Protein 3ROB (pdb70)

Solvent-accessible surface area: 25885 Å² total

Organism: Planctopirus limnophila (strain ATCC 43296 / DSM 3776 / IFAM 1008 / Mu 290) (NCBI:txid521674)

Radius of gyration: 26.45 Å; Cα contacts (8 Å, |Δi|>4): 1061; chains: 4; bounding box: 78×60×53 Å

Structure (mmCIF, N/CA/C/O backbone):
data_3ROB
#
_entry.id   3ROB
#
_cell.length_a   68.098
_cell.length_b   68.098
_cell.length_c   124.520
_cell.angle_alpha   90.00
_cell.angle_beta   90.00
_cell.angle_gamma   120.00
#
_symmetry.space_group_name_H-M   'P 31'
#
loop_
_entity.id
_entity.type
_entity.pdbx_description
1 polymer 'uncharacterized conserved protein'
2 non-polymer GLYCEROL
3 water water
#
loop_
_atom_site.group_PDB
_atom_site.id
_atom_site.type_symbol
_atom_site.label_atom_id
_atom_site.label_alt_id
_atom_site.label_comp_id
_atom_site.label_asym_id
_atom_site.label_entity_id
_atom_site.label_seq_id
_atom_site.pdbx_PDB_ins_code
_atom_site.Cartn_x
_atom_site.Cartn_y
_atom_site.Cartn_z
_atom_site.occupancy
_atom_site.B_iso_or_equiv
_atom_site.auth_seq_id
_atom_site.auth_comp_id
_atom_site.auth_asym_id
_atom_site.auth_atom_id
_atom_site.pdbx_PDB_model_num
ATOM 1 N N . GLY A 1 9 ? 19.660 36.633 24.284 1.00 60.68 6 GLY A N 1
ATOM 2 C CA . GLY A 1 9 ? 19.928 37.366 25.508 1.00 53.21 6 GLY A CA 1
ATOM 3 C C . GLY A 1 9 ? 19.844 38.868 25.317 1.00 45.48 6 GLY A C 1
ATOM 4 O O . GLY A 1 9 ? 19.141 39.556 26.052 1.00 29.46 6 GLY A O 1
ATOM 5 N N . ALA A 1 10 ? 20.557 39.380 24.319 1.00 46.74 7 ALA A N 1
ATOM 6 C CA . ALA A 1 10 ? 20.597 40.816 24.063 1.00 45.03 7 ALA A CA 1
ATOM 7 C C . ALA A 1 10 ? 19.199 41.431 23.951 1.00 38.98 7 ALA A C 1
ATOM 8 O O . ALA A 1 10 ? 18.958 42.540 24.446 1.00 19.71 7 ALA A O 1
ATOM 10 N N . GLY A 1 11 ? 18.289 40.705 23.298 1.00 37.78 8 GLY A N 1
ATOM 11 C CA . GLY A 1 11 ? 16.924 41.163 23.085 1.00 31.21 8 GLY A CA 1
ATOM 12 C C . GLY A 1 11 ? 16.145 41.278 24.380 1.00 21.46 8 GLY A C 1
ATOM 13 O O . GLY A 1 11 ? 15.575 42.335 24.676 1.00 18.99 8 GLY A O 1
ATOM 14 N N . ARG A 1 12 ? 16.132 40.195 25.153 1.00 19.17 9 ARG A N 1
ATOM 15 C CA . ARG A 1 12 ? 15.534 40.208 26.480 1.00 20.97 9 ARG A CA 1
ATOM 16 C C . ARG A 1 12 ? 16.111 41.344 27.322 1.00 17.52 9 ARG A C 1
ATOM 17 O O . ARG A 1 12 ? 15.369 42.087 27.960 1.00 15.35 9 ARG A O 1
ATOM 25 N N . HIS A 1 13 ? 17.433 41.489 27.329 1.00 17.35 10 HIS A N 1
ATOM 26 C CA . HIS A 1 13 ? 18.046 42.500 28.191 1.00 14.39 10 HIS A CA 1
ATOM 27 C C . HIS A 1 13 ? 17.602 43.912 27.817 1.00 13.01 10 HIS A C 1
ATOM 28 O O . HIS A 1 13 ? 17.350 44.756 28.696 1.00 11.80 10 HIS A O 1
ATOM 35 N N . ALA A 1 14 ? 17.538 44.172 26.514 1.00 14.91 11 ALA A N 1
ATOM 36 C CA . ALA A 1 14 ? 17.125 45.484 26.021 1.00 12.34 11 ALA A CA 1
ATOM 37 C C . ALA A 1 14 ? 15.673 45.766 26.370 1.00 15.83 11 ALA A C 1
ATOM 38 O O . ALA A 1 14 ? 15.306 46.887 26.746 1.00 12.98 11 ALA A O 1
ATOM 40 N N . ASP A 1 15 ? 14.834 44.747 26.247 1.00 13.21 12 ASP A N 1
ATOM 41 C CA . ASP A 1 15 ? 13.429 44.917 26.608 1.00 12.28 12 ASP A CA 1
ATOM 42 C C . ASP A 1 15 ? 13.290 45.185 28.105 1.00 11.11 12 ASP A C 1
ATOM 43 O O . ASP A 1 15 ? 12.512 46.054 28.520 1.00 9.76 12 ASP A O 1
ATOM 48 N N . GLU A 1 16 ? 14.053 44.462 28.924 1.00 10.96 13 GLU A N 1
ATOM 49 C CA . GLU A 1 16 ? 13.988 44.666 30.367 1.00 11.63 13 GLU A CA 1
ATOM 50 C C . GLU A 1 16 ? 14.399 46.100 30.693 1.00 8.70 13 GLU A C 1
ATOM 51 O O . GLU A 1 16 ? 13.780 46.781 31.529 1.00 9.17 13 GLU A O 1
ATOM 57 N N . LEU A 1 17 ? 15.451 46.557 30.025 1.00 9.41 14 LEU A N 1
ATOM 58 C CA . LEU A 1 17 ? 15.919 47.917 30.237 1.00 9.58 14 LEU A CA 1
ATOM 59 C C . LEU A 1 17 ? 14.826 48.934 29.891 1.00 8.93 14 LEU A C 1
ATOM 60 O O . LEU A 1 17 ? 14.583 49.888 30.638 1.00 8.57 14 LEU A O 1
ATOM 65 N N . ALA A 1 18 ? 14.156 48.724 28.757 1.00 9.19 15 ALA A N 1
ATOM 66 C CA . ALA A 1 18 ? 13.094 49.646 28.335 1.00 7.70 15 ALA A CA 1
ATOM 67 C C . ALA A 1 18 ? 11.915 49.651 29.297 1.00 7.63 15 ALA A C 1
ATOM 68 O O . ALA A 1 18 ? 11.359 50.701 29.600 1.00 8.97 15 ALA A O 1
ATOM 70 N N . ILE A 1 19 ? 11.541 48.483 29.794 1.00 8.33 16 ILE A N 1
ATOM 71 C CA . ILE A 1 19 ? 10.428 48.408 30.742 1.00 10.90 16 ILE A CA 1
ATOM 72 C C . ILE A 1 19 ? 10.778 49.095 32.071 1.00 8.48 16 ILE A C 1
ATOM 73 O O . ILE A 1 19 ? 9.980 49.847 32.637 1.00 8.39 16 ILE A O 1
ATOM 78 N N . ARG A 1 20 ? 11.993 48.861 32.559 1.00 7.74 17 ARG A N 1
ATOM 79 C CA . ARG A 1 20 ? 12.431 49.525 33.784 1.00 8.55 17 ARG A CA 1
ATOM 80 C C . ARG A 1 20 ? 12.471 51.037 33.590 1.00 7.19 17 ARG A C 1
ATOM 81 O O . ARG A 1 20 ? 12.191 51.809 34.518 1.00 8.78 17 ARG A O 1
ATOM 89 N N . THR A 1 21 ? 12.810 51.454 32.374 1.00 7.27 18 THR A N 1
ATOM 90 C CA . THR A 1 21 ? 12.795 52.873 32.037 1.00 9.36 18 THR A CA 1
ATOM 91 C C . THR A 1 21 ? 11.387 53.442 32.195 1.00 8.38 18 THR A C 1
ATOM 92 O O . THR A 1 21 ? 11.215 54.507 32.807 1.00 9.19 18 THR A O 1
ATOM 96 N N . VAL A 1 22 ? 10.380 52.729 31.677 1.00 7.91 19 VAL A N 1
ATOM 97 C CA . VAL A 1 22 ? 9.002 53.158 31.871 1.00 8.20 19 VAL A CA 1
ATOM 98 C C . VAL A 1 22 ? 8.687 53.262 33.360 1.00 8.91 19 VAL A C 1
ATOM 99 O O . VAL A 1 22 ? 8.104 54.252 33.809 1.00 9.25 19 VAL A O 1
ATOM 103 N N . GLN A 1 23 ? 9.069 52.252 34.132 1.00 8.29 20 GLN A N 1
ATOM 104 C CA . GLN A 1 23 ? 8.730 52.246 35.555 1.00 8.83 20 GLN A CA 1
ATOM 105 C C . GLN A 1 23 ? 9.351 53.427 36.300 1.00 9.34 20 GLN A C 1
ATOM 106 O O . GLN A 1 23 ? 8.689 54.083 37.094 1.00 8.72 20 GLN A O 1
ATOM 112 N N . TYR A 1 24 ? 10.619 53.708 36.023 1.00 8.65 21 TYR A N 1
ATOM 113 C CA . TYR A 1 24 ? 11.288 54.846 36.636 1.00 8.88 21 TYR A CA 1
ATOM 114 C C . TYR A 1 24 ? 10.668 56.176 36.188 1.00 9.20 21 TYR A C 1
ATOM 115 O O . TYR A 1 24 ? 10.468 57.083 37.008 1.00 9.43 21 TYR A O 1
ATOM 124 N N . ARG A 1 25 ? 10.371 56.318 34.902 1.00 9.75 22 ARG A N 1
ATOM 125 C CA . ARG A 1 25 ? 9.740 57.555 34.435 1.00 8.72 22 ARG A CA 1
ATOM 126 C C . ARG A 1 25 ? 8.375 57.768 35.082 1.00 9.60 22 ARG A C 1
ATOM 127 O O . ARG A 1 25 ? 7.994 58.899 35.395 1.00 10.72 22 ARG A O 1
ATOM 135 N N . TRP A 1 26 ? 7.650 56.675 35.295 1.00 9.59 23 TRP A N 1
ATOM 136 C CA . TRP A 1 26 ? 6.340 56.747 35.930 1.00 9.66 23 TRP A CA 1
ATOM 137 C C . TRP A 1 26 ? 6.477 57.278 37.350 1.00 10.92 23 TRP A C 1
ATOM 138 O O . TRP A 1 26 ? 5.732 58.175 37.774 1.00 10.89 23 TRP A O 1
ATOM 149 N N . LEU A 1 27 ? 7.437 56.728 38.087 1.00 9.69 24 LEU A N 1
ATOM 150 C CA . LEU A 1 27 ? 7.683 57.177 39.451 1.00 11.16 24 LEU A CA 1
ATOM 151 C C . LEU A 1 27 ? 8.043 58.660 39.506 1.00 11.89 24 LEU A C 1
ATOM 152 O O . LEU A 1 27 ? 7.521 59.404 40.351 1.00 13.04 24 LEU A O 1
ATOM 157 N N . GLU A 1 28 ? 8.938 59.100 38.625 1.00 10.35 25 GLU A N 1
ATOM 158 C CA . GLU A 1 28 ? 9.336 60.506 38.603 1.00 11.90 25 GLU A CA 1
ATOM 159 C C . GLU A 1 28 ? 8.186 61.447 38.254 1.00 14.46 25 GLU A C 1
ATOM 160 O O . GLU A 1 28 ? 8.083 62.550 38.808 1.00 14.98 25 GLU A O 1
ATOM 166 N N . ALA A 1 29 ? 7.323 61.009 37.341 1.00 13.07 26 ALA A N 1
ATOM 167 C CA . ALA A 1 29 ? 6.190 61.817 36.900 1.00 12.04 26 ALA A CA 1
ATOM 168 C C . ALA A 1 29 ? 5.035 61.772 37.888 1.00 13.68 26 ALA A C 1
ATOM 169 O O . ALA A 1 29 ? 4.012 62.437 37.671 1.00 16.11 26 ALA A O 1
ATOM 171 N N . THR A 1 30 ? 5.197 60.994 38.961 1.00 11.96 27 THR A N 1
ATOM 172 C CA . THR A 1 30 ? 4.278 61.020 40.098 1.00 14.22 27 THR A CA 1
ATOM 173 C C . THR A 1 30 ? 4.834 61.877 41.247 1.00 18.05 27 THR A C 1
ATOM 174 O O . THR A 1 30 ? 4.098 62.666 41.858 1.00 20.42 27 THR A O 1
ATOM 178 N N . ARG A 1 31 ? 6.120 61.724 41.552 1.00 16.45 28 ARG A N 1
ATOM 179 C CA . ARG A 1 31 ? 6.755 62.562 42.574 1.00 18.36 28 ARG A CA 1
ATOM 180 C C . ARG A 1 31 ? 6.678 64.029 42.198 1.00 17.74 28 ARG A C 1
ATOM 181 O O . ARG A 1 31 ? 6.425 64.890 43.043 1.00 20.09 28 ARG A O 1
ATOM 189 N N . LYS A 1 32 ? 6.962 64.319 40.937 1.00 19.22 29 LYS A N 1
ATOM 190 C CA . LYS A 1 32 ? 6.791 65.654 40.395 1.00 16.84 29 LYS A CA 1
ATOM 191 C C . LYS A 1 32 ? 5.795 65.519 39.249 1.00 17.52 29 LYS A C 1
ATOM 192 O O . LYS A 1 32 ? 6.146 65.098 38.140 1.00 18.56 29 LYS A O 1
ATOM 198 N N . PHE A 1 33 ? 4.538 65.835 39.526 1.00 18.94 30 PHE A N 1
ATOM 199 C CA . PHE A 1 33 ? 3.473 65.453 38.617 1.00 17.07 30 PHE A CA 1
ATOM 200 C C . PHE A 1 33 ? 3.679 66.002 37.214 1.00 19.01 30 PHE A C 1
ATOM 201 O O . PHE A 1 33 ? 3.908 67.205 37.025 1.00 21.11 30 PHE A O 1
ATOM 209 N N . ASP A 1 34 ? 3.595 65.108 36.233 1.00 18.81 31 ASP A N 1
ATOM 210 C CA . ASP A 1 34 ? 3.721 65.480 34.831 1.00 17.52 31 ASP A CA 1
ATOM 211 C C . ASP A 1 34 ? 2.708 64.675 34.030 1.00 18.11 31 ASP A C 1
ATOM 212 O O . ASP A 1 34 ? 2.947 63.506 33.681 1.00 17.00 31 ASP A O 1
ATOM 217 N N A ARG A 1 35 ? 1.562 65.295 33.754 0.55 19.19 32 ARG A N 1
ATOM 218 N N B ARG A 1 35 ? 1.574 65.302 33.736 0.45 19.14 32 ARG A N 1
ATOM 219 C CA A ARG A 1 35 ? 0.480 64.636 33.033 0.55 16.81 32 ARG A CA 1
ATOM 220 C CA B ARG A 1 35 ? 0.485 64.629 33.046 0.45 17.17 32 ARG A CA 1
ATOM 221 C C A ARG A 1 35 ? 0.919 64.130 31.664 0.55 17.29 32 ARG A C 1
ATOM 222 C C B ARG A 1 35 ? 0.888 64.144 31.654 0.45 17.52 32 ARG A C 1
ATOM 223 O O A ARG A 1 35 ? 0.613 62.996 31.286 0.55 17.66 32 ARG A O 1
ATOM 224 O O B ARG A 1 35 ? 0.530 63.033 31.252 0.45 17.78 32 ARG A O 1
ATOM 239 N N . GLN A 1 36 ? 1.628 64.972 30.924 1.00 20.41 33 GLN A N 1
ATOM 240 C CA . GLN A 1 36 ? 2.042 64.626 29.565 1.00 21.19 33 GLN A CA 1
ATOM 241 C C . GLN A 1 36 ? 2.934 63.389 29.557 1.00 18.77 33 GLN A C 1
ATOM 242 O O . GLN A 1 36 ? 2.762 62.479 28.734 1.00 19.42 33 GLN A O 1
ATOM 248 N N . VAL A 1 37 ? 3.883 63.337 30.487 1.00 16.48 34 VAL A N 1
ATOM 249 C CA . VAL A 1 37 ? 4.753 62.177 30.553 1.00 15.40 34 VAL A CA 1
ATOM 250 C C . VAL A 1 37 ? 3.956 60.932 30.937 1.00 15.38 34 VAL A C 1
ATOM 251 O O . VAL A 1 37 ? 4.047 59.911 30.252 1.00 12.96 34 VAL A O 1
ATOM 255 N N . LEU A 1 38 ? 3.160 61.007 32.007 1.00 14.91 35 LEU A N 1
ATOM 256 C CA . LEU A 1 38 ? 2.378 59.834 32.417 1.00 16.29 35 LEU A CA 1
ATOM 257 C C . LEU A 1 38 ? 1.522 59.314 31.283 1.00 12.34 35 LEU A C 1
ATOM 258 O O . LEU A 1 38 ? 1.484 58.108 31.024 1.00 13.97 35 LEU A O 1
ATOM 263 N N . SER A 1 39 ? 0.827 60.218 30.598 1.00 13.83 36 SER A N 1
ATOM 264 C CA . SER A 1 39 ? -0.075 59.821 29.531 1.00 12.54 36 SER A CA 1
ATOM 265 C C . SER A 1 39 ? 0.668 59.003 28.473 1.00 14.54 36 SER A C 1
ATOM 266 O O . SER A 1 39 ? 0.151 58.001 27.982 1.00 15.79 36 SER A O 1
ATOM 269 N N . SER A 1 40 ? 1.883 59.426 28.135 1.00 13.36 37 SER A N 1
ATOM 270 C CA . SER A 1 40 ? 2.685 58.748 27.122 1.00 13.02 37 SER A CA 1
ATOM 271 C C . SER A 1 40 ? 3.160 57.353 27.534 1.00 14.09 37 SER A C 1
ATOM 272 O O . SER A 1 40 ? 3.560 56.560 26.676 1.00 13.23 37 SER A O 1
ATOM 275 N N . LEU A 1 41 ? 3.117 57.046 28.835 1.00 10.61 38 LEU A N 1
ATOM 276 C CA . LEU A 1 41 ? 3.657 55.787 29.330 1.00 12.04 38 LEU A CA 1
ATOM 277 C C . LEU A 1 41 ? 2.624 54.669 29.363 1.00 11.74 38 LEU A C 1
ATOM 278 O O . LEU A 1 41 ? 2.979 53.520 29.640 1.00 11.80 38 LEU A O 1
ATOM 291 N N . THR A 1 43 ? -0.931 52.693 27.549 1.00 10.46 40 THR A N 1
ATOM 292 C CA . THR A 1 43 ? -1.732 52.488 26.349 1.00 12.09 40 THR A CA 1
ATOM 293 C C . THR A 1 43 ? -3.079 53.211 26.447 1.00 12.48 40 THR A C 1
ATOM 294 O O . THR A 1 43 ? -3.576 53.492 27.532 1.00 11.82 40 THR A O 1
ATOM 298 N N . ASP A 1 44 ? -3.693 53.495 25.305 1.00 14.42 41 ASP A N 1
ATOM 299 C CA . ASP A 1 44 ? -4.994 54.157 25.347 1.00 14.44 41 ASP A CA 1
ATOM 300 C C . ASP A 1 44 ? -6.037 53.280 26.032 1.00 13.86 41 ASP A C 1
ATOM 301 O O . ASP A 1 44 ? -6.965 53.791 26.673 1.00 15.65 41 ASP A O 1
ATOM 306 N N . ASP A 1 45 ? -5.890 51.962 25.900 1.00 12.14 42 ASP A N 1
ATOM 307 C CA . ASP A 1 45 ? -6.851 51.034 26.494 1.00 13.07 42 ASP A CA 1
ATOM 308 C C . ASP A 1 45 ? -6.473 50.571 27.904 1.00 11.02 42 ASP A C 1
ATOM 309 O O . ASP A 1 45 ? -7.021 49.583 28.394 1.00 12.52 42 ASP A O 1
ATOM 314 N N . VAL A 1 46 ? -5.560 51.289 28.550 1.00 10.67 43 VAL A N 1
ATOM 315 C CA . VAL A 1 46 ? -5.056 50.858 29.857 1.00 9.62 43 VAL A CA 1
ATOM 316 C C . VAL A 1 46 ? -6.195 50.621 30.857 1.00 9.57 43 VAL A C 1
ATOM 317 O O . VAL A 1 46 ? -7.201 51.338 30.860 1.00 11.45 43 VAL A O 1
ATOM 321 N N . VAL A 1 47 ? -6.033 49.611 31.709 1.00 8.92 44 VAL A N 1
ATOM 322 C CA . VAL A 1 47 ? -6.986 49.357 32.782 1.00 9.04 44 VAL A CA 1
ATOM 323 C C . VAL A 1 47 ? -6.229 49.244 34.088 1.00 8.68 44 VAL A C 1
ATOM 324 O O . VAL A 1 47 ? -5.249 48.493 34.170 1.00 9.92 44 VAL A O 1
ATOM 328 N N . PHE A 1 48 ? -6.687 49.991 35.086 1.00 8.30 45 PHE A N 1
ATOM 329 C CA . PHE A 1 48 ? -6.138 49.966 36.435 1.00 8.00 45 PHE A CA 1
ATOM 330 C C . PHE A 1 48 ? -7.108 49.283 37.371 1.00 9.47 45 PHE A C 1
ATOM 331 O O . PHE A 1 48 ? -8.325 49.521 37.308 1.00 10.23 45 PHE A O 1
ATOM 339 N N . LEU A 1 49 ? -6.564 48.451 38.257 1.00 9.63 46 LEU A N 1
ATOM 340 C CA . LEU A 1 49 ? -7.326 47.835 39.335 1.00 8.82 46 LEU A CA 1
ATOM 341 C C . LEU A 1 49 ? -6.685 48.183 40.666 1.00 7.57 46 LEU A C 1
ATOM 342 O O . LEU A 1 49 ? -5.461 48.139 40.804 1.00 9.74 46 LEU A O 1
ATOM 347 N N . THR A 1 50 ? -7.527 48.525 41.636 1.00 11.18 47 THR A N 1
ATOM 348 C CA . THR A 1 50 ? -7.136 48.714 43.032 1.00 11.18 47 THR A CA 1
ATOM 349 C C . THR A 1 50 ? -8.225 48.067 43.902 1.00 11.58 47 THR A C 1
ATOM 350 O O . THR A 1 50 ? -9.355 47.854 43.453 1.00 11.65 47 THR A O 1
ATOM 354 N N . PRO A 1 51 ? -7.894 47.731 45.157 1.00 10.83 48 PRO A N 1
ATOM 355 C CA . PRO A 1 51 ? -8.878 47.001 45.955 1.00 12.51 48 PRO A CA 1
ATOM 356 C C . PRO A 1 51 ? -10.075 47.862 46.329 1.00 10.47 48 PRO A C 1
ATOM 357 O O . PRO A 1 51 ? -9.901 49.032 46.685 1.00 13.49 48 PRO A O 1
ATOM 361 N N . GLY A 1 52 ? -11.275 47.290 46.271 1.00 11.22 49 GLY A N 1
ATOM 362 C CA . GLY A 1 52 ? -12.464 48.001 46.682 1.00 11.36 49 GLY A CA 1
ATOM 363 C C . GLY A 1 52 ? -12.968 49.019 45.672 1.00 11.54 49 GLY A C 1
ATOM 364 O O . GLY A 1 52 ? -13.739 49.905 46.041 1.00 15.26 49 GLY A O 1
ATOM 365 N N . ARG A 1 53 ? -12.547 48.895 44.416 1.00 12.80 50 ARG A N 1
ATOM 366 C CA . ARG A 1 53 ? -12.923 49.865 43.396 1.00 13.16 50 ARG A CA 1
ATOM 367 C C . ARG A 1 53 ? -13.119 49.170 42.061 1.00 11.65 50 ARG A C 1
ATOM 368 O O . ARG A 1 53 ? -12.473 48.160 41.797 1.00 12.46 50 ARG A O 1
ATOM 376 N N . LEU A 1 54 ? -14.007 49.713 41.227 1.00 12.14 51 LEU A N 1
ATOM 377 C CA . LEU A 1 54 ? -14.149 49.205 39.864 1.00 12.19 51 LEU A CA 1
ATOM 378 C C . LEU A 1 54 ? -12.947 49.558 39.007 1.00 12.70 51 LEU A C 1
ATOM 379 O O . LEU A 1 54 ? -12.244 50.524 39.285 1.00 12.22 51 LEU A O 1
ATOM 384 N N . PRO A 1 55 ? -12.693 48.762 37.961 1.00 12.28 52 PRO A N 1
ATOM 385 C CA . PRO A 1 55 ? -11.595 49.061 37.036 1.00 12.57 52 PRO A CA 1
ATOM 386 C C . PRO A 1 55 ? -11.774 50.464 36.479 1.00 11.32 52 PRO A C 1
ATOM 387 O O . PRO A 1 55 ? -12.912 50.915 36.242 1.00 13.58 52 PRO A O 1
ATOM 391 N N . PHE A 1 56 ? -10.657 51.143 36.242 1.00 11.25 53 PHE A N 1
ATOM 392 C CA . PHE A 1 56 ? -10.709 52.471 35.626 1.00 12.77 53 PHE A CA 1
ATOM 393 C C . PHE A 1 56 ? -9.642 52.651 34.562 1.00 11.62 53 PHE A C 1
ATOM 394 O O . PHE A 1 56 ? -8.668 51.897 34.524 1.00 10.74 53 PHE A O 1
ATOM 402 N N . GLY A 1 57 ? -9.837 53.637 33.687 1.00 12.18 54 GLY A N 1
ATOM 403 C CA . GLY A 1 57 ? -8.969 53.819 32.538 1.00 12.35 54 GLY A CA 1
ATOM 404 C C . GLY A 1 57 ? -8.104 55.066 32.556 1.00 13.45 54 GLY A C 1
ATOM 405 O O . GLY A 1 57 ? -7.928 55.705 33.591 1.00 14.13 54 GLY A O 1
ATOM 406 N N . LYS A 1 58 ? -7.565 55.397 31.385 1.00 13.07 55 LYS A N 1
ATOM 407 C CA . LYS A 1 58 ? -6.523 56.409 31.233 1.00 15.77 55 LYS A CA 1
ATOM 408 C C . LYS A 1 58 ? -6.957 57.789 31.731 1.00 17.13 55 LYS A C 1
ATOM 409 O O . LYS A 1 58 ? -6.281 58.385 32.566 1.00 17.16 55 LYS A O 1
ATOM 415 N N . GLU A 1 59 ? -8.075 58.295 31.224 1.00 17.48 56 GLU A N 1
ATOM 416 C CA . GLU A 1 59 ? -8.522 59.625 31.616 1.00 20.57 56 GLU A CA 1
ATOM 417 C C . GLU A 1 59 ? -8.900 59.713 33.096 1.00 17.75 56 GLU A C 1
ATOM 418 O O . GLU A 1 59 ? -8.571 60.701 33.751 1.00 20.94 56 GLU A O 1
ATOM 424 N N . GLU A 1 60 ? -9.543 58.673 33.632 1.00 16.12 57 GLU A N 1
ATOM 425 C CA . GLU A 1 60 ? -9.843 58.631 35.064 1.00 17.33 57 GLU A CA 1
ATOM 426 C C . GLU A 1 60 ? -8.565 58.675 35.903 1.00 18.97 57 GLU A C 1
ATOM 427 O O . GLU A 1 60 ? -8.468 59.436 36.866 1.00 21.51 57 GLU A O 1
ATOM 433 N N . PHE A 1 61 ? -7.592 57.845 35.549 1.00 15.66 58 PHE A N 1
ATOM 434 C CA . PHE A 1 61 ? -6.331 57.821 36.271 1.00 14.01 58 PHE A CA 1
ATOM 435 C C . PHE A 1 61 ? -5.659 59.197 36.253 1.00 16.31 58 PHE A C 1
ATOM 436 O O . PHE A 1 61 ? -5.261 59.708 37.297 1.00 17.83 58 PHE A O 1
ATOM 444 N N . LEU A 1 62 ? -5.536 59.803 35.075 1.00 16.11 59 LEU A N 1
ATOM 445 C CA . LEU A 1 62 ? -4.837 61.077 34.954 1.00 17.65 59 LEU A CA 1
ATOM 446 C C . LEU A 1 62 ? -5.547 62.202 35.690 1.00 20.50 59 LEU A C 1
ATOM 447 O O . LEU A 1 62 ? -4.903 63.040 36.323 1.00 20.51 59 LEU A O 1
ATOM 452 N N . ALA A 1 63 ? -6.870 62.232 35.587 1.00 18.15 60 ALA A N 1
ATOM 453 C CA . ALA A 1 63 ? -7.667 63.227 36.306 1.00 19.82 60 ALA A CA 1
ATOM 454 C C . ALA A 1 63 ? -7.445 63.128 37.808 1.00 23.29 60 ALA A C 1
ATOM 455 O O . ALA A 1 63 ? -7.268 64.145 38.484 1.00 26.38 60 ALA A O 1
ATOM 457 N N . ALA A 1 64 ? -7.452 61.907 38.331 1.00 22.83 61 ALA A N 1
ATOM 458 C CA . ALA A 1 64 ? -7.246 61.696 39.761 1.00 23.73 61 ALA A CA 1
ATOM 459 C C . ALA A 1 64 ? -5.849 62.135 40.187 1.00 25.12 61 ALA A C 1
ATOM 460 O O . ALA A 1 64 ? -5.684 62.816 41.198 1.00 27.17 61 ALA A O 1
ATOM 462 N N . CYS A 1 65 ? -4.840 61.742 39.418 1.00 21.89 62 CYS A N 1
ATOM 463 C CA . CYS A 1 65 ? -3.465 62.140 39.716 1.00 23.18 62 CYS A CA 1
ATOM 464 C C . CYS A 1 65 ? -3.332 63.651 39.785 1.00 21.52 62 CYS A C 1
ATOM 465 O O . CYS A 1 65 ? -2.671 64.194 40.671 1.00 23.47 62 CYS A O 1
ATOM 468 N N . GLU A 1 66 ? -3.945 64.323 38.820 1.00 19.44 63 GLU A N 1
ATOM 469 C CA . GLU A 1 66 ? -3.879 65.768 38.720 1.00 25.26 63 GLU A CA 1
ATOM 470 C C . GLU A 1 66 ? -4.518 66.415 39.945 1.00 25.45 63 GLU A C 1
ATOM 471 O O . GLU A 1 66 ? -3.945 67.323 40.554 1.00 27.80 63 GLU A O 1
ATOM 477 N N . GLN A 1 67 ? -5.709 65.946 40.302 1.00 24.56 64 GLN A N 1
ATOM 478 C CA . GLN A 1 67 ? -6.417 66.488 41.456 1.00 27.23 64 GLN A CA 1
ATOM 479 C C . GLN A 1 67 ? -5.636 66.215 42.734 1.00 28.35 64 GLN A C 1
ATOM 480 O O . GLN A 1 67 ? -5.478 67.106 43.579 1.00 29.11 64 GLN A O 1
ATOM 486 N N . ASN A 1 68 ? -5.145 64.985 42.864 1.00 26.11 65 ASN A N 1
ATOM 487 C CA . ASN A 1 68 ? -4.341 64.591 44.013 1.00 25.73 65 ASN A CA 1
ATOM 488 C C . ASN A 1 68 ? -3.120 65.492 44.186 1.00 25.69 65 ASN A C 1
ATOM 489 O O . ASN A 1 68 ? -2.794 65.918 45.296 1.00 26.76 65 ASN A O 1
ATOM 494 N N . ASP A 1 69 ? -2.436 65.777 43.084 1.00 22.11 66 ASP A N 1
ATOM 495 C CA . ASP A 1 69 ? -1.250 66.618 43.129 1.00 20.54 66 ASP A CA 1
ATOM 496 C C . ASP A 1 69 ? -1.570 68.032 43.622 1.00 26.40 66 ASP A C 1
ATOM 497 O O . ASP A 1 69 ? -0.724 68.701 44.220 1.00 24.53 66 ASP A O 1
ATOM 502 N N . GLN A 1 70 ? -2.789 68.492 43.365 1.00 26.04 67 GLN A N 1
ATOM 503 C CA . GLN A 1 70 ? -3.199 69.804 43.851 1.00 28.65 67 GLN A CA 1
ATOM 504 C C . GLN A 1 70 ? -3.227 69.825 45.376 1.00 29.61 67 GLN A C 1
ATOM 505 O O . GLN A 1 70 ? -3.048 70.879 45.996 1.00 34.33 67 GLN A O 1
ATOM 511 N N . ARG A 1 71 ? -3.435 68.655 45.971 1.00 29.56 68 ARG A N 1
ATOM 512 C CA . ARG A 1 71 ? -3.706 68.556 47.402 1.00 30.27 68 ARG A CA 1
ATOM 513 C C . ARG A 1 71 ? -2.544 68.021 48.237 1.00 26.39 68 ARG A C 1
ATOM 514 O O . ARG A 1 71 ? -2.411 68.369 49.419 1.00 27.38 68 ARG A O 1
ATOM 522 N N . VAL A 1 72 ? -1.715 67.167 47.639 1.00 23.68 69 VAL A N 1
ATOM 523 C CA . VAL A 1 72 ? -0.686 66.466 48.402 1.00 21.42 69 VAL A CA 1
ATOM 524 C C . VAL A 1 72 ? 0.646 66.360 47.680 1.00 22.32 69 VAL A C 1
ATOM 525 O O . VAL A 1 72 ? 0.715 66.464 46.453 1.00 24.10 69 VAL A O 1
ATOM 529 N N . ILE A 1 73 ? 1.693 66.150 48.474 1.00 20.86 70 ILE A N 1
ATOM 530 C CA . ILE A 1 73 ? 3.026 65.836 47.987 1.00 19.35 70 ILE A CA 1
ATOM 531 C C . ILE A 1 73 ? 3.243 64.336 48.130 1.00 21.55 70 ILE A C 1
ATOM 532 O O . ILE A 1 73 ? 2.950 63.753 49.176 1.00 24.64 70 ILE A O 1
ATOM 537 N N . ILE A 1 74 ? 3.749 63.715 47.071 1.00 19.66 71 ILE A N 1
ATOM 538 C CA . ILE A 1 74 ? 3.943 62.276 47.052 1.00 21.10 71 ILE A CA 1
ATOM 539 C C . ILE A 1 74 ? 5.420 61.914 47.014 1.00 23.02 71 ILE A C 1
ATOM 540 O O . ILE A 1 74 ? 6.182 62.441 46.199 1.00 21.40 71 ILE A O 1
ATOM 545 N N . GLU A 1 75 ? 5.814 61.031 47.923 1.00 20.09 72 GLU A N 1
ATOM 546 C CA . GLU A 1 75 ? 7.098 60.363 47.843 1.00 19.10 72 GLU A CA 1
ATOM 547 C C . GLU A 1 75 ? 6.815 58.891 47.617 1.00 19.39 72 GLU A C 1
ATOM 548 O O . GLU A 1 75 ? 5.874 58.335 48.177 1.00 19.54 72 GLU A O 1
ATOM 554 N N . ALA A 1 76 ? 7.618 58.265 46.769 1.00 20.63 73 ALA A N 1
ATOM 555 C CA . ALA A 1 76 ? 7.419 56.863 46.438 1.00 22.48 73 ALA A CA 1
ATOM 556 C C . ALA A 1 76 ? 8.755 56.152 46.282 1.00 20.23 73 ALA A C 1
ATOM 557 O O . ALA A 1 76 ? 9.687 56.675 45.651 1.00 20.94 73 ALA A O 1
ATOM 559 N N . SER A 1 77 ? 8.846 54.971 46.878 1.00 20.32 74 SER A N 1
ATOM 560 C CA . SER A 1 77 ? 10.038 54.150 46.777 1.00 21.44 74 SER A CA 1
ATOM 561 C C . SER A 1 77 ? 9.640 52.762 46.308 1.00 18.61 74 SER A C 1
ATOM 562 O O . SER A 1 77 ? 8.734 52.131 46.869 1.00 20.94 74 SER A O 1
ATOM 565 N N . ALA A 1 78 ? 10.328 52.294 45.277 1.00 16.84 75 ALA A N 1
ATOM 566 C CA . ALA A 1 78 ? 10.005 51.022 44.658 1.00 13.80 75 ALA A CA 1
ATOM 567 C C . ALA A 1 78 ? 11.115 50.021 44.873 1.00 15.67 75 ALA A C 1
ATOM 568 O O . ALA A 1 78 ? 12.301 50.362 44.813 1.00 16.89 75 ALA A O 1
ATOM 570 N N . THR A 1 79 ? 10.722 48.773 45.087 1.00 13.62 76 THR A N 1
ATOM 571 C CA . THR A 1 79 ? 11.644 47.647 45.094 1.00 12.52 76 THR A CA 1
ATOM 572 C C . THR A 1 79 ? 11.156 46.690 44.018 1.00 13.94 76 THR A C 1
ATOM 573 O O . THR A 1 79 ? 10.078 46.100 44.138 1.00 14.70 76 THR A O 1
ATOM 577 N N . PHE A 1 80 ? 11.935 46.554 42.949 1.00 11.72 77 PHE A N 1
ATOM 578 C CA . PHE A 1 80 ? 11.534 45.756 41.801 1.00 12.26 77 PHE A CA 1
ATOM 579 C C . PHE A 1 80 ? 11.837 44.295 42.061 1.00 13.75 77 PHE A C 1
ATOM 580 O O . PHE A 1 80 ? 12.928 43.946 42.513 1.00 16.81 77 PHE A O 1
ATOM 588 N N . GLU A 1 81 ? 10.856 43.442 41.790 1.00 11.54 78 GLU A N 1
ATOM 589 C CA . GLU A 1 81 ? 10.989 42.026 42.093 1.00 11.49 78 GLU A CA 1
ATOM 590 C C . GLU A 1 81 ? 11.112 41.163 40.859 1.00 12.04 78 GLU A C 1
ATOM 591 O O . GLU A 1 81 ? 11.863 40.183 40.873 1.00 16.02 78 GLU A O 1
ATOM 597 N N . GLU A 1 82 ? 10.416 41.510 39.778 1.00 10.17 79 GLU A N 1
ATOM 598 C CA . GLU A 1 82 ? 10.598 40.762 38.557 1.00 11.01 79 GLU A CA 1
ATOM 599 C C . GLU A 1 82 ? 10.121 41.499 37.313 1.00 11.26 79 GLU A C 1
ATOM 600 O O . GLU A 1 82 ? 9.233 42.368 37.386 1.00 11.42 79 GLU A O 1
ATOM 606 N N . ILE A 1 83 ? 10.752 41.166 36.187 1.00 13.47 80 ILE A N 1
ATOM 607 C CA . ILE A 1 83 ? 10.244 41.464 34.863 1.00 12.27 80 ILE A CA 1
ATOM 608 C C . ILE A 1 83 ? 10.363 40.177 34.059 1.00 12.59 80 ILE A C 1
ATOM 609 O O . ILE A 1 83 ? 11.439 39.559 34.033 1.00 16.24 80 ILE A O 1
ATOM 614 N N . VAL A 1 84 ? 9.284 39.779 33.392 1.00 11.84 81 VAL A N 1
ATOM 615 C CA . VAL A 1 84 ? 9.304 38.620 32.510 1.00 12.79 81 VAL A CA 1
ATOM 616 C C . VAL A 1 84 ? 8.801 39.070 31.153 1.00 14.53 81 VAL A C 1
ATOM 617 O O . VAL A 1 84 ? 7.696 39.609 31.050 1.00 13.77 81 VAL A O 1
ATOM 621 N N . ILE A 1 85 ? 9.603 38.846 30.116 1.00 15.81 82 ILE A N 1
ATOM 622 C CA . ILE A 1 85 ? 9.216 39.235 28.765 1.00 13.93 82 ILE A CA 1
ATOM 623 C C . ILE A 1 85 ? 8.677 38.039 27.973 1.00 15.40 82 ILE A C 1
ATOM 624 O O . ILE A 1 85 ? 9.316 36.981 27.920 1.00 18.72 82 ILE A O 1
ATOM 629 N N . VAL A 1 86 ? 7.507 38.198 27.364 1.00 15.51 83 VAL A N 1
ATOM 630 C CA . VAL A 1 86 ? 7.006 37.235 26.391 1.00 17.27 83 VAL A CA 1
ATOM 631 C C . VAL A 1 86 ? 6.525 38.083 25.236 1.00 14.85 83 VAL A C 1
ATOM 632 O O . VAL A 1 86 ? 5.344 38.413 25.123 1.00 15.30 83 VAL A O 1
ATOM 636 N N . GLU A 1 87 ? 7.474 38.472 24.391 1.00 19.87 84 GLU A N 1
ATOM 637 C CA . GLU A 1 87 ? 7.214 39.548 23.447 1.00 17.76 84 GLU A CA 1
ATOM 638 C C . GLU A 1 87 ? 6.021 39.204 22.571 1.00 16.78 84 GLU A C 1
ATOM 639 O O . GLU A 1 87 ? 5.858 38.049 22.149 1.00 22.91 84 GLU A O 1
ATOM 645 N N . PRO A 1 88 ? 5.183 40.200 22.270 1.00 15.97 85 PRO A N 1
ATOM 646 C CA . PRO A 1 88 ? 5.365 41.617 22.586 1.00 13.35 85 PRO A CA 1
ATOM 647 C C . PRO A 1 88 ? 4.733 42.057 23.903 1.00 14.98 85 PRO A C 1
ATOM 648 O O . PRO A 1 88 ? 4.363 43.220 24.027 1.00 13.40 85 PRO A O 1
ATOM 660 N N . ALA A 1 90 ? 4.901 41.804 28.430 1.00 9.45 87 ALA A N 1
ATOM 661 C CA . ALA A 1 90 ? 5.759 41.535 29.568 1.00 9.14 87 ALA A CA 1
ATOM 662 C C . ALA A 1 90 ? 4.935 41.681 30.829 1.00 9.96 87 ALA A C 1
ATOM 663 O O . ALA A 1 90 ? 3.940 42.405 30.848 1.00 10.11 87 ALA A O 1
ATOM 665 N N . TYR A 1 91 ? 5.350 41.008 31.895 1.00 10.72 88 TYR A N 1
ATOM 666 C CA . TYR A 1 91 ? 4.693 41.189 33.180 1.00 9.38 88 TYR A CA 1
ATOM 667 C C . TYR A 1 91 ? 5.711 41.429 34.278 1.00 11.09 88 TYR A C 1
ATOM 668 O O . TYR A 1 91 ? 6.827 40.900 34.228 1.00 13.22 88 TYR A O 1
ATOM 677 N N . THR A 1 92 ? 5.324 42.239 35.263 1.00 8.43 89 THR A N 1
ATOM 678 C CA . THR A 1 92 ? 6.243 42.703 36.286 1.00 9.36 89 THR A CA 1
ATOM 679 C C . THR A 1 92 ? 5.629 42.621 37.668 1.00 8.26 89 THR A C 1
ATOM 680 O O . THR A 1 92 ? 4.398 42.562 37.815 1.00 10.02 89 THR A O 1
ATOM 684 N N . ARG A 1 93 ? 6.492 42.596 38.686 1.00 8.47 90 ARG A N 1
ATOM 685 C CA . ARG A 1 93 ? 6.074 42.716 40.074 1.00 9.20 90 ARG A CA 1
ATOM 686 C C . ARG A 1 93 ? 6.999 43.704 40.780 1.00 9.81 90 ARG A C 1
ATOM 687 O O . ARG A 1 93 ? 8.229 43.656 40.611 1.00 10.00 90 ARG A O 1
ATOM 695 N N . THR A 1 94 ? 6.403 44.577 41.584 1.00 9.13 91 THR A N 1
ATOM 696 C CA . THR A 1 94 ? 7.120 45.628 42.273 1.00 9.98 91 THR A CA 1
ATOM 697 C C . THR A 1 94 ? 6.505 45.820 43.649 1.00 10.20 91 THR A C 1
ATOM 698 O O . THR A 1 94 ? 5.286 45.728 43.798 1.00 12.70 91 THR A O 1
ATOM 702 N N . HIS A 1 95 ? 7.336 46.068 44.658 1.00 10.79 92 HIS A N 1
ATOM 703 C CA . HIS A 1 95 ? 6.808 46.526 45.937 1.00 11.85 92 HIS A CA 1
ATOM 704 C C . HIS A 1 95 ? 6.913 48.042 46.016 1.00 11.54 92 HIS A C 1
ATOM 705 O O . HIS A 1 95 ? 7.920 48.620 45.619 1.00 12.76 92 HIS A O 1
ATOM 712 N N . LEU A 1 96 ? 5.872 48.688 46.523 1.00 11.63 93 LEU A N 1
ATOM 713 C CA . LEU A 1 96 ? 5.836 50.149 46.614 1.00 12.48 93 LEU A CA 1
ATOM 714 C C . LEU A 1 96 ? 5.614 50.603 48.051 1.00 15.72 93 LEU A C 1
ATOM 715 O O . LEU A 1 96 ? 4.812 50.028 48.772 1.00 14.63 93 LEU A O 1
ATOM 720 N N . HIS A 1 97 ? 6.337 51.642 48.455 1.00 16.30 94 HIS A N 1
ATOM 721 C CA . HIS A 1 97 ? 6.050 52.358 49.688 1.00 16.03 94 HIS A CA 1
ATOM 722 C C . HIS A 1 97 ? 5.774 53.811 49.321 1.00 18.31 94 HIS A C 1
ATOM 723 O O . HIS A 1 97 ? 6.575 54.454 48.642 1.00 19.60 94 HIS A O 1
ATOM 730 N N . ILE A 1 98 ? 4.633 54.323 49.764 1.00 20.25 95 ILE A N 1
ATOM 731 C CA . ILE A 1 98 ? 4.195 55.657 49.393 1.00 17.81 95 ILE A CA 1
ATOM 732 C C . ILE A 1 98 ? 3.991 56.491 50.651 1.00 18.47 95 ILE A C 1
ATOM 733 O O . ILE A 1 98 ? 3.400 56.023 51.621 1.00 19.95 95 ILE A O 1
ATOM 738 N N . LYS A 1 99 ? 4.500 57.720 50.632 1.00 17.69 96 LYS A N 1
ATOM 739 C CA . LYS A 1 99 ? 4.225 58.684 51.701 1.00 18.54 96 LYS A CA 1
ATOM 740 C C . LYS A 1 99 ? 3.502 59.896 51.121 1.00 22.57 96 LYS A C 1
ATOM 741 O O . LYS A 1 99 ? 3.955 60.504 50.145 1.00 20.53 96 LYS A O 1
ATOM 747 N N . VAL A 1 100 ? 2.371 60.235 51.730 1.00 21.51 97 VAL A N 1
ATOM 748 C CA . VAL A 1 100 ? 1.510 61.304 51.238 1.00 22.38 97 VAL A CA 1
ATOM 749 C C . VAL A 1 100 ? 1.473 62.442 52.246 1.00 24.62 97 VAL A C 1
ATOM 750 O O . VAL A 1 100 ? 1.051 62.249 53.382 1.00 26.38 97 VAL A O 1
ATOM 754 N N . THR A 1 101 ? 1.917 63.625 51.831 1.00 21.27 98 THR A N 1
ATOM 755 C CA . THR A 1 101 ? 1.978 64.776 52.723 1.00 24.24 98 THR A CA 1
ATOM 756 C C . THR A 1 101 ? 1.043 65.867 52.225 1.00 24.96 98 THR A C 1
ATOM 757 O O . THR A 1 101 ? 1.284 66.465 51.175 1.00 24.04 98 THR A O 1
ATOM 761 N N . PRO A 1 102 ? -0.039 66.126 52.972 1.00 24.59 99 PRO A N 1
ATOM 762 C CA . PRO A 1 102 ? -0.980 67.195 52.624 1.00 24.76 99 PRO A CA 1
ATOM 763 C C . PRO A 1 102 ? -0.282 68.536 52.522 1.00 25.00 99 PRO A C 1
ATOM 764 O O . PRO A 1 102 ? 0.491 68.915 53.408 1.00 27.47 99 PRO A O 1
ATOM 768 N N . ARG A 1 103 ? -0.539 69.253 51.435 1.00 24.27 100 ARG A N 1
ATOM 769 C CA . ARG A 1 103 ? 0.027 70.588 51.283 1.00 25.40 100 ARG A CA 1
ATOM 770 C C . ARG A 1 103 ? -0.515 71.556 52.339 1.00 28.18 100 ARG A C 1
ATOM 771 O O . ARG A 1 103 ? 0.128 72.552 52.671 1.00 31.44 100 ARG A O 1
ATOM 779 N N . SER A 1 104 ? -1.698 71.248 52.864 1.00 27.49 101 SER A N 1
ATOM 780 C CA . SER A 1 104 ? -2.384 72.102 53.825 1.00 31.40 101 SER A CA 1
ATOM 781 C C . SER A 1 104 ? -1.695 72.116 55.182 1.00 30.45 101 SER A C 1
ATOM 782 O O . SER A 1 104 ? -1.901 73.030 55.975 1.00 34.16 101 SER A O 1
ATOM 785 N N . GLY A 1 105 ? -0.910 71.079 55.458 1.00 34.70 102 GLY A N 1
ATOM 786 C CA . GLY A 1 105 ? -0.298 70.917 56.763 1.00 35.16 102 GLY A CA 1
ATOM 787 C C . GLY A 1 105 ? -0.939 69.796 57.567 1.00 31.46 102 GLY A C 1
ATOM 788 O O . GLY A 1 105 ? -0.552 69.537 58.710 1.00 34.78 102 GLY A O 1
ATOM 789 N N . GLY A 1 106 ? -1.925 69.130 56.973 1.00 32.67 103 GLY A N 1
ATOM 790 C CA . GLY A 1 106 ? -2.574 67.999 57.616 1.00 36.15 103 GLY A CA 1
ATOM 791 C C . GLY A 1 106 ? -1.687 66.773 57.782 1.00 38.29 103 GLY A C 1
ATOM 792 O O . GLY A 1 106 ? -0.550 66.741 57.308 1.00 33.79 103 GLY A O 1
ATOM 793 N N . ALA A 1 107 ? -2.223 65.754 58.447 1.00 32.36 104 ALA A N 1
ATOM 794 C CA . ALA A 1 107 ? -1.454 64.568 58.823 1.00 37.54 104 ALA A CA 1
ATOM 795 C C . ALA A 1 107 ? -0.870 63.787 57.645 1.00 34.37 104 ALA A C 1
ATOM 796 O O . ALA A 1 107 ? -1.530 63.583 56.630 1.00 30.25 104 ALA A O 1
ATOM 798 N N . VAL A 1 108 ? 0.364 63.328 57.813 1.00 27.31 105 VAL A N 1
ATOM 799 C CA . VAL A 1 108 ? 1.024 62.491 56.818 1.00 29.68 105 VAL A CA 1
ATOM 800 C C . VAL A 1 108 ? 0.431 61.081 56.831 1.00 30.31 105 VAL A C 1
ATOM 801 O O . VAL A 1 108 ? 0.129 60.530 57.894 1.00 31.72 105 VAL A O 1
ATOM 805 N N . ARG A 1 109 ? 0.262 60.506 55.642 1.00 27.58 106 ARG A N 1
ATOM 806 C CA . ARG A 1 109 ? -0.268 59.156 55.504 1.00 28.91 106 ARG A CA 1
ATOM 807 C C . ARG A 1 109 ? 0.732 58.297 54.756 1.00 24.04 106 ARG A C 1
ATOM 808 O O . ARG A 1 109 ? 1.456 58.793 53.895 1.00 25.50 106 ARG A O 1
ATOM 816 N N . GLU A 1 110 ? 0.768 57.008 55.074 1.00 23.68 107 GLU A N 1
ATOM 817 C CA . GLU A 1 110 ? 1.633 56.078 54.356 1.00 20.16 107 GLU A CA 1
ATOM 818 C C . GLU A 1 110 ? 0.863 54.874 53.843 1.00 19.86 107 GLU A C 1
ATOM 819 O O . GLU A 1 110 ? -0.111 54.435 54.460 1.00 22.24 107 GLU A O 1
ATOM 825 N N . LEU A 1 111 ? 1.295 54.360 52.693 1.00 17.76 108 LEU A N 1
ATOM 826 C CA . LEU A 1 111 ? 0.694 53.169 52.106 1.00 16.96 108 LEU A CA 1
ATOM 827 C C . LEU A 1 111 ? 1.803 52.274 51.591 1.00 16.09 108 LEU A C 1
ATOM 828 O O . LEU A 1 111 ? 2.893 52.751 51.259 1.00 17.32 108 LEU A O 1
ATOM 833 N N . ALA A 1 112 ? 1.531 50.981 51.495 1.00 15.24 109 ALA A N 1
ATOM 834 C CA . ALA A 1 112 ? 2.515 50.054 50.943 1.00 17.12 109 ALA A CA 1
ATOM 835 C C . ALA A 1 112 ? 1.862 48.788 50.424 1.00 15.48 109 ALA A C 1
ATOM 836 O O . ALA A 1 112 ? 0.759 48.434 50.825 1.00 16.03 109 ALA A O 1
ATOM 838 N N . GLY A 1 113 ? 2.554 48.123 49.506 1.00 14.04 110 GLY A N 1
ATOM 839 C CA . GLY A 1 113 ? 2.083 46.858 48.986 1.00 15.00 110 GLY A CA 1
ATOM 840 C C . GLY A 1 113 ? 2.632 46.605 47.606 1.00 13.21 110 GLY A C 1
ATOM 841 O O . GLY A 1 113 ? 3.412 47.390 47.077 1.00 15.45 110 GLY A O 1
ATOM 842 N N . HIS A 1 114 ? 2.214 45.499 47.008 1.00 12.85 111 HIS A N 1
ATOM 843 C CA . HIS A 1 114 ? 2.740 45.104 45.717 1.00 11.80 111 HIS A CA 1
ATOM 844 C C . HIS A 1 114 ? 1.863 45.572 44.570 1.00 13.41 111 HIS A C 1
ATOM 845 O O . HIS A 1 114 ? 0.659 45.814 44.741 1.00 14.82 111 HIS A O 1
ATOM 852 N N . ALA A 1 115 ? 2.486 45.715 43.406 1.00 13.37 112 ALA A N 1
ATOM 853 C CA . ALA A 1 115 ? 1.767 46.008 42.177 1.00 12.26 112 ALA A CA 1
ATOM 854 C C . ALA A 1 115 ? 2.250 45.056 41.094 1.00 11.94 112 ALA A C 1
ATOM 855 O O . ALA A 1 115 ? 3.460 44.810 40.951 1.00 14.39 112 ALA A O 1
ATOM 865 N N . SER A 1 117 ? 2.044 44.437 36.948 1.00 8.97 114 SER A N 1
ATOM 866 C CA . SER A 1 117 ? 1.711 45.158 35.718 1.00 8.41 114 SER A CA 1
ATOM 867 C C . SER A 1 117 ? 1.94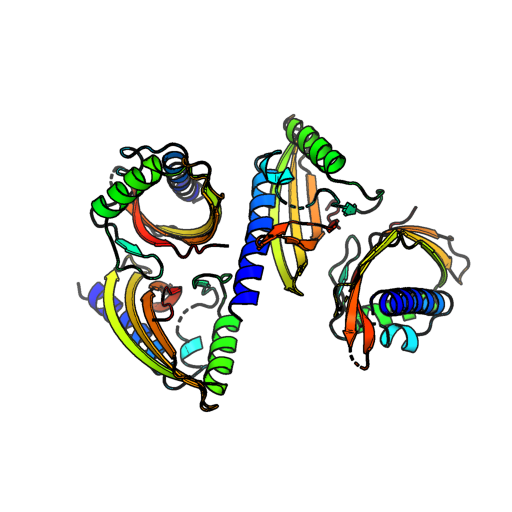2 44.310 34.491 1.00 10.03 114 SER A C 1
ATOM 868 O O . SER A 1 117 ? 2.800 43.414 34.485 1.00 9.70 114 SER A O 1
ATOM 871 N N . ILE A 1 118 ? 1.207 44.631 33.431 1.00 8.74 115 ILE A N 1
ATOM 872 C CA . ILE A 1 118 ? 1.415 44.030 32.117 1.00 8.71 115 ILE A CA 1
ATOM 873 C C . ILE A 1 118 ? 1.725 45.149 31.153 1.00 8.26 115 ILE A C 1
ATOM 874 O O . ILE A 1 118 ? 0.998 46.144 31.124 1.00 9.43 115 ILE A O 1
ATOM 879 N N . PHE A 1 119 ? 2.818 44.993 30.402 1.00 7.88 116 PHE A N 1
ATOM 880 C CA . PHE A 1 119 ? 3.267 45.976 29.422 1.00 7.82 116 PHE A CA 1
ATOM 881 C C . PHE A 1 119 ? 3.125 45.404 28.029 1.00 9.46 116 PHE A C 1
ATOM 882 O O . PHE A 1 119 ? 3.199 44.185 27.832 1.00 9.69 116 PHE A O 1
ATOM 890 N N . ARG A 1 120 ? 2.943 46.302 27.066 1.00 9.14 117 ARG A N 1
ATOM 891 C CA . ARG A 1 120 ? 2.787 45.944 25.668 1.00 9.99 117 ARG A CA 1
ATOM 892 C C . ARG A 1 120 ? 3.822 46.705 24.848 1.00 10.23 117 ARG A C 1
ATOM 893 O O . ARG A 1 120 ? 4.038 47.911 25.064 1.00 10.58 117 ARG A O 1
ATOM 901 N N . ARG A 1 121 ? 4.456 46.008 23.910 1.00 9.11 118 ARG A N 1
ATOM 902 C CA . ARG A 1 121 ? 5.424 46.636 23.013 1.00 10.08 118 ARG A CA 1
ATOM 903 C C . ARG A 1 121 ? 4.797 46.904 21.651 1.00 10.42 118 ARG A C 1
ATOM 904 O O . ARG A 1 121 ? 4.246 45.998 21.014 1.00 13.04 118 ARG A O 1
ATOM 912 N N . SER A 1 122 ? 4.896 48.145 21.187 1.00 10.75 119 SER A N 1
ATOM 913 C CA . SER A 1 122 ? 4.337 48.500 19.888 1.00 11.66 119 SER A CA 1
ATOM 914 C C . SER A 1 122 ? 5.215 48.006 18.745 1.00 13.57 119 SER A C 1
ATOM 915 O O . SER A 1 122 ? 6.367 47.592 18.956 1.00 12.90 119 SER A O 1
ATOM 926 N N . PHE A 1 124 ? 6.810 49.709 16.845 1.00 12.91 121 PHE A N 1
ATOM 927 C CA . PHE A 1 124 ? 7.987 50.570 16.791 1.00 13.45 121 PHE A CA 1
ATOM 928 C C . PHE A 1 124 ? 8.946 50.343 17.945 1.00 13.42 121 PHE A C 1
ATOM 929 O O . PHE A 1 124 ? 9.941 51.060 18.078 1.00 17.77 121 PHE A O 1
ATOM 937 N N . GLY A 1 125 ? 8.636 49.353 18.781 1.00 12.03 122 GLY A N 1
ATOM 938 C CA . GLY A 1 125 ? 9.501 48.996 19.890 1.00 14.58 122 GLY A CA 1
ATOM 939 C C . GLY A 1 125 ? 9.191 49.718 21.189 1.00 14.75 122 GLY A C 1
ATOM 940 O O . GLY A 1 125 ? 9.937 49.587 22.160 1.00 17.18 122 GLY A O 1
ATOM 941 N N . GLU A 1 126 ? 8.094 50.479 21.217 1.00 11.14 123 GLU A N 1
ATOM 942 C CA . GLU A 1 126 ? 7.742 51.314 22.369 1.00 9.92 123 GLU A CA 1
ATOM 943 C C . GLU A 1 126 ? 6.987 50.499 23.401 1.00 11.41 123 GLU A C 1
ATOM 944 O O . GLU A 1 126 ? 5.897 49.989 23.130 1.00 11.49 123 GLU A O 1
ATOM 950 N N . TRP A 1 127 ? 7.561 50.399 24.596 1.00 10.04 124 TRP A N 1
ATOM 951 C CA . TRP A 1 127 ? 6.901 49.704 25.689 1.00 8.85 124 TRP A CA 1
ATOM 952 C C . TRP A 1 127 ? 6.024 50.655 26.468 1.00 9.66 124 TRP A C 1
ATOM 953 O O . TRP A 1 127 ? 6.436 51.771 26.833 1.00 12.08 124 TRP A O 1
ATOM 964 N N . GLN A 1 128 ? 4.809 50.213 26.767 1.00 8.67 125 GLN A N 1
ATOM 965 C CA . GLN A 1 128 ? 3.902 51.012 27.582 1.00 8.85 125 GLN A CA 1
ATOM 966 C C . GLN A 1 128 ? 3.136 50.121 28.538 1.00 8.90 125 GLN A C 1
ATOM 967 O O . GLN A 1 128 ? 2.921 48.928 28.275 1.00 9.70 125 GLN A O 1
ATOM 973 N N A LEU A 1 129 ? 2.706 50.688 29.655 0.47 10.00 126 LEU A N 1
ATOM 974 N N B LEU A 1 129 ? 2.722 50.706 29.654 0.53 9.81 126 LEU A N 1
ATOM 975 C CA A LEU A 1 129 ? 1.902 49.930 30.605 0.47 8.46 126 LEU A CA 1
ATOM 976 C CA B LEU A 1 129 ? 1.833 50.027 30.586 0.53 8.81 126 LEU A CA 1
ATOM 977 C C A LEU A 1 129 ? 0.461 49.785 30.107 0.47 8.32 126 LEU A C 1
ATOM 978 C C B LEU A 1 129 ? 0.494 49.772 29.916 0.53 9.88 126 LEU A C 1
ATOM 979 O O A LEU A 1 129 ? -0.212 50.781 29.811 0.47 11.16 126 LEU A O 1
ATOM 980 O O B LEU A 1 129 ? -0.087 50.688 29.319 0.53 10.49 126 LEU A O 1
ATOM 989 N N . ALA A 1 130 ? 0.008 48.531 30.013 1.00 8.09 127 ALA A N 1
ATOM 990 C CA . ALA A 1 130 ? -1.311 48.177 29.470 1.00 7.83 127 ALA A CA 1
ATOM 991 C C . ALA A 1 130 ? -2.323 47.805 30.555 1.00 8.87 127 ALA A C 1
ATOM 992 O O . ALA A 1 130 ? -3.498 48.139 30.439 1.00 10.18 127 ALA A O 1
ATOM 994 N N . ARG A 1 131 ? -1.885 47.079 31.577 1.00 8.98 128 ARG A N 1
ATOM 995 C CA . ARG A 1 131 ? -2.803 46.667 32.634 1.00 8.03 128 ARG A CA 1
ATOM 996 C C . ARG A 1 131 ? -2.053 46.731 33.941 1.00 10.37 128 ARG A C 1
ATOM 997 O O . ARG A 1 131 ? -0.876 46.402 34.000 1.00 10.94 128 ARG A O 1
ATOM 1005 N N . ASP A 1 132 ? -2.737 47.138 34.997 1.00 8.66 129 ASP A N 1
ATOM 1006 C CA . ASP A 1 132 ? -2.097 47.260 36.287 1.00 8.64 129 ASP A CA 1
ATOM 1007 C C . ASP A 1 132 ? -3.024 46.789 37.396 1.00 8.59 129 ASP A C 1
ATOM 1008 O O . ASP A 1 132 ? -4.216 47.092 37.384 1.00 10.34 129 ASP A O 1
ATOM 1013 N N . ALA A 1 133 ? -2.463 46.061 38.350 1.00 8.41 130 ALA A N 1
ATOM 1014 C CA . ALA A 1 133 ? -3.173 45.699 39.573 1.00 7.70 130 ALA A CA 1
ATOM 1015 C C . ALA A 1 133 ? -2.319 46.198 40.721 1.00 9.43 130 ALA A C 1
ATOM 1016 O O . ALA A 1 133 ? -1.211 45.683 40.940 1.00 10.65 130 ALA A O 1
ATOM 1018 N N . ASN A 1 134 ? -2.813 47.204 41.432 1.00 9.88 131 ASN A N 1
ATOM 1019 C CA . ASN A 1 134 ? -2.043 47.857 42.475 1.00 11.13 131 ASN A CA 1
ATOM 1020 C C . ASN A 1 134 ? -2.663 47.563 43.814 1.00 11.54 131 ASN A C 1
ATOM 1021 O O . ASN A 1 134 ? -3.777 48.018 44.096 1.00 14.17 131 ASN A O 1
ATOM 1026 N N . LEU A 1 135 ? -1.942 46.800 44.636 1.00 9.94 132 LEU A N 1
ATOM 1027 C CA . LEU A 1 135 ? -2.471 46.351 45.909 1.00 11.63 132 LEU A CA 1
ATOM 1028 C C . LEU A 1 135 ? -1.957 47.159 47.092 1.00 15.30 132 LEU A C 1
ATOM 1029 O O . LEU A 1 135 ? -2.065 46.714 48.237 1.00 17.68 132 LEU A O 1
ATOM 1034 N N A VAL A 1 136 ? -1.428 48.349 46.828 0.53 12.80 133 VAL A N 1
ATOM 1035 N N B VAL A 1 136 ? -1.404 48.340 46.840 0.47 13.08 133 VAL A N 1
ATOM 1036 C CA A VAL A 1 136 ? -1.016 49.252 47.898 0.53 14.67 133 VAL A CA 1
ATOM 1037 C CA B VAL A 1 136 ? -0.994 49.168 47.964 0.47 14.81 133 VAL A CA 1
ATOM 1038 C C A VAL A 1 136 ? -2.207 49.583 48.816 0.53 17.25 133 VAL A C 1
ATOM 1039 C C B VAL A 1 136 ? -2.222 49.469 48.821 0.47 17.44 133 VAL A C 1
ATOM 1040 O O A VAL A 1 136 ? -3.285 49.939 48.340 0.53 18.79 133 VAL A O 1
ATOM 1041 O O B VAL A 1 136 ? -3.325 49.689 48.319 0.47 15.73 133 VAL A O 1
ATOM 1048 N N . VAL A 1 137 ? -2.014 49.427 50.124 1.00 16.66 134 VAL A N 1
ATOM 1049 C CA . VAL A 1 137 ? -3.060 49.717 51.098 1.00 18.37 134 VAL A CA 1
ATOM 1050 C C . VAL A 1 137 ? -2.451 50.576 52.195 1.00 18.87 134 VAL A C 1
ATOM 1051 O O . VAL A 1 137 ? -1.223 50.628 52.340 1.00 19.07 134 VAL A O 1
ATOM 1055 N N . PRO A 1 138 ? -3.302 51.268 52.958 1.00 20.06 135 PRO A N 1
ATOM 1056 C CA . PRO A 1 138 ? -2.807 52.073 54.071 1.00 21.67 135 PRO A CA 1
ATOM 1057 C C . PRO A 1 138 ? -2.039 51.217 55.067 1.00 24.12 135 PRO A C 1
ATOM 1058 O O . PRO A 1 138 ? -2.413 50.072 55.334 1.00 24.56 135 PRO A O 1
ATOM 1062 N N . ILE A 1 139 ? -0.952 51.767 55.589 1.00 25.70 136 ILE A N 1
ATOM 1063 C CA . ILE A 1 139 ? -0.218 51.126 56.668 1.00 27.49 136 ILE A CA 1
ATOM 1064 C C . ILE A 1 139 ? -0.156 52.067 57.867 1.00 41.63 136 ILE A C 1
ATOM 1065 O O . ILE A 1 139 ? 0.484 51.764 58.876 1.00 47.53 136 ILE A O 1
ATOM 1071 N N . GLY B 1 11 ? -4.630 27.572 17.799 1.00 55.01 8 GLY B N 1
ATOM 1072 C CA . GLY B 1 11 ? -5.254 28.809 17.365 1.00 55.09 8 GLY B CA 1
ATOM 1073 C C . GLY B 1 11 ? -5.783 29.637 18.521 1.00 55.28 8 GLY B C 1
ATOM 1074 O O . GLY B 1 11 ? -5.898 29.147 19.646 1.00 49.52 8 GLY B O 1
ATOM 1075 N N . ARG B 1 12 ? -6.108 30.897 18.244 1.00 58.44 9 ARG B N 1
ATOM 1076 C CA . ARG B 1 12 ? -6.585 31.810 19.279 1.00 56.05 9 ARG B CA 1
ATOM 1077 C C . ARG B 1 12 ? -7.871 31.320 19.929 1.00 51.76 9 ARG B C 1
ATOM 1078 O O . ARG B 1 12 ? -8.016 31.367 21.153 1.00 42.66 9 ARG B O 1
ATOM 1086 N N . HIS B 1 13 ? -8.804 30.855 19.105 1.00 48.79 10 HIS B N 1
ATOM 1087 C CA . HIS B 1 13 ? -10.110 30.448 19.601 1.00 44.79 10 HIS B CA 1
ATOM 1088 C C . HIS B 1 13 ? -10.008 29.242 20.532 1.00 37.92 10 HIS B C 1
ATOM 1089 O O . HIS B 1 13 ? -10.601 29.231 21.610 1.00 36.57 10 HIS B O 1
ATOM 1096 N N . ALA B 1 14 ? -9.252 28.232 20.114 1.00 34.00 11 ALA B N 1
ATOM 1097 C CA . ALA B 1 14 ? -9.032 27.062 20.950 1.00 32.44 11 ALA B CA 1
ATOM 1098 C C . ALA B 1 14 ? -8.419 27.469 22.286 1.00 31.58 11 ALA B C 1
ATOM 1099 O O . ALA B 1 14 ? -8.811 26.958 23.339 1.00 31.51 11 ALA B O 1
ATOM 1101 N N . ASP B 1 15 ? -7.456 28.388 22.239 1.00 31.63 12 ASP B N 1
ATOM 1102 C CA . ASP B 1 15 ? -6.777 28.832 23.455 1.00 29.90 12 ASP B CA 1
ATOM 1103 C C . ASP B 1 15 ? -7.711 29.549 24.425 1.00 30.29 12 ASP B C 1
ATOM 1104 O O . ASP B 1 15 ? -7.630 29.342 25.633 1.00 25.94 12 ASP B O 1
ATOM 1109 N N . GLU B 1 16 ? -8.605 30.383 23.901 1.00 27.54 13 GLU B N 1
ATOM 1110 C CA . GLU B 1 16 ? -9.554 31.095 24.752 1.00 22.45 13 GLU B CA 1
ATOM 1111 C C . GLU B 1 16 ? -10.520 30.128 25.439 1.00 22.72 13 GLU B C 1
ATOM 1112 O O . GLU B 1 16 ? -10.850 30.281 26.626 1.00 22.43 13 GLU B O 1
ATOM 1118 N N . LEU B 1 17 ? -10.970 29.135 24.677 1.00 24.60 14 LEU B N 1
ATOM 1119 C CA . LEU B 1 17 ? -11.826 28.094 25.218 1.00 23.94 14 LEU B CA 1
ATOM 1120 C C . LEU B 1 17 ? -11.108 27.336 26.337 1.00 19.16 14 LEU B C 1
ATOM 1121 O O . LEU B 1 17 ? -11.684 27.090 27.402 1.00 21.38 14 LEU B O 1
ATOM 1126 N N . ALA B 1 18 ? -9.851 26.980 26.085 1.00 23.02 15 ALA B N 1
ATOM 1127 C CA . ALA B 1 18 ? -9.058 26.255 27.079 1.00 21.48 15 ALA B CA 1
ATOM 1128 C C . ALA B 1 18 ? -8.950 27.065 28.368 1.00 22.32 15 ALA B C 1
ATOM 1129 O O . ALA B 1 18 ? -9.081 26.518 2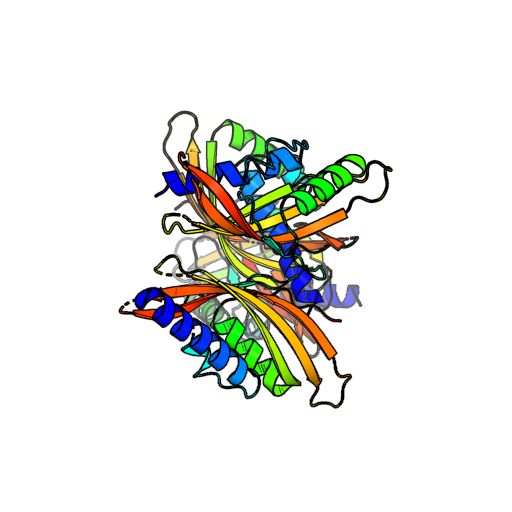9.457 1.00 21.18 15 ALA B O 1
ATOM 1131 N N . ILE B 1 19 ? -8.733 28.371 28.242 1.00 21.60 16 ILE B N 1
ATOM 1132 C CA . ILE B 1 19 ? -8.641 29.243 29.415 1.00 19.73 16 ILE B CA 1
ATOM 1133 C C . ILE B 1 19 ? -9.952 29.342 30.204 1.00 18.64 16 ILE B C 1
ATOM 1134 O O . ILE B 1 19 ? -9.947 29.286 31.442 1.00 17.64 16 ILE B O 1
ATOM 1139 N N . ARG B 1 20 ? -11.074 29.514 29.507 1.00 18.76 17 ARG B N 1
ATOM 1140 C CA . ARG B 1 20 ? -12.372 29.556 30.176 1.00 17.69 17 ARG B CA 1
ATOM 1141 C C . ARG B 1 20 ? -12.589 28.234 30.912 1.00 15.06 17 ARG B C 1
ATOM 1142 O O . ARG B 1 20 ? -13.108 28.212 32.016 1.00 17.82 17 ARG B O 1
ATOM 1150 N N . THR B 1 21 ? -12.171 27.143 30.286 1.00 19.60 18 THR B N 1
ATOM 1151 C CA . THR B 1 21 ? -12.301 25.833 30.921 1.00 19.79 18 THR B CA 1
ATOM 1152 C C . THR B 1 21 ? -11.485 25.734 32.217 1.00 15.41 18 THR B C 1
ATOM 1153 O O . THR B 1 21 ? -11.987 25.268 33.247 1.00 15.51 18 THR B O 1
ATOM 1157 N N . VAL B 1 22 ? -10.239 26.198 32.180 1.00 16.09 19 VAL B N 1
ATOM 1158 C CA . VAL B 1 22 ? -9.426 26.240 33.387 1.00 15.12 19 VAL B CA 1
ATOM 1159 C C . VAL B 1 22 ? -10.118 27.071 34.471 1.00 15.26 19 VAL B C 1
ATOM 1160 O O . VAL B 1 22 ? -10.212 26.665 35.632 1.00 15.06 19 VAL B O 1
ATOM 1164 N N . GLN B 1 23 ? -10.628 28.243 34.097 1.00 15.55 20 GLN B N 1
ATOM 1165 C CA . GLN B 1 23 ? -11.349 29.076 35.046 1.00 17.80 20 GLN B CA 1
ATOM 1166 C C . GLN B 1 23 ? -12.572 28.372 35.659 1.00 14.49 20 GLN B C 1
ATOM 1167 O O . GLN B 1 23 ? -12.778 28.411 36.874 1.00 18.65 20 GLN B O 1
ATOM 1173 N N . TYR B 1 24 ? -13.354 27.680 34.824 1.00 15.65 21 TYR B N 1
ATOM 1174 C CA . TYR B 1 24 ? -14.516 26.936 35.310 1.00 15.70 21 TYR B CA 1
ATOM 1175 C C . TYR B 1 24 ? -14.105 25.815 36.268 1.00 15.98 21 TYR B C 1
ATOM 1176 O O . TYR B 1 24 ? -14.725 25.602 37.307 1.00 16.24 21 TYR B O 1
ATOM 1185 N N . ARG B 1 25 ? -13.049 25.101 35.903 1.00 14.57 22 ARG B N 1
ATOM 1186 C CA . ARG B 1 25 ? -12.573 23.990 36.723 1.00 15.14 22 ARG B CA 1
ATOM 1187 C C . ARG B 1 25 ? -12.024 24.499 38.047 1.00 12.42 22 ARG B C 1
ATOM 1188 O O . ARG B 1 25 ? -12.217 23.874 39.088 1.00 14.84 22 ARG B O 1
ATOM 1196 N N . TRP B 1 26 ? -11.329 25.631 38.010 1.00 12.89 23 TRP B N 1
ATOM 1197 C CA . TRP B 1 26 ? -10.828 26.239 39.228 1.00 12.98 23 TRP B CA 1
ATOM 1198 C C . TRP B 1 26 ? -11.992 26.577 40.169 1.00 14.73 23 TRP B C 1
ATOM 1199 O O . TRP B 1 26 ? -11.956 26.282 41.368 1.00 13.93 23 TRP B O 1
ATOM 1210 N N . LEU B 1 27 ? -13.028 27.215 39.625 1.00 14.17 24 LEU B N 1
ATOM 1211 C CA . LEU B 1 27 ? -14.187 27.560 40.441 1.00 16.25 24 LEU B CA 1
ATOM 1212 C C . LEU B 1 27 ? -14.856 26.329 41.040 1.00 15.56 24 LEU B C 1
ATOM 1213 O O . LEU B 1 27 ? -15.210 26.308 42.225 1.00 17.45 24 LEU B O 1
ATOM 1218 N N . GLU B 1 28 ? -15.029 25.292 40.222 1.00 15.73 25 GLU B N 1
ATOM 1219 C CA . GLU B 1 28 ? -15.664 24.069 40.693 1.00 16.47 25 GLU B CA 1
ATOM 1220 C C . GLU B 1 28 ? -14.855 23.414 41.810 1.00 14.61 25 GLU B C 1
ATOM 1221 O O . GLU B 1 28 ? -15.420 22.877 42.763 1.00 18.90 25 GLU B O 1
ATOM 1227 N N . ALA B 1 29 ? -13.529 23.490 41.695 1.00 13.57 26 ALA B N 1
ATOM 1228 C CA . ALA B 1 29 ? -12.616 22.904 42.679 1.00 15.62 26 ALA B CA 1
ATOM 1229 C C . ALA B 1 29 ? -12.448 23.775 43.925 1.00 16.60 26 ALA B C 1
ATOM 1230 O O . ALA B 1 29 ? -11.709 23.424 44.855 1.00 17.19 26 ALA B O 1
ATOM 1232 N N . THR B 1 30 ? -13.126 24.921 43.929 1.00 16.12 27 THR B N 1
ATOM 1233 C CA . THR B 1 30 ? -13.228 25.757 45.119 1.00 16.89 27 THR B CA 1
ATOM 1234 C C . THR B 1 30 ? -14.582 25.564 45.812 1.00 17.41 27 THR B C 1
ATOM 1235 O O . THR B 1 30 ? -14.656 25.458 47.035 1.00 20.71 27 THR B O 1
ATOM 1239 N N . ARG B 1 31 ? -15.654 25.515 45.027 1.00 15.55 28 ARG B N 1
ATOM 1240 C CA . ARG B 1 31 ? -16.992 25.274 45.564 1.00 16.99 28 ARG B CA 1
ATOM 1241 C C . ARG B 1 31 ? -17.059 23.928 46.261 1.00 18.06 28 ARG B C 1
ATOM 1242 O O . ARG B 1 31 ? -17.680 23.775 47.312 1.00 17.80 28 ARG B O 1
ATOM 1250 N N . LYS B 1 32 ? -16.460 22.930 45.622 1.00 18.52 29 LYS B N 1
ATOM 1251 C CA . LYS B 1 32 ? -16.262 21.636 46.250 1.00 20.80 29 LYS B CA 1
ATOM 1252 C C . LYS B 1 32 ? -14.759 21.400 46.209 1.00 19.08 29 LYS B C 1
ATOM 1253 O O . LYS B 1 32 ? -14.196 21.103 45.153 1.00 19.67 29 LYS B O 1
ATOM 1259 N N . PHE B 1 33 ? -14.107 21.570 47.352 1.00 18.14 30 PHE B N 1
ATOM 1260 C CA . PHE B 1 33 ? -12.655 21.644 47.381 1.00 18.01 30 PHE B CA 1
ATOM 1261 C C . PHE B 1 33 ? -11.985 20.396 46.800 1.00 17.05 30 PHE B C 1
ATOM 1262 O O . PHE B 1 33 ? -12.283 19.268 47.202 1.00 20.10 30 PHE B O 1
ATOM 1270 N N . ASP B 1 34 ? -11.091 20.620 45.845 1.00 13.18 31 ASP B N 1
ATOM 1271 C CA . ASP B 1 34 ? -10.294 19.539 45.276 1.00 14.80 31 ASP B CA 1
ATOM 1272 C C . ASP B 1 34 ? -8.849 19.990 45.120 1.00 13.13 31 ASP B C 1
ATOM 1273 O O . ASP B 1 34 ? -8.494 20.702 44.160 1.00 14.79 31 ASP B O 1
ATOM 1278 N N . ARG B 1 35 ? -8.016 19.591 46.080 1.00 13.42 32 ARG B N 1
ATOM 1279 C CA . ARG B 1 35 ? -6.608 19.957 46.077 1.00 13.25 32 ARG B CA 1
ATOM 1280 C C . ARG B 1 35 ? -5.909 19.574 44.778 1.00 14.27 32 ARG B C 1
ATOM 1281 O O . ARG B 1 35 ? -5.140 20.355 44.220 1.00 14.92 32 ARG B O 1
ATOM 1289 N N . GLN B 1 36 ? -6.157 18.364 44.301 1.00 14.18 33 GLN B N 1
ATOM 1290 C CA . GLN B 1 36 ? -5.453 17.885 43.127 1.00 12.29 33 GLN B CA 1
ATOM 1291 C C . GLN B 1 36 ? -5.806 18.689 41.873 1.00 13.84 33 GLN B C 1
ATOM 1292 O O . GLN B 1 36 ? -4.928 19.015 41.080 1.00 13.78 33 GLN B O 1
ATOM 1298 N N . VAL B 1 37 ? -7.084 18.988 41.686 1.00 12.75 34 VAL B N 1
ATOM 1299 C CA . VAL B 1 37 ? -7.472 19.838 40.558 1.00 13.74 34 VAL B CA 1
ATOM 1300 C C . VAL B 1 37 ? -6.762 21.186 40.628 1.00 13.86 34 VAL B C 1
ATOM 1301 O O . VAL B 1 37 ? -6.135 21.603 39.654 1.00 13.72 34 VAL B O 1
ATOM 1305 N N . LEU B 1 38 ? -6.832 21.864 41.774 1.00 12.01 35 LEU B N 1
ATOM 1306 C CA . LEU B 1 38 ? -6.182 23.173 41.893 1.00 11.44 35 LEU B CA 1
ATOM 1307 C C . LEU B 1 38 ? -4.678 23.083 41.632 1.00 15.03 35 LEU B C 1
ATOM 1308 O O . LEU B 1 38 ? -4.130 23.881 40.870 1.00 15.57 35 LEU B O 1
ATOM 1313 N N . SER B 1 39 ? -4.009 22.108 42.248 1.00 13.06 36 SER B N 1
ATOM 1314 C CA . SER B 1 39 ? -2.567 21.943 42.073 1.00 12.77 36 SER B CA 1
ATOM 1315 C C . SER B 1 39 ? -2.215 21.827 40.587 1.00 14.84 36 SER B C 1
ATOM 1316 O O . SER B 1 39 ? -1.269 22.448 40.103 1.00 14.87 36 SER B O 1
ATOM 1319 N N . SER B 1 40 ? -3.005 21.052 39.851 1.00 14.15 37 SER B N 1
ATOM 1320 C CA . SER B 1 40 ? -2.710 20.790 38.448 1.00 15.48 37 SER B CA 1
ATOM 1321 C C . SER B 1 40 ? -2.911 22.019 37.570 1.00 15.48 37 SER B C 1
ATOM 1322 O O . SER B 1 40 ? -2.444 22.052 36.429 1.00 16.40 37 SER B O 1
ATOM 1325 N N . LEU B 1 41 ? -3.601 23.020 38.107 1.00 12.59 38 LEU B N 1
ATOM 1326 C CA . LEU B 1 41 ? -3.907 24.231 37.338 1.00 13.92 38 LEU B CA 1
ATOM 1327 C C . LEU B 1 41 ? -2.948 25.385 37.628 1.00 16.13 38 LEU B C 1
ATOM 1328 O O . LEU B 1 41 ? -3.167 26.493 37.136 1.00 19.13 38 LEU B O 1
ATOM 1341 N N . THR B 1 43 ? 1.272 26.666 37.810 1.00 15.22 40 THR B N 1
ATOM 1342 C CA . THR B 1 43 ? 2.698 26.412 37.627 1.00 16.01 40 THR B CA 1
ATOM 1343 C C . THR B 1 43 ? 3.375 26.246 38.996 1.00 15.19 40 THR B C 1
ATOM 1344 O O . THR B 1 43 ? 2.897 26.767 40.013 1.00 15.70 40 THR B O 1
ATOM 1348 N N . ASP B 1 44 ? 4.494 25.523 39.017 1.00 18.42 41 ASP B N 1
ATOM 1349 C CA . ASP B 1 44 ? 5.205 25.313 40.271 1.00 20.46 41 ASP B CA 1
ATOM 1350 C C . ASP B 1 44 ? 5.731 26.630 40.831 1.00 19.86 41 ASP B C 1
ATOM 1351 O O . ASP B 1 44 ? 5.839 26.797 42.044 1.00 18.08 41 ASP B O 1
ATOM 1356 N N . ASP B 1 45 ? 6.045 27.571 39.944 1.00 18.43 42 ASP B N 1
ATOM 1357 C CA . ASP B 1 45 ? 6.556 28.868 40.378 1.00 17.86 42 ASP B CA 1
ATOM 1358 C C . ASP B 1 45 ? 5.487 29.963 40.495 1.00 16.30 42 ASP B C 1
ATOM 1359 O O . ASP B 1 45 ? 5.808 31.159 40.515 1.00 17.28 42 ASP B O 1
ATOM 1364 N N . VAL B 1 46 ? 4.222 29.565 40.597 1.00 14.41 43 VAL B N 1
ATOM 1365 C CA . VAL B 1 46 ? 3.129 30.532 40.698 1.00 14.58 43 VAL B CA 1
ATOM 1366 C C . VAL B 1 46 ? 3.349 31.495 41.863 1.00 15.37 43 VAL B C 1
ATOM 1367 O O . VAL B 1 46 ? 3.856 31.107 42.918 1.00 15.27 43 VAL B O 1
ATOM 1371 N N . VAL B 1 47 ? 2.980 32.755 41.659 1.00 10.61 44 VAL B N 1
ATOM 1372 C CA . VAL B 1 47 ? 2.995 33.758 42.710 1.00 11.25 44 VAL B CA 1
ATOM 1373 C C . VAL B 1 47 ? 1.607 34.387 42.824 1.00 10.80 44 VAL B C 1
ATOM 1374 O O . VAL B 1 47 ? 1.040 34.865 41.826 1.00 11.45 44 VAL B O 1
ATOM 1378 N N . PHE B 1 48 ? 1.063 34.376 44.039 1.00 10.37 45 PHE B N 1
ATOM 1379 C CA . PHE B 1 48 ? -0.223 35.005 44.355 1.00 10.35 45 PHE B CA 1
ATOM 1380 C C . PHE B 1 48 ? -0.022 36.284 45.157 1.00 10.60 45 PHE B C 1
ATOM 1381 O O . PHE B 1 48 ? 0.731 36.315 46.149 1.00 15.04 45 PHE B O 1
ATOM 1389 N N . LEU B 1 49 ? -0.717 37.333 44.733 1.00 9.41 46 LEU B N 1
ATOM 1390 C CA . LEU B 1 49 ? -0.795 38.597 45.459 1.00 9.33 46 LEU B CA 1
ATOM 1391 C C . LEU B 1 49 ? -2.229 38.849 45.916 1.00 9.10 46 LEU B C 1
ATOM 1392 O O . LEU B 1 49 ? -3.172 38.720 45.132 1.00 10.63 46 LEU B O 1
ATOM 1397 N N . THR B 1 50 ? -2.381 39.187 47.196 1.00 12.41 47 THR B N 1
ATOM 1398 C CA . THR B 1 50 ? -3.659 39.624 47.761 1.00 11.61 47 THR B CA 1
ATOM 1399 C C . THR B 1 50 ? -3.419 40.831 48.657 1.00 13.36 47 THR B C 1
ATOM 1400 O O . THR B 1 50 ? -2.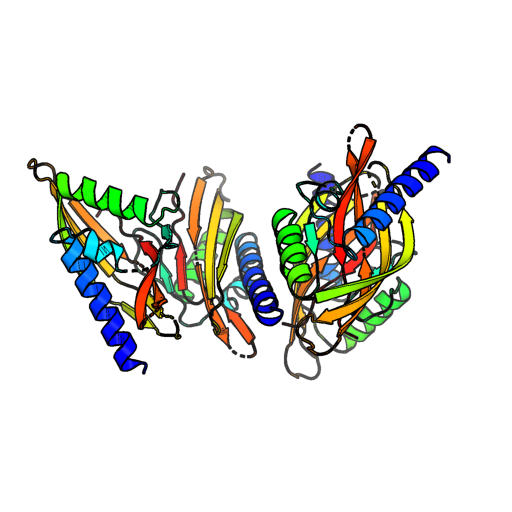303 41.028 49.127 1.00 14.88 47 THR B O 1
ATOM 1404 N N . PRO B 1 51 ? -4.465 41.634 48.911 1.00 14.49 48 PRO B N 1
ATOM 1405 C CA . PRO B 1 51 ? -4.212 42.871 49.667 1.00 16.32 48 PRO B CA 1
ATOM 1406 C C . PRO B 1 51 ? -3.770 42.619 51.101 1.00 19.27 48 PRO B C 1
ATOM 1407 O O . PRO B 1 51 ? -4.367 41.812 51.816 1.00 22.52 48 PRO B O 1
ATOM 1411 N N . GLY B 1 52 ? -2.708 43.307 51.486 1.00 19.43 49 GLY B N 1
ATOM 1412 C CA . GLY B 1 52 ? -2.234 43.296 52.859 1.00 19.03 49 GLY B CA 1
ATOM 1413 C C . GLY B 1 52 ? -1.386 42.089 53.198 1.00 22.70 49 GLY B C 1
ATOM 1414 O O . GLY B 1 52 ? -1.045 41.887 54.362 1.00 27.10 49 GLY B O 1
ATOM 1415 N N . ARG B 1 53 ? -1.019 41.296 52.195 1.00 21.04 50 ARG B N 1
ATOM 1416 C CA . ARG B 1 53 ? -0.257 40.070 52.442 1.00 19.97 50 ARG B CA 1
ATOM 1417 C C . ARG B 1 53 ? 0.992 39.971 51.562 1.00 21.45 50 ARG B C 1
ATOM 1418 O O . ARG B 1 53 ? 1.014 40.487 50.450 1.00 21.02 50 ARG B O 1
ATOM 1426 N N . LEU B 1 54 ? 2.040 39.317 52.067 1.00 20.06 51 LEU B N 1
ATOM 1427 C CA . LEU B 1 54 ? 3.239 39.070 51.272 1.00 20.39 51 LEU B CA 1
ATOM 1428 C C . LEU B 1 54 ? 2.925 38.104 50.135 1.00 16.04 51 LEU B C 1
ATOM 1429 O O . LEU B 1 54 ? 2.024 37.282 50.261 1.00 18.91 51 LEU B O 1
ATOM 1434 N N . PRO B 1 55 ? 3.649 38.216 49.017 1.00 19.73 52 PRO B N 1
ATOM 1435 C CA . PRO B 1 55 ? 3.431 37.241 47.939 1.00 16.77 52 PRO B CA 1
ATOM 1436 C C . PRO B 1 55 ? 3.598 35.813 48.467 1.00 16.89 52 PRO B C 1
ATOM 1437 O O . PRO B 1 55 ? 4.472 35.552 49.310 1.00 19.82 52 PRO B O 1
ATOM 1441 N N . PHE B 1 56 ? 2.765 34.897 47.992 1.00 14.98 53 PHE B N 1
ATOM 1442 C CA . PHE B 1 56 ? 2.899 33.492 48.375 1.00 14.75 53 PHE B CA 1
ATOM 1443 C C . PHE B 1 56 ? 2.788 32.547 47.179 1.00 14.13 53 PHE B C 1
ATOM 1444 O O . PHE B 1 56 ? 2.352 32.947 46.093 1.00 14.48 53 PHE B O 1
ATOM 1452 N N . GLY B 1 57 ? 3.198 31.297 47.380 1.00 15.37 54 GLY B N 1
ATOM 1453 C CA . GLY B 1 57 ? 3.326 30.352 46.284 1.00 15.55 54 GLY B CA 1
ATOM 1454 C C . GLY B 1 57 ? 2.390 29.160 46.367 1.00 15.05 54 GLY B C 1
ATOM 1455 O O . GLY B 1 57 ? 1.406 29.167 47.106 1.00 16.03 54 GLY B O 1
ATOM 1456 N N . LYS B 1 58 ? 2.713 28.137 45.582 1.00 15.15 55 LYS B N 1
ATOM 1457 C CA . LYS B 1 58 ? 1.824 27.004 45.342 1.00 15.84 55 LYS B CA 1
ATOM 1458 C C . LYS B 1 58 ? 1.429 26.220 46.599 1.00 18.35 55 LYS B C 1
ATOM 1459 O O . LYS B 1 58 ? 0.233 26.056 46.880 1.00 16.51 55 LYS B O 1
ATOM 1465 N N . GLU B 1 59 ? 2.406 25.719 47.350 1.00 19.36 56 GLU B N 1
ATOM 1466 C CA . GLU B 1 59 ? 2.053 24.932 48.526 1.00 22.71 56 GLU B CA 1
ATOM 1467 C C . GLU B 1 59 ? 1.324 25.775 49.562 1.00 21.54 56 GLU B C 1
ATOM 1468 O O . GLU B 1 59 ? 0.385 25.297 50.205 1.00 20.02 56 GLU B O 1
ATOM 1474 N N . GLU B 1 60 ? 1.743 27.031 49.713 1.00 17.58 57 GLU B N 1
ATOM 1475 C CA . GLU B 1 60 ? 1.090 27.931 50.655 1.00 18.12 57 GLU B CA 1
ATOM 1476 C C . GLU B 1 60 ? -0.372 28.125 50.281 1.00 17.02 57 GLU B C 1
ATOM 1477 O O . GLU B 1 60 ? -1.252 28.091 51.140 1.00 19.07 57 GLU B O 1
ATOM 1483 N N . PHE B 1 61 ? -0.634 28.340 48.996 1.00 14.37 58 PHE B N 1
ATOM 1484 C CA . PHE B 1 61 ? -2.004 28.510 48.527 1.00 16.76 58 PHE B CA 1
ATOM 1485 C C . PHE B 1 61 ? -2.835 27.253 48.795 1.00 17.92 58 PHE B C 1
ATOM 1486 O O . PHE B 1 61 ? -3.935 27.332 49.328 1.00 17.84 58 PHE B O 1
ATOM 1494 N N . LEU B 1 62 ? -2.297 26.093 48.438 1.00 16.95 59 LEU B N 1
ATOM 1495 C CA . LEU B 1 62 ? -3.034 24.849 48.617 1.00 16.13 59 LEU B CA 1
ATOM 1496 C C . LEU B 1 62 ? -3.324 24.570 50.090 1.00 18.09 59 LEU B C 1
ATOM 1497 O O . LEU B 1 62 ? -4.434 24.171 50.438 1.00 19.18 59 LEU B O 1
ATOM 1502 N N . ALA B 1 63 ? -2.330 24.768 50.950 1.00 19.69 60 ALA B N 1
ATOM 1503 C CA . ALA B 1 63 ? -2.527 24.550 52.382 1.00 20.95 60 ALA B CA 1
ATOM 1504 C C . ALA B 1 63 ? -3.634 25.446 52.941 1.00 19.55 60 ALA B C 1
ATOM 1505 O O . ALA B 1 63 ? -4.486 24.993 53.713 1.00 22.36 60 ALA B O 1
ATOM 1507 N N . ALA B 1 64 ? -3.631 26.707 52.524 1.00 17.94 61 ALA B N 1
ATOM 1508 C CA . ALA B 1 64 ? -4.613 27.678 52.996 1.00 19.75 61 ALA B CA 1
ATOM 1509 C C . ALA B 1 64 ? -6.013 27.300 52.543 1.00 17.45 61 ALA B C 1
ATOM 1510 O O . ALA B 1 64 ? -6.960 27.380 53.316 1.00 18.92 61 ALA B O 1
ATOM 1512 N N . CYS B 1 65 ? -6.136 26.880 51.289 1.00 16.78 62 CYS B N 1
ATOM 1513 C CA . CYS B 1 65 ? -7.425 26.466 50.753 1.00 17.18 62 CYS B CA 1
ATOM 1514 C C . CYS B 1 65 ? -7.978 25.270 51.506 1.00 17.50 62 CYS B C 1
ATOM 1515 O O . CYS B 1 65 ? -9.172 25.201 51.797 1.00 18.64 62 CYS B O 1
ATOM 1518 N N . GLU B 1 66 ? -7.092 24.328 51.805 1.00 17.39 63 GLU B N 1
ATOM 1519 C CA . GLU B 1 66 ? -7.466 23.105 52.493 1.00 19.70 63 GLU B CA 1
ATOM 1520 C C . GLU B 1 66 ? -7.969 23.427 53.894 1.00 20.62 63 GLU B C 1
ATOM 1521 O O . GLU B 1 66 ? -9.001 22.917 54.324 1.00 22.19 63 GLU B O 1
ATOM 1527 N N . GLN B 1 67 ? -7.233 24.278 54.600 1.00 18.69 64 GLN B N 1
ATOM 1528 C CA . GLN B 1 67 ? -7.624 24.693 55.944 1.00 21.12 64 GLN B CA 1
ATOM 1529 C C . GLN B 1 67 ? -8.934 25.471 55.904 1.00 21.26 64 GLN B C 1
ATOM 1530 O O . GLN B 1 67 ? -9.836 25.228 56.713 1.00 24.71 64 GLN B O 1
ATOM 1536 N N . ASN B 1 68 ? -9.046 26.390 54.948 1.00 20.35 65 ASN B N 1
ATOM 1537 C CA . ASN B 1 68 ? -10.279 27.141 54.752 1.00 20.12 65 ASN B CA 1
ATOM 1538 C C . ASN B 1 68 ? -11.470 26.191 54.570 1.00 19.42 65 ASN B C 1
ATOM 1539 O O . ASN B 1 68 ? -12.532 26.375 55.173 1.00 18.16 65 ASN B O 1
ATOM 1544 N N . ASP B 1 69 ? -11.291 25.165 53.743 1.00 17.79 66 ASP B N 1
ATOM 1545 C CA . ASP B 1 69 ? -12.377 24.247 53.451 1.00 18.07 66 ASP B CA 1
ATOM 1546 C C . ASP B 1 69 ? -12.834 23.462 54.682 1.00 17.49 66 ASP B C 1
ATOM 1547 O O . ASP B 1 69 ? -13.985 23.061 54.772 1.00 19.61 66 ASP B O 1
ATOM 1552 N N . GLN B 1 70 ? -11.946 23.248 55.641 1.00 19.55 67 GLN B N 1
ATOM 1553 C CA . GLN B 1 70 ? -12.359 22.583 56.871 1.00 21.13 67 GLN B CA 1
ATOM 1554 C C . GLN B 1 70 ? -13.324 23.459 57.670 1.00 22.55 67 GLN B C 1
ATOM 1555 O O . GLN B 1 70 ? -14.181 22.955 58.398 1.00 24.91 67 GLN B O 1
ATOM 1561 N N . ARG B 1 71 ? -13.180 24.771 57.508 1.00 20.15 68 ARG B N 1
ATOM 1562 C CA . ARG B 1 71 ? -13.890 25.756 58.322 1.00 20.16 68 ARG B CA 1
ATOM 1563 C C . ARG B 1 71 ? -15.153 26.303 57.659 1.00 19.02 68 ARG B C 1
ATOM 1564 O O . ARG B 1 71 ? -16.126 26.633 58.337 1.00 18.98 68 ARG B O 1
ATOM 1572 N N . VAL B 1 72 ? -15.123 26.446 56.336 1.00 15.48 69 VAL B N 1
ATOM 1573 C CA . VAL B 1 72 ? -16.202 27.145 55.652 1.00 15.97 69 VAL B CA 1
ATOM 1574 C C . VAL B 1 72 ? -16.602 26.488 54.342 1.00 18.99 69 VAL B C 1
ATOM 1575 O O . VAL B 1 72 ? -15.822 25.752 53.715 1.00 18.45 69 VAL B O 1
ATOM 1579 N N . ILE B 1 73 ? -17.836 26.776 53.945 1.00 15.76 70 ILE B N 1
ATOM 1580 C CA . ILE B 1 73 ? -18.353 26.456 52.627 1.00 16.65 70 ILE B CA 1
ATOM 1581 C C . ILE B 1 73 ? -18.201 27.693 51.752 1.00 15.42 70 ILE B C 1
ATOM 1582 O O . ILE B 1 73 ? -18.462 28.819 52.199 1.00 15.16 70 ILE B O 1
ATOM 1587 N N . ILE B 1 74 ? -17.775 27.497 50.506 1.00 14.45 71 ILE B N 1
ATOM 1588 C CA . ILE B 1 74 ? -17.565 28.603 49.588 1.00 13.79 71 ILE B CA 1
ATOM 1589 C C . ILE B 1 74 ? -18.524 28.515 48.418 1.00 13.65 71 ILE B C 1
ATOM 1590 O O . ILE B 1 74 ? -18.633 27.459 47.774 1.00 18.70 71 ILE B O 1
ATOM 1595 N N . GLU B 1 75 ? -19.213 29.619 48.142 1.00 13.38 72 GLU B N 1
ATOM 1596 C CA . GLU B 1 75 ? -19.915 29.795 46.880 1.00 13.31 72 GLU B CA 1
ATOM 1597 C C . GLU B 1 75 ? -19.198 30.893 46.110 1.00 14.94 72 GLU B C 1
ATOM 1598 O O . GLU B 1 75 ? -18.930 31.976 46.622 1.00 16.67 72 GLU B O 1
ATOM 1604 N N . ALA B 1 76 ? -18.853 30.621 44.871 1.00 13.39 73 ALA B N 1
ATOM 1605 C CA . ALA B 1 76 ? -18.103 31.583 44.097 1.00 14.44 73 ALA B CA 1
ATOM 1606 C C . ALA B 1 76 ? -18.731 31.744 42.735 1.00 14.59 73 ALA B C 1
ATOM 1607 O O . ALA B 1 76 ? -19.225 30.783 42.133 1.00 16.96 73 ALA B O 1
ATOM 1609 N N . SER B 1 77 ? -18.698 32.980 42.265 1.00 10.36 74 SER B N 1
ATOM 1610 C CA . SER B 1 77 ? -19.265 33.374 40.993 1.00 13.48 74 SER B CA 1
ATOM 1611 C C . SER B 1 77 ? -18.225 34.259 40.309 1.00 13.97 74 SER B C 1
ATOM 1612 O O . SER B 1 77 ? -17.461 34.973 40.970 1.00 13.78 74 SER B O 1
ATOM 1615 N N . ALA B 1 78 ? -18.171 34.203 38.982 1.00 10.23 75 ALA B N 1
ATOM 1616 C CA . ALA B 1 78 ? -17.179 34.974 38.249 1.00 10.51 75 ALA B CA 1
ATOM 1617 C C . ALA B 1 78 ? -17.740 35.431 36.918 1.00 11.41 75 ALA B C 1
ATOM 1618 O O . ALA B 1 78 ? -18.540 34.732 36.282 1.00 14.99 75 ALA B O 1
ATOM 1620 N N . THR B 1 79 ? -17.290 36.611 36.503 1.00 10.78 76 THR B N 1
ATOM 1621 C CA . THR B 1 79 ? -17.581 37.156 35.194 1.00 10.59 76 THR B CA 1
ATOM 1622 C C . THR B 1 79 ? -16.260 37.513 34.538 1.00 10.57 76 THR B C 1
ATOM 1623 O O . THR B 1 79 ? -15.469 38.282 35.062 1.00 10.94 76 THR B O 1
ATOM 1627 N N . PHE B 1 80 ? -16.013 36.962 33.369 1.00 13.05 77 PHE B N 1
ATOM 1628 C CA . PHE B 1 80 ? -14.780 37.236 32.683 1.00 13.62 77 PHE B CA 1
ATOM 1629 C C . PHE B 1 80 ? -14.922 38.559 31.943 1.00 11.09 77 PHE B C 1
ATOM 1630 O O . PHE B 1 80 ? -15.855 38.752 31.163 1.00 17.11 77 PHE B O 1
ATOM 1638 N N . GLU B 1 81 ? -14.029 39.495 32.234 1.00 10.53 78 GLU B N 1
ATOM 1639 C CA . GLU B 1 81 ? -14.079 40.803 31.583 1.00 10.36 78 GLU B CA 1
ATOM 1640 C C . GLU B 1 81 ? -13.119 40.915 30.403 1.00 14.97 78 GLU B C 1
ATOM 1641 O O . GLU B 1 81 ? -13.350 41.702 29.482 1.00 17.23 78 GLU B O 1
ATOM 1647 N N . GLU B 1 82 ? -12.049 40.122 30.423 1.00 11.73 79 GLU B N 1
ATOM 1648 C CA . GLU B 1 82 ? -11.055 40.174 29.358 1.00 11.54 79 GLU B CA 1
ATOM 1649 C C . GLU B 1 82 ? -10.289 38.871 29.345 1.00 10.37 79 GLU B C 1
ATOM 1650 O O . GLU B 1 82 ? -9.961 38.337 30.402 1.00 11.00 79 GLU B O 1
ATOM 1656 N N . ILE B 1 83 ? -10.008 38.370 28.149 1.00 11.63 80 ILE B N 1
ATOM 1657 C CA . ILE B 1 83 ? -9.073 37.278 27.940 1.00 11.32 80 ILE B CA 1
ATOM 1658 C C . ILE B 1 83 ? -8.221 37.647 26.723 1.00 14.43 80 ILE B C 1
ATOM 1659 O O . ILE B 1 83 ? -8.756 37.909 25.636 1.00 15.34 80 ILE B O 1
ATOM 1664 N N . VAL B 1 84 ? -6.901 37.685 26.889 1.00 13.28 81 VAL B N 1
ATOM 1665 C CA . VAL B 1 84 ? -6.012 38.018 25.774 1.00 13.13 81 VAL B CA 1
ATOM 1666 C C . VAL B 1 84 ? -4.925 36.966 25.692 1.00 14.48 81 VAL B C 1
ATOM 1667 O O . VAL B 1 84 ? -4.238 36.697 26.681 1.00 16.51 81 VAL B O 1
ATOM 1671 N N . ILE B 1 85 ? -4.787 36.348 24.521 1.00 16.54 82 ILE B N 1
ATOM 1672 C CA . ILE B 1 85 ? -3.753 35.341 24.318 1.00 16.51 82 ILE B CA 1
ATOM 1673 C C . ILE B 1 85 ? -2.563 35.918 23.568 1.00 19.17 82 ILE B C 1
ATOM 1674 O O . ILE B 1 85 ? -2.729 36.508 22.499 1.00 22.81 82 ILE B O 1
ATOM 1679 N N . VAL B 1 86 ? -1.373 35.742 24.135 1.00 20.04 83 VAL B N 1
ATOM 1680 C CA . VAL B 1 86 ? -0.114 36.024 23.446 1.00 21.11 83 VAL B CA 1
ATOM 1681 C C . VAL B 1 86 ? 0.793 34.824 23.688 1.00 20.70 83 VAL B C 1
ATOM 1682 O O . VAL B 1 86 ? 1.679 34.853 24.535 1.00 22.14 83 VAL B O 1
ATOM 1686 N N . GLU B 1 87 ? 0.547 33.752 22.936 1.00 23.00 84 GLU B N 1
ATOM 1687 C CA . GLU B 1 87 ? 1.157 32.460 23.227 1.00 26.66 84 GLU B CA 1
ATOM 1688 C C . GLU B 1 87 ? 2.669 32.588 23.352 1.00 25.61 84 GLU B C 1
ATOM 1689 O O . GLU B 1 87 ? 3.296 33.293 22.568 1.00 27.18 84 GLU B O 1
ATOM 1695 N N . PRO B 1 88 ? 3.262 31.878 24.322 1.00 24.43 85 PRO B N 1
ATOM 1696 C CA . PRO B 1 88 ? 2.617 30.902 25.204 1.00 22.87 85 PRO B CA 1
ATOM 1697 C C . PRO B 1 88 ? 2.071 31.514 26.491 1.00 22.34 85 PRO B C 1
ATOM 1698 O O . PRO B 1 88 ? 2.013 30.812 27.505 1.00 22.31 85 PRO B O 1
ATOM 1710 N N . ALA B 1 90 ? -1.094 34.086 28.410 1.00 15.95 87 ALA B N 1
ATOM 1711 C CA . ALA B 1 90 ? -2.404 34.715 28.320 1.00 14.25 87 ALA B CA 1
ATOM 1712 C C . ALA B 1 90 ? -2.608 35.564 29.557 1.00 12.94 87 ALA B C 1
ATOM 1713 O O . ALA B 1 90 ? -2.070 35.257 30.624 1.00 15.40 87 ALA B O 1
ATOM 1715 N N . TYR B 1 91 ? -3.384 36.630 29.428 1.00 13.46 88 TYR B N 1
ATOM 1716 C CA . TYR B 1 91 ? -3.789 37.363 30.617 1.00 15.30 88 TYR B CA 1
ATOM 1717 C C . TYR B 1 91 ? -5.281 37.602 30.619 1.00 17.77 88 TYR B C 1
ATOM 1718 O O . TYR B 1 91 ? -5.907 37.788 29.566 1.00 17.08 88 TYR B O 1
ATOM 1727 N N . THR B 1 92 ? -5.842 37.585 31.816 1.00 12.92 89 THR B N 1
ATOM 1728 C CA . THR B 1 92 ? -7.282 37.699 31.993 1.00 12.08 89 THR B CA 1
ATOM 1729 C C . THR B 1 92 ? -7.594 38.709 33.079 1.00 10.31 89 THR B C 1
ATOM 1730 O O . THR B 1 92 ? -6.756 39.012 33.942 1.00 11.68 89 THR B O 1
ATOM 1734 N N . ARG B 1 93 ? -8.818 39.236 33.042 1.00 8.69 90 ARG B N 1
ATOM 1735 C CA . ARG B 1 93 ? -9.382 40.011 34.128 1.00 8.11 90 ARG B CA 1
ATOM 1736 C C . ARG B 1 93 ? -10.761 39.444 34.403 1.00 8.19 90 ARG B C 1
ATOM 1737 O O . ARG B 1 93 ? -11.539 39.177 33.464 1.00 9.16 90 ARG B O 1
ATOM 1745 N N . THR B 1 94 ? -11.052 39.223 35.679 1.00 9.45 91 THR B N 1
ATOM 1746 C CA A THR B 1 94 ? -12.320 38.642 36.084 0.53 9.09 91 THR B CA 1
ATOM 1747 C CA B THR B 1 94 ? -12.341 38.677 36.058 0.47 9.24 91 THR B CA 1
ATOM 1748 C C . THR B 1 94 ? -12.909 39.446 37.235 1.00 8.28 91 THR B C 1
ATOM 1749 O O . THR B 1 94 ? -12.169 39.942 38.087 1.00 11.74 91 THR B O 1
ATOM 1756 N N . HIS B 1 95 ? -14.233 39.558 37.267 1.00 8.73 92 HIS B N 1
ATOM 1757 C CA . HIS B 1 95 ? -14.896 40.082 38.440 1.00 9.82 92 HIS B CA 1
ATOM 1758 C C . HIS B 1 95 ? -15.400 38.892 39.232 1.00 11.06 92 HIS B C 1
ATOM 1759 O O . HIS B 1 95 ? -15.946 37.954 38.657 1.00 14.40 92 HIS B O 1
ATOM 1766 N N . LEU B 1 96 ? -15.194 38.909 40.544 1.00 7.90 93 LEU B N 1
ATOM 1767 C CA . LEU B 1 96 ? -15.582 37.790 41.398 1.00 10.85 93 LEU B CA 1
ATOM 1768 C C . LEU B 1 96 ? -16.533 38.207 42.506 1.00 10.83 93 LEU B C 1
ATOM 1769 O O . LEU B 1 96 ? -16.466 39.334 43.005 1.00 9.70 93 LEU B O 1
ATOM 1774 N N . HIS B 1 97 ? -17.417 37.285 42.871 1.00 9.62 94 HIS B N 1
ATOM 1775 C CA . HIS B 1 97 ? -18.177 37.397 44.106 1.00 8.50 94 HIS B CA 1
ATOM 1776 C C . HIS B 1 97 ? -18.005 36.103 44.868 1.00 9.30 94 HIS B C 1
ATOM 1777 O O . HIS B 1 97 ? -18.079 35.022 44.276 1.00 10.32 94 HIS B O 1
ATOM 1784 N N . ILE B 1 98 ? -17.777 36.196 46.178 1.00 9.35 95 ILE B N 1
ATOM 1785 C CA . ILE B 1 98 ? -17.613 35.010 47.001 1.00 9.72 95 ILE B CA 1
ATOM 1786 C C . ILE B 1 98 ? -18.542 35.118 48.195 1.00 9.77 95 ILE B C 1
ATOM 1787 O O . ILE B 1 98 ? -18.606 36.181 48.820 1.00 11.21 95 ILE B O 1
ATOM 1792 N N . LYS B 1 99 ? -19.264 34.043 48.493 1.00 10.44 96 LYS B N 1
ATOM 1793 C CA . LYS B 1 99 ? -20.025 33.968 49.724 1.00 8.65 96 LYS B CA 1
ATOM 1794 C C . LYS B 1 99 ? -19.400 32.870 50.578 1.00 11.20 96 LYS B C 1
ATOM 1795 O O . LYS B 1 99 ? -19.218 31.731 50.126 1.00 12.47 96 LYS B O 1
ATOM 1801 N N . VAL B 1 100 ? -19.080 33.217 51.824 1.00 10.47 97 VAL B N 1
ATOM 1802 C CA . VAL B 1 100 ? -18.416 32.325 52.759 1.00 12.09 97 VAL B CA 1
ATOM 1803 C C . VAL B 1 100 ? -19.398 31.985 53.866 1.00 11.77 97 VAL B C 1
ATOM 1804 O O . VAL B 1 100 ? -19.933 32.882 54.525 1.00 13.31 97 VAL B O 1
ATOM 1808 N N . THR B 1 101 ? -19.652 30.696 54.057 1.00 12.42 98 THR B N 1
ATOM 1809 C CA . THR B 1 101 ? -20.566 30.241 55.091 1.00 12.54 98 THR B CA 1
ATOM 1810 C C . THR B 1 101 ? -19.814 29.346 56.064 1.00 15.77 98 THR B C 1
ATOM 1811 O O . THR B 1 101 ? -19.493 28.198 55.741 1.00 17.00 98 THR B O 1
ATOM 1815 N N . PRO B 1 102 ? -19.503 29.869 57.263 1.00 12.66 99 PRO B N 1
ATOM 1816 C CA . PRO B 1 102 ? -18.848 29.025 58.270 1.00 14.62 99 PRO B CA 1
ATOM 1817 C C . PRO B 1 102 ? -19.677 27.795 58.596 1.00 18.22 99 PRO B C 1
ATOM 1818 O O . PRO B 1 102 ? -20.899 27.895 58.773 1.00 19.97 99 PRO B O 1
ATOM 1822 N N . ARG B 1 103 ? -19.009 26.648 58.680 1.00 18.77 100 ARG B N 1
ATOM 1823 C CA . ARG B 1 103 ? -19.670 25.384 58.972 1.00 18.89 100 ARG B CA 1
ATOM 1824 C C . ARG B 1 103 ? -20.248 25.385 60.387 1.00 24.28 100 ARG B C 1
ATOM 1825 O O . ARG B 1 103 ? -21.182 24.649 60.683 1.00 30.55 100 ARG B O 1
ATOM 1833 N N . SER B 1 104 ? -19.694 26.248 61.233 1.00 23.71 101 SER B N 1
ATOM 1834 C CA . SER B 1 104 ? -20.080 26.371 62.639 1.00 33.63 101 SER B CA 1
ATOM 1835 C C . SER B 1 104 ? -21.353 27.188 62.842 1.00 29.65 101 SER B C 1
ATOM 1836 O O . SER B 1 104 ? -21.892 27.237 63.949 1.00 34.12 101 SER B O 1
ATOM 1839 N N . GLY B 1 105 ? -21.820 27.849 61.786 1.00 32.45 102 GLY B N 1
ATOM 1840 C CA . GLY B 1 105 ? -22.977 28.719 61.890 1.00 25.19 102 GLY B CA 1
ATOM 1841 C C . GLY B 1 105 ? -22.599 30.160 62.173 1.00 25.35 102 GLY B C 1
ATOM 1842 O O . GLY B 1 105 ? -23.470 30.996 62.428 1.00 28.87 102 GLY B O 1
ATOM 1843 N N . GLY B 1 106 ? -21.300 30.452 62.130 1.00 22.05 103 GLY B N 1
ATOM 1844 C CA . GLY B 1 106 ? -20.802 31.812 62.279 1.00 26.45 103 GLY B CA 1
ATOM 1845 C C . GLY B 1 106 ? -21.240 32.733 61.150 1.00 23.95 103 GLY B C 1
ATOM 1846 O O . GLY B 1 106 ? -21.904 32.310 60.207 1.00 21.16 103 GLY B O 1
ATOM 1847 N N . ALA B 1 107 ? -20.849 34.000 61.228 1.00 19.82 104 ALA B N 1
ATOM 1848 C CA . ALA B 1 107 ? -21.347 34.983 60.278 1.00 17.89 104 ALA B CA 1
ATOM 1849 C C . ALA B 1 107 ? -21.044 34.625 58.817 1.00 18.27 104 ALA B C 1
ATOM 1850 O O . ALA B 1 107 ? -19.890 34.401 58.436 1.00 15.42 104 ALA B O 1
ATOM 1852 N N . VAL B 1 108 ? -22.090 34.588 57.997 1.00 14.61 105 VAL B N 1
ATOM 1853 C CA . VAL B 1 108 ? -21.919 34.528 56.551 1.00 13.02 105 VAL B CA 1
ATOM 1854 C C . VAL B 1 108 ? -21.217 35.804 56.099 1.00 11.38 105 VAL B C 1
ATOM 1855 O O . VAL B 1 108 ? -21.546 36.900 56.574 1.00 11.94 105 VAL B O 1
ATOM 1859 N N . ARG B 1 109 ? -20.243 35.679 55.198 1.00 10.30 106 ARG B N 1
ATOM 1860 C CA . ARG B 1 109 ? -19.517 36.830 54.671 1.00 10.25 106 ARG B CA 1
ATOM 1861 C C . ARG B 1 109 ? -19.649 36.903 53.167 1.00 10.20 106 ARG B C 1
ATOM 1862 O O . ARG B 1 109 ? -19.842 35.867 52.493 1.00 10.84 106 ARG B O 1
ATOM 1870 N N . GLU B 1 110 ? -19.505 38.110 52.630 1.00 9.12 107 GLU B N 1
ATOM 1871 C CA . GLU B 1 110 ? -19.427 38.295 51.178 1.00 8.95 107 GLU B CA 1
ATOM 1872 C C . GLU B 1 110 ? -18.174 39.074 50.844 1.00 9.87 107 GLU B C 1
ATOM 1873 O O . GLU B 1 110 ? -17.778 39.988 51.595 1.00 11.12 107 GLU B O 1
ATOM 1879 N N . LEU B 1 111 ? -17.553 38.700 49.724 1.00 9.31 108 LEU B N 1
ATOM 1880 C CA . LEU B 1 111 ? -16.398 39.417 49.179 1.00 10.80 108 LEU B CA 1
ATOM 1881 C C . LEU B 1 111 ? -16.624 39.649 47.704 1.00 9.21 108 LEU B C 1
ATOM 1882 O O . LEU B 1 111 ? -17.334 38.883 47.041 1.00 9.98 108 LEU B O 1
ATOM 1887 N N . ALA B 1 112 ? -16.039 40.709 47.173 1.00 8.39 109 ALA B N 1
ATOM 1888 C CA . ALA B 1 112 ? -16.143 40.964 45.744 1.00 8.65 109 ALA B CA 1
ATOM 1889 C C . ALA B 1 112 ? -14.968 41.792 45.284 1.00 10.34 109 ALA B C 1
ATOM 1890 O O . ALA B 1 112 ? -14.274 42.448 46.083 1.00 8.83 109 ALA B O 1
ATOM 1892 N N . GLY B 1 113 ? -14.732 41.760 43.981 1.00 10.16 110 GLY B N 1
ATOM 1893 C CA . GLY B 1 113 ? -13.667 42.549 43.411 1.00 9.31 110 GLY B CA 1
ATOM 1894 C C . GLY B 1 113 ? -13.146 41.871 42.189 1.00 11.49 110 GLY B C 1
ATOM 1895 O O . GLY B 1 113 ? -13.881 41.134 41.539 1.00 13.02 110 GLY B O 1
ATOM 1896 N N . HIS B 1 114 ? -11.891 42.134 41.856 1.00 10.41 111 HIS B N 1
ATOM 1897 C CA . HIS B 1 114 ? -11.343 41.650 40.594 1.00 10.21 111 HIS B CA 1
ATOM 1898 C C . HIS B 1 114 ? -10.084 40.874 40.773 1.00 11.07 111 HIS B C 1
ATOM 1899 O O . HIS B 1 114 ? -9.337 41.093 41.736 1.00 13.19 111 HIS B O 1
ATOM 1906 N N . ALA B 1 115 ? -9.836 39.974 39.832 1.00 11.48 112 ALA B N 1
ATOM 1907 C CA . ALA B 1 115 ? -8.553 39.303 39.756 1.00 10.42 112 ALA B CA 1
ATOM 1908 C C . ALA B 1 115 ? -7.943 39.489 38.374 1.00 12.50 112 ALA B C 1
ATOM 1909 O O . ALA B 1 115 ? -8.637 39.403 37.358 1.00 14.16 112 ALA B O 1
ATOM 1919 N N . SER B 1 117 ? -4.994 37.809 36.080 1.00 10.54 114 SER B N 1
ATOM 1920 C CA . SER B 1 117 ? -4.238 36.563 36.064 1.00 10.79 114 SER B CA 1
ATOM 1921 C C . SER B 1 117 ? -3.387 36.430 34.810 1.00 14.27 114 SER B C 1
ATOM 1922 O O . SER B 1 117 ? -3.765 36.889 33.719 1.00 16.84 114 SER B O 1
ATOM 1925 N N . ILE B 1 118 ? -2.240 35.788 34.971 1.00 10.15 115 ILE B N 1
ATOM 1926 C CA . ILE B 1 118 ? -1.378 35.474 33.846 1.00 10.43 115 ILE B CA 1
ATOM 1927 C C . ILE B 1 118 ? -1.190 33.964 33.813 1.00 9.66 115 ILE B C 1
ATOM 1928 O O . ILE B 1 118 ? -0.864 33.356 34.848 1.00 11.76 115 ILE B O 1
ATOM 1933 N N . PHE B 1 119 ? -1.450 33.386 32.643 1.00 10.60 116 PHE B N 1
ATOM 1934 C CA . PHE B 1 119 ? -1.352 31.944 32.428 1.00 11.96 116 PHE B CA 1
ATOM 1935 C C . PHE B 1 119 ? -0.204 31.645 31.489 1.00 14.45 116 PHE B C 1
ATOM 1936 O O . PHE B 1 119 ? 0.124 32.461 30.615 1.00 15.28 116 PHE B O 1
ATOM 1944 N N . ARG B 1 120 ? 0.389 30.469 31.662 1.00 15.12 117 ARG B N 1
ATOM 1945 C CA . ARG B 1 120 ? 1.478 30.005 30.809 1.00 16.59 117 ARG B CA 1
ATOM 1946 C C . ARG B 1 120 ? 1.099 28.636 30.253 1.00 20.05 117 ARG B C 1
ATOM 1947 O O . ARG B 1 120 ? 0.550 27.788 30.972 1.00 20.28 117 ARG B O 1
ATOM 1955 N N . ARG B 1 121 ? 1.372 28.431 28.973 1.00 23.04 118 ARG B N 1
ATOM 1956 C CA . ARG B 1 121 ? 1.052 27.168 28.323 1.00 29.38 118 ARG B CA 1
ATOM 1957 C C . ARG B 1 121 ? 2.217 26.190 28.457 1.00 34.48 118 ARG B C 1
ATOM 1958 O O . ARG B 1 121 ? 3.322 26.484 28.012 1.00 36.81 118 ARG B O 1
ATOM 1966 N N . SER B 1 122 ? 1.974 25.037 29.079 1.00 32.57 119 SER B N 1
ATOM 1967 C CA . SER B 1 122 ? 3.015 24.020 29.230 1.00 39.20 119 SER B CA 1
ATOM 1968 C C . SER B 1 122 ? 3.223 23.302 27.902 1.00 43.78 119 SER B C 1
ATOM 1969 O O . SER B 1 122 ? 2.430 23.466 26.975 1.00 43.72 119 SER B O 1
ATOM 1980 N N . PHE B 1 124 ? 2.977 20.126 27.156 1.00 55.04 121 PHE B N 1
ATOM 1981 C CA . PHE B 1 124 ? 1.846 19.240 26.905 1.00 46.86 121 PHE B CA 1
ATOM 1982 C C . PHE B 1 124 ? 0.599 20.058 26.577 1.00 38.47 121 PHE B C 1
ATOM 1983 O O . PHE B 1 124 ? -0.465 19.505 26.303 1.00 34.26 121 PHE B O 1
ATOM 1991 N N . GLY B 1 125 ? 0.743 21.382 26.611 1.00 33.74 122 GLY B N 1
ATOM 1992 C CA . GLY B 1 125 ? -0.321 22.280 26.199 1.00 33.66 122 GLY B CA 1
ATOM 1993 C C . GLY B 1 125 ? -1.289 22.646 27.303 1.00 29.27 122 GLY B C 1
ATOM 1994 O O . GLY B 1 125 ? -2.378 23.152 27.028 1.00 34.27 122 GLY B O 1
ATOM 1995 N N . GLU B 1 126 ? -0.906 22.384 28.549 1.00 26.12 123 GLU B N 1
ATOM 1996 C CA . GLU B 1 126 ? -1.767 22.677 29.682 1.00 22.98 123 GLU B CA 1
ATOM 1997 C C . GLU B 1 126 ? -1.641 24.150 30.045 1.00 22.41 123 GLU B C 1
ATOM 1998 O O . GLU B 1 126 ? -0.534 24.649 30.271 1.00 25.26 123 GLU B O 1
ATOM 2004 N N . TRP B 1 127 ? -2.768 24.846 30.071 1.00 19.08 124 TRP B N 1
ATOM 2005 C CA . TRP B 1 127 ? -2.760 26.238 30.496 1.00 17.50 124 TRP B CA 1
ATOM 2006 C C . TRP B 1 127 ? -2.808 26.256 32.005 1.00 19.83 124 TRP B C 1
ATOM 2007 O O . TRP B 1 127 ? -3.726 25.707 32.620 1.00 18.44 124 TRP B O 1
ATOM 2018 N N . GLN B 1 128 ? -1.815 26.894 32.613 1.00 16.11 125 GLN B N 1
ATOM 2019 C CA . GLN B 1 128 ? -1.736 26.939 34.059 1.00 15.08 125 GLN B CA 1
ATOM 2020 C C . GLN B 1 128 ? -1.520 28.360 34.549 1.00 12.87 125 GLN B C 1
ATOM 2021 O O . GLN B 1 128 ? -0.824 29.154 33.900 1.00 14.51 125 GLN B O 1
ATOM 2027 N N . LEU B 1 129 ? -2.099 28.656 35.699 1.00 13.90 126 LEU B N 1
ATOM 2028 C CA . LEU B 1 129 ? -1.918 29.947 36.342 1.00 12.65 126 LEU B CA 1
ATOM 2029 C C . LEU B 1 129 ? -0.473 30.141 36.775 1.00 14.64 126 LEU B C 1
ATOM 2030 O O . LEU B 1 129 ? 0.072 29.326 37.513 1.00 15.31 126 LEU B O 1
ATOM 2035 N N . ALA B 1 130 ? 0.135 31.246 36.348 1.00 12.88 127 ALA B N 1
ATOM 2036 C CA . ALA B 1 130 ? 1.530 31.538 36.683 1.00 13.25 127 ALA B CA 1
ATOM 2037 C C . ALA B 1 130 ? 1.676 32.722 37.640 1.00 11.27 127 ALA B C 1
ATOM 2038 O O . ALA B 1 130 ? 2.549 32.725 38.503 1.00 12.94 127 ALA B O 1
ATOM 2040 N N . ARG B 1 131 ? 0.831 33.730 37.474 1.00 10.16 128 ARG B N 1
ATOM 2041 C CA . ARG B 1 131 ? 0.863 34.908 38.342 1.00 10.41 128 ARG B CA 1
ATOM 2042 C C . ARG B 1 131 ? -0.562 35.403 38.537 1.00 11.17 128 ARG B C 1
ATOM 2043 O O . ARG B 1 131 ? -1.354 35.455 37.593 1.00 13.13 128 ARG B O 1
ATOM 2051 N N . ASP B 1 132 ? -0.908 35.752 39.765 1.00 9.75 129 ASP B N 1
ATOM 2052 C CA . ASP B 1 132 ? -2.261 36.185 40.056 1.00 9.69 129 ASP B CA 1
ATOM 2053 C C . ASP B 1 132 ? -2.250 37.373 40.988 1.00 9.10 129 ASP B C 1
ATOM 2054 O O . ASP B 1 132 ? -1.466 37.397 41.936 1.00 11.37 129 ASP B O 1
ATOM 2059 N N . ALA B 1 133 ? -3.112 38.350 40.719 1.00 8.55 130 ALA B N 1
ATOM 2060 C CA . ALA B 1 133 ? -3.374 39.437 41.638 1.00 8.60 130 ALA B CA 1
ATOM 2061 C C . ALA B 1 133 ? -4.852 39.420 41.910 1.00 9.09 130 ALA B C 1
ATOM 2062 O O . ALA B 1 133 ? -5.649 39.689 41.018 1.00 11.02 130 ALA B O 1
ATOM 2064 N N . ASN B 1 134 ? -5.223 39.090 43.138 1.00 10.55 131 ASN B N 1
ATOM 2065 C CA . ASN B 1 134 ? -6.624 38.971 43.492 1.00 10.09 131 ASN B CA 1
ATOM 2066 C C . ASN B 1 134 ? -6.967 40.066 44.473 1.00 10.59 131 ASN B C 1
ATOM 2067 O O . ASN B 1 134 ? -6.468 40.071 45.604 1.00 12.14 131 ASN B O 1
ATOM 2072 N N . LEU B 1 135 ? -7.771 41.016 44.023 1.00 10.48 132 LEU B N 1
ATOM 2073 C CA . LEU B 1 135 ? -8.034 42.218 44.801 1.00 9.51 132 LEU B CA 1
ATOM 2074 C C . LEU B 1 135 ? -9.380 42.168 45.486 1.00 10.86 132 LEU B C 1
ATOM 2075 O O . LEU B 1 135 ? -9.882 43.187 45.938 1.00 12.87 132 LEU B O 1
ATOM 2080 N N . VAL B 1 136 ? -9.965 40.979 45.581 1.00 9.64 133 VAL B N 1
ATOM 2081 C CA . VAL B 1 136 ? -11.242 40.834 46.272 1.00 11.72 133 VAL B CA 1
ATOM 2082 C C . VAL B 1 136 ? -11.144 41.309 47.728 1.00 11.44 133 VAL B C 1
ATOM 2083 O O . VAL B 1 136 ? -10.139 41.049 48.405 1.00 13.72 133 VAL B O 1
ATOM 2087 N N . VAL B 1 137 ? -12.176 42.018 48.186 1.00 10.10 134 VAL B N 1
ATOM 2088 C CA . VAL B 1 137 ? -12.226 42.540 49.549 1.00 12.20 134 VAL B CA 1
ATOM 2089 C C . VAL B 1 137 ? -13.599 42.232 50.135 1.00 11.72 134 VAL B C 1
ATOM 2090 O O . VAL B 1 137 ? -14.568 42.023 49.387 1.00 10.43 134 VAL B O 1
ATOM 2094 N N . PRO B 1 138 ? -13.703 42.193 51.470 1.00 11.47 135 PRO B N 1
ATOM 2095 C CA . PRO B 1 138 ? -15.036 42.070 52.068 1.00 10.13 135 PRO B CA 1
ATOM 2096 C C . PRO B 1 138 ? -15.970 43.184 51.630 1.00 12.63 135 PRO B C 1
ATOM 2097 O O . PRO B 1 138 ? -15.558 44.342 51.470 1.00 13.64 135 PRO B O 1
ATOM 2101 N N . ILE B 1 139 ? -17.235 42.830 51.433 1.00 14.41 136 ILE B N 1
ATOM 2102 C CA . ILE B 1 139 ? -18.253 43.825 51.155 1.00 15.17 136 ILE B CA 1
ATOM 2103 C C . ILE B 1 139 ? -19.394 43.685 52.160 1.00 19.63 136 ILE B C 1
ATOM 2104 O O . ILE B 1 139 ? -19.259 42.959 53.167 1.00 19.17 136 ILE B O 1
ATOM 2110 N N . GLY C 1 9 ? 54.692 58.809 46.664 1.00 58.32 6 GLY C N 1
ATOM 2111 C CA . GLY C 1 9 ? 54.139 58.425 47.949 1.00 53.79 6 GLY C CA 1
ATOM 2112 C C . GLY C 1 9 ? 54.057 56.919 48.105 1.00 45.49 6 GLY C C 1
ATOM 2113 O O . GLY C 1 9 ? 53.402 56.243 47.313 1.00 30.98 6 GLY C O 1
ATOM 2114 N N . ALA C 1 10 ? 54.721 56.392 49.129 1.00 45.08 7 ALA C N 1
ATOM 2115 C CA . ALA C 1 10 ? 54.738 54.952 49.373 1.00 43.54 7 ALA C CA 1
ATOM 2116 C C . ALA C 1 10 ? 53.327 54.378 49.507 1.00 41.15 7 ALA C C 1
ATOM 2117 O O . ALA C 1 10 ? 53.049 53.270 49.023 1.00 22.89 7 ALA C O 1
ATOM 2119 N N . GLY C 1 11 ? 52.453 55.139 50.168 1.00 42.26 8 GLY C N 1
ATOM 2120 C CA . GLY C 1 11 ? 51.069 54.749 50.394 1.00 29.58 8 GLY C CA 1
ATOM 2121 C C . GLY C 1 11 ? 50.272 54.633 49.110 1.00 21.98 8 GLY C C 1
ATOM 2122 O O . GLY C 1 11 ? 49.613 53.618 48.883 1.00 20.62 8 GLY C O 1
ATOM 2123 N N . ARG C 1 12 ? 50.340 55.664 48.273 1.00 22.06 9 ARG C N 1
ATOM 2124 C CA . ARG C 1 12 ? 49.708 55.634 46.960 1.00 20.20 9 ARG C CA 1
ATOM 2125 C C . ARG C 1 12 ? 50.247 54.497 46.094 1.00 16.57 9 ARG C C 1
ATOM 2126 O O . ARG C 1 12 ? 49.485 53.784 45.434 1.00 13.37 9 ARG C O 1
ATOM 2134 N N . HIS C 1 13 ? 51.564 54.335 46.077 1.00 17.19 10 HIS C N 1
ATOM 2135 C CA . HIS C 1 13 ? 52.137 53.256 45.275 1.00 13.55 10 HIS C CA 1
ATOM 2136 C C . HIS C 1 13 ? 51.635 51.884 45.709 1.00 12.93 10 HIS C C 1
ATOM 2137 O O . HIS C 1 13 ? 51.327 51.031 44.876 1.00 12.84 10 HIS C O 1
ATOM 2144 N N . ALA C 1 14 ? 51.551 51.668 47.019 1.00 13.74 11 ALA C N 1
ATOM 2145 C CA . ALA C 1 14 ? 51.089 50.383 47.532 1.00 13.15 11 ALA C CA 1
ATOM 2146 C C . ALA C 1 14 ? 49.616 50.153 47.190 1.00 13.55 11 ALA C C 1
ATOM 2147 O O . ALA C 1 14 ? 49.218 49.037 46.864 1.00 14.00 11 ALA C O 1
ATOM 2149 N N . ASP C 1 15 ? 48.805 51.205 47.276 1.00 14.56 12 ASP C N 1
ATOM 2150 C CA . ASP C 1 15 ? 47.388 51.114 46.910 1.00 13.35 12 ASP C CA 1
ATOM 2151 C C . ASP C 1 15 ? 47.231 50.790 45.420 1.00 10.91 12 ASP C C 1
ATOM 2152 O O . ASP C 1 15 ? 46.430 49.950 45.038 1.00 11.22 12 ASP C O 1
ATOM 2157 N N . GLU C 1 16 ? 48.019 51.452 44.578 1.00 11.14 13 GLU C N 1
ATOM 2158 C CA . GLU C 1 16 ? 48.013 51.151 43.152 1.00 10.46 13 GLU C CA 1
ATOM 2159 C C . GLU C 1 16 ? 48.403 49.692 42.898 1.00 9.68 13 GLU C C 1
ATOM 2160 O O . GLU C 1 16 ? 47.793 49.025 42.064 1.00 10.03 13 GLU C O 1
ATOM 2166 N N . LEU C 1 17 ? 49.429 49.209 43.609 1.00 10.64 14 LEU C N 1
ATOM 2167 C CA . LEU C 1 17 ? 49.825 47.814 43.469 1.00 10.26 14 LEU C CA 1
ATOM 2168 C C . LEU C 1 17 ? 48.685 46.869 43.846 1.00 10.07 14 LEU C C 1
ATOM 2169 O O . LEU C 1 17 ? 48.417 45.913 43.127 1.00 9.68 14 LEU C O 1
ATOM 2174 N N . ALA C 1 18 ? 48.005 47.165 44.947 1.00 11.29 15 ALA C N 1
ATOM 2175 C CA . ALA C 1 18 ? 46.885 46.338 45.393 1.00 10.55 15 ALA C CA 1
ATOM 2176 C C . ALA C 1 18 ? 45.756 46.309 44.364 1.00 9.89 15 ALA C C 1
ATOM 2177 O O . ALA C 1 18 ? 45.196 45.245 44.067 1.00 10.28 15 ALA C O 1
ATOM 2179 N N . ILE C 1 19 ? 45.429 47.476 43.813 1.00 10.66 16 ILE C N 1
ATOM 2180 C CA . ILE C 1 19 ? 44.332 47.576 42.854 1.00 9.35 16 ILE C CA 1
ATOM 2181 C C . 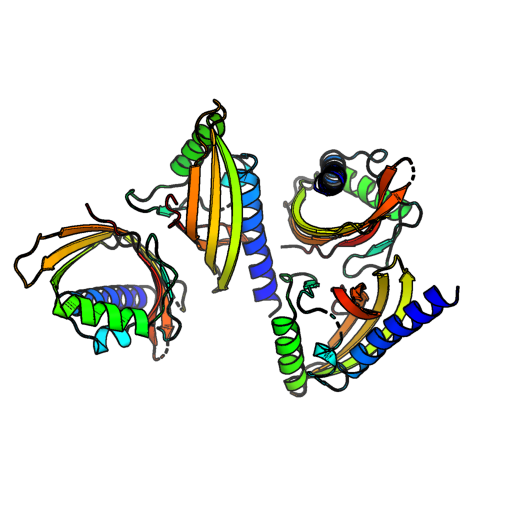ILE C 1 19 ? 44.678 46.855 41.553 1.00 8.17 16 ILE C C 1
ATOM 2182 O O . ILE C 1 19 ? 43.873 46.096 41.007 1.00 9.20 16 ILE C O 1
ATOM 2187 N N . ARG C 1 20 ? 45.894 47.079 41.054 1.00 8.70 17 ARG C N 1
ATOM 2188 C CA . ARG C 1 20 ? 46.298 46.380 39.828 1.00 8.68 17 ARG C CA 1
ATOM 2189 C C . ARG C 1 20 ? 46.317 44.877 40.057 1.00 9.04 17 ARG C C 1
ATOM 2190 O O . ARG C 1 20 ? 46.016 44.100 39.151 1.00 9.15 17 ARG C O 1
ATOM 2198 N N . THR C 1 21 ? 46.693 44.468 41.265 1.00 9.10 18 THR C N 1
ATOM 2199 C CA . THR C 1 21 ? 46.623 43.060 41.628 1.00 8.73 18 THR C CA 1
ATOM 2200 C C . THR C 1 21 ? 45.204 42.501 41.534 1.00 8.82 18 THR C C 1
ATOM 2201 O O . THR C 1 21 ? 44.999 41.410 40.993 1.00 9.38 18 THR C O 1
ATOM 2205 N N . VAL C 1 22 ? 44.217 43.250 42.036 1.00 9.38 19 VAL C N 1
ATOM 2206 C CA . VAL C 1 22 ? 42.831 42.811 41.882 1.00 9.70 19 VAL C CA 1
ATOM 2207 C C . VAL C 1 22 ? 42.502 42.669 40.394 1.00 9.97 19 VAL C C 1
ATOM 2208 O O . VAL C 1 22 ? 41.893 41.667 39.970 1.00 10.02 19 VAL C O 1
ATOM 2212 N N . GLN C 1 23 ? 42.900 43.671 39.601 1.00 9.51 20 GLN C N 1
ATOM 2213 C CA . GLN C 1 23 ? 42.590 43.619 38.167 1.00 8.82 20 GLN C CA 1
ATOM 2214 C C . GLN C 1 23 ? 43.201 42.400 37.472 1.00 9.02 20 GLN C C 1
ATOM 2215 O O . GLN C 1 23 ? 42.534 41.731 36.679 1.00 11.17 20 GLN C O 1
ATOM 2221 N N . TYR C 1 24 ? 44.463 42.106 37.783 1.00 9.32 21 TYR C N 1
ATOM 2222 C CA . TYR C 1 24 ? 45.111 40.952 37.176 1.00 9.48 21 TYR C CA 1
ATOM 2223 C C . TYR C 1 24 ? 44.466 39.643 37.643 1.00 11.48 21 TYR C C 1
ATOM 2224 O O . TYR C 1 24 ? 44.255 38.722 36.845 1.00 11.56 21 TYR C O 1
ATOM 2233 N N . ARG C 1 25 ? 44.164 39.542 38.935 1.00 11.14 22 ARG C N 1
ATOM 2234 C CA . ARG C 1 25 ? 43.515 38.324 39.443 1.00 10.60 22 ARG C CA 1
ATOM 2235 C C . ARG C 1 25 ? 42.151 38.130 38.794 1.00 11.23 22 ARG C C 1
ATOM 2236 O O . ARG C 1 25 ? 41.746 37.006 38.495 1.00 12.73 22 ARG C O 1
ATOM 2244 N N . TRP C 1 26 ? 41.451 39.234 38.575 1.00 11.36 23 TRP C N 1
ATOM 2245 C CA . TRP C 1 26 ? 40.141 39.200 37.942 1.00 11.64 23 TRP C CA 1
ATOM 2246 C C . TRP C 1 26 ? 40.273 38.653 36.523 1.00 13.23 23 TRP C C 1
ATOM 2247 O O . TRP C 1 26 ? 39.523 37.767 36.117 1.00 13.53 23 TRP C O 1
ATOM 2258 N N . LEU C 1 27 ? 41.220 39.191 35.761 1.00 10.74 24 LEU C N 1
ATOM 2259 C CA . LEU C 1 27 ? 41.418 38.727 34.389 1.00 12.93 24 LEU C CA 1
ATOM 2260 C C . LEU C 1 27 ? 41.772 37.242 34.333 1.00 15.10 24 LEU C C 1
ATOM 2261 O O . LEU C 1 27 ? 41.274 36.507 33.475 1.00 16.04 24 LEU C O 1
ATOM 2266 N N . GLU C 1 28 ? 42.640 36.802 35.229 1.00 13.08 25 GLU C N 1
ATOM 2267 C CA . GLU C 1 28 ? 43.034 35.407 35.247 1.00 14.01 25 GLU C CA 1
ATOM 2268 C C . GLU C 1 28 ? 41.864 34.501 35.619 1.00 17.33 25 GLU C C 1
ATOM 2269 O O . GLU C 1 28 ? 41.697 33.432 35.028 1.00 17.10 25 GLU C O 1
ATOM 2275 N N . ALA C 1 29 ? 41.034 34.935 36.570 1.00 14.34 26 ALA C N 1
ATOM 2276 C CA . ALA C 1 29 ? 39.914 34.110 37.016 1.00 16.09 26 ALA C CA 1
ATOM 2277 C C . ALA C 1 29 ? 38.750 34.161 36.036 1.00 18.88 26 ALA C C 1
ATOM 2278 O O . ALA C 1 29 ? 37.705 33.551 36.282 1.00 20.38 26 ALA C O 1
ATOM 2280 N N A THR C 1 30 ? 38.931 34.909 34.945 0.69 17.74 27 THR C N 1
ATOM 2281 N N B THR C 1 30 ? 38.933 34.876 34.929 0.31 19.37 27 THR C N 1
ATOM 2282 C CA A THR C 1 30 ? 37.978 34.959 33.834 0.69 23.35 27 THR C CA 1
ATOM 2283 C CA B THR C 1 30 ? 37.950 34.877 33.851 0.31 22.44 27 THR C CA 1
ATOM 2284 C C A THR C 1 30 ? 38.437 34.054 32.689 0.69 23.29 27 THR C C 1
ATOM 2285 C C B THR C 1 30 ? 38.430 34.053 32.654 0.31 23.49 27 THR C C 1
ATOM 2286 O O A THR C 1 30 ? 37.637 33.317 32.108 0.69 25.81 27 THR C O 1
ATOM 2287 O O B THR C 1 30 ? 37.636 33.363 32.012 0.31 24.96 27 THR C O 1
ATOM 2294 N N . ARG C 1 31 ? 39.725 34.119 32.353 1.00 20.14 28 ARG C N 1
ATOM 2295 C CA . ARG C 1 31 ? 40.297 33.258 31.312 1.00 19.69 28 ARG C CA 1
ATOM 2296 C C . ARG C 1 31 ? 40.168 31.801 31.713 1.00 21.25 28 ARG C C 1
ATOM 2297 O O . ARG C 1 31 ? 39.806 30.942 30.905 1.00 22.79 28 ARG C O 1
ATOM 2305 N N . LYS C 1 32 ? 40.522 31.516 32.958 1.00 22.42 29 LYS C N 1
ATOM 2306 C CA . LYS C 1 32 ? 40.329 30.193 33.522 1.00 21.45 29 LYS C CA 1
ATOM 2307 C C . LYS C 1 32 ? 39.379 30.381 34.689 1.00 20.12 29 LYS C C 1
ATOM 2308 O O . LYS C 1 32 ? 39.773 30.851 35.758 1.00 21.08 29 LYS C O 1
ATOM 2314 N N . PHE C 1 33 ? 38.112 30.052 34.470 1.00 21.53 30 PHE C N 1
ATOM 2315 C CA . PHE C 1 33 ? 37.073 30.448 35.414 1.00 19.26 30 PHE C CA 1
ATOM 2316 C C . PHE C 1 33 ? 37.319 29.943 36.828 1.00 22.03 30 PHE C C 1
ATOM 2317 O O . PHE C 1 33 ? 37.514 28.747 37.052 1.00 23.53 30 PHE C O 1
ATOM 2325 N N . ASP C 1 34 ? 37.308 30.867 37.781 1.00 20.72 31 ASP C N 1
ATOM 2326 C CA . ASP C 1 34 ? 37.483 30.516 39.180 1.00 20.01 31 ASP C CA 1
ATOM 2327 C C . ASP C 1 34 ? 36.513 31.338 40.030 1.00 19.19 31 ASP C C 1
ATOM 2328 O O . ASP C 1 34 ? 36.774 32.504 40.359 1.00 18.39 31 ASP C O 1
ATOM 2333 N N . ARG C 1 35 ? 35.380 30.725 40.367 1.00 19.80 32 ARG C N 1
ATOM 2334 C CA . ARG C 1 35 ? 34.297 31.418 41.055 1.00 18.70 32 ARG C CA 1
ATOM 2335 C C . ARG C 1 35 ? 34.740 31.935 42.424 1.00 19.52 32 ARG C C 1
ATOM 2336 O O . ARG C 1 35 ? 34.450 33.076 42.789 1.00 16.78 32 ARG C O 1
ATOM 2344 N N A GLN C 1 36 ? 35.439 31.106 43.190 0.50 19.57 33 GLN C N 1
ATOM 2345 N N B GLN C 1 36 ? 35.430 31.089 43.180 0.50 19.41 33 GLN C N 1
ATOM 2346 C CA A GLN C 1 36 ? 35.841 31.537 44.525 0.50 19.35 33 GLN C CA 1
ATOM 2347 C CA B GLN C 1 36 ? 35.886 31.477 44.511 0.50 20.17 33 GLN C CA 1
ATOM 2348 C C A GLN C 1 36 ? 36.817 32.716 44.512 0.50 16.55 33 GLN C C 1
ATOM 2349 C C B GLN C 1 36 ? 36.789 32.708 44.482 0.50 16.37 33 GLN C C 1
ATOM 2350 O O A GLN C 1 36 ? 36.728 33.604 45.359 0.50 16.56 33 GLN C O 1
ATOM 2351 O O B GLN C 1 36 ? 36.615 33.627 45.280 0.50 16.53 33 GLN C O 1
ATOM 2362 N N . VAL C 1 37 ? 37.753 32.725 43.567 1.00 16.34 34 VAL C N 1
ATOM 2363 C CA . VAL C 1 37 ? 38.651 33.875 43.449 1.00 15.67 34 VAL C CA 1
ATOM 2364 C C . VAL C 1 37 ? 37.848 35.129 43.098 1.00 12.65 34 VAL C C 1
ATOM 2365 O O . VAL C 1 37 ? 37.971 36.152 43.770 1.00 13.05 34 VAL C O 1
ATOM 2369 N N . LEU C 1 38 ? 37.024 35.057 42.055 1.00 12.63 35 LEU C N 1
ATOM 2370 C CA . LEU C 1 38 ? 36.217 36.214 41.644 1.00 13.47 35 LEU C CA 1
ATOM 2371 C C . LEU C 1 38 ? 35.400 36.754 42.802 1.00 14.18 35 LEU C C 1
ATOM 2372 O O . LEU C 1 38 ? 35.370 37.961 43.037 1.00 12.25 35 LEU C O 1
ATOM 2377 N N . SER C 1 39 ? 34.759 35.854 43.538 1.00 15.00 36 SER C N 1
ATOM 2378 C CA . SER C 1 39 ? 33.891 36.262 44.636 1.00 12.59 36 SER C CA 1
ATOM 2379 C C . SER C 1 39 ? 34.681 37.084 45.664 1.00 11.97 36 SER C C 1
ATOM 2380 O O . SER C 1 39 ? 34.184 38.086 46.200 1.00 14.74 36 SER C O 1
ATOM 2383 N N . SER C 1 40 ? 35.930 36.695 45.904 1.00 11.38 37 SER C N 1
ATOM 2384 C CA . SER C 1 40 ? 36.735 37.370 46.911 1.00 12.30 37 SER C CA 1
ATOM 2385 C C . SER C 1 40 ? 37.185 38.766 46.477 1.00 11.68 37 SER C C 1
ATOM 2386 O O . SER C 1 40 ? 37.606 39.577 47.316 1.00 13.03 37 SER C O 1
ATOM 2389 N N . LEU C 1 41 ? 37.083 39.068 45.183 1.00 10.39 38 LEU C N 1
ATOM 2390 C CA . LEU C 1 41 ? 37.630 40.317 44.646 1.00 12.89 38 LEU C CA 1
ATOM 2391 C C . LEU C 1 41 ? 36.633 41.461 44.593 1.00 9.95 38 LEU C C 1
ATOM 2392 O O . LEU C 1 41 ? 37.015 42.584 44.263 1.00 11.33 38 LEU C O 1
ATOM 2405 N N . THR C 1 43 ? 33.049 43.531 46.212 1.00 11.28 40 THR C N 1
ATOM 2406 C CA . THR C 1 43 ? 32.223 43.801 47.381 1.00 12.17 40 THR C CA 1
ATOM 2407 C C . THR C 1 43 ? 30.870 43.085 47.261 1.00 13.15 40 THR C C 1
ATOM 2408 O O . THR C 1 43 ? 30.388 42.783 46.159 1.00 12.11 40 THR C O 1
ATOM 2412 N N . ASP C 1 44 ? 30.230 42.819 48.393 1.00 13.81 41 ASP C N 1
ATOM 2413 C CA . ASP C 1 44 ? 28.923 42.174 48.335 1.00 13.38 41 ASP C CA 1
ATOM 2414 C C . ASP C 1 44 ? 27.910 43.045 47.583 1.00 11.76 41 ASP C C 1
ATOM 2415 O O . ASP C 1 44 ? 27.006 42.519 46.936 1.00 14.34 41 ASP C O 1
ATOM 2420 N N . ASP C 1 45 ? 28.058 44.368 47.679 1.00 11.72 42 ASP C N 1
ATOM 2421 C CA . ASP C 1 45 ? 27.124 45.311 47.047 1.00 11.59 42 ASP C CA 1
ATOM 2422 C C . ASP C 1 45 ? 27.548 45.730 45.634 1.00 12.06 42 ASP C C 1
ATOM 2423 O O . ASP C 1 45 ? 27.038 46.718 45.087 1.00 13.61 42 ASP C O 1
ATOM 2428 N N . VAL C 1 46 ? 28.486 44.985 45.052 1.00 10.03 43 VAL C N 1
ATOM 2429 C CA . VAL C 1 46 ? 29.002 45.334 43.733 1.00 9.63 43 VAL C CA 1
ATOM 2430 C C . VAL C 1 46 ? 27.873 45.514 42.715 1.00 8.62 43 VAL C C 1
ATOM 2431 O O . VAL C 1 46 ? 26.861 44.806 42.737 1.00 12.05 43 VAL C O 1
ATOM 2435 N N . VAL C 1 47 ? 28.076 46.466 41.809 1.00 9.20 44 VAL C N 1
ATOM 2436 C CA . VAL C 1 47 ? 27.140 46.693 40.716 1.00 8.68 44 VAL C CA 1
ATOM 2437 C C . VAL C 1 47 ? 27.909 46.713 39.410 1.00 9.68 44 VAL C C 1
ATOM 2438 O O . VAL C 1 47 ? 28.900 47.448 39.276 1.00 11.40 44 VAL C O 1
ATOM 2442 N N . PHE C 1 48 ? 27.423 45.938 38.442 1.00 8.78 45 PHE C N 1
ATOM 2443 C CA . PHE C 1 48 ? 27.992 45.893 37.091 1.00 8.85 45 PHE C CA 1
ATOM 2444 C C . PHE C 1 48 ? 27.018 46.534 36.105 1.00 9.68 45 PHE C C 1
ATOM 2445 O O . PHE C 1 48 ? 25.820 46.236 36.119 1.00 10.68 45 PHE C O 1
ATOM 2453 N N . LEU C 1 49 ? 27.546 47.402 35.245 1.00 8.68 46 LEU C N 1
ATOM 2454 C CA . LEU C 1 49 ? 26.785 48.022 34.182 1.00 9.96 46 LEU C CA 1
ATOM 2455 C C . LEU C 1 49 ? 27.396 47.649 32.857 1.00 8.74 46 LEU C C 1
ATOM 2456 O O . LEU C 1 49 ? 28.617 47.683 32.696 1.00 10.64 46 LEU C O 1
ATOM 2461 N N . THR C 1 50 ? 26.530 47.310 31.903 1.00 10.39 47 THR C N 1
ATOM 2462 C CA . THR C 1 50 ? 26.917 47.076 30.512 1.00 10.20 47 THR C CA 1
ATOM 2463 C C . THR C 1 50 ? 25.836 47.671 29.595 1.00 11.83 47 THR C C 1
ATOM 2464 O O . THR C 1 50 ? 24.708 47.884 30.014 1.00 13.00 47 THR C O 1
ATOM 2468 N N . PRO C 1 51 ? 26.179 47.963 28.338 1.00 11.30 48 PRO C N 1
ATOM 2469 C CA . PRO C 1 51 ? 25.212 48.634 27.463 1.00 10.98 48 PRO C CA 1
ATOM 2470 C C . PRO C 1 51 ? 24.005 47.764 27.147 1.00 11.42 48 PRO C C 1
ATOM 2471 O O . PRO C 1 51 ? 24.144 46.577 26.823 1.00 13.61 48 PRO C O 1
ATOM 2475 N N . GLY C 1 52 ? 22.807 48.343 27.225 1.00 11.25 49 GLY C N 1
ATOM 2476 C CA . GLY C 1 52 ? 21.613 47.627 26.846 1.00 12.53 49 GLY C CA 1
ATOM 2477 C C . GLY C 1 52 ? 21.114 46.616 27.859 1.00 12.44 49 GLY C C 1
ATOM 2478 O O . GLY C 1 52 ? 20.333 45.750 27.485 1.00 14.40 49 GLY C O 1
ATOM 2479 N N . ARG C 1 53 ? 21.539 46.735 29.116 1.00 12.59 50 ARG C N 1
ATOM 2480 C CA . ARG C 1 53 ? 21.156 45.771 30.136 1.00 12.06 50 ARG C CA 1
ATOM 2481 C C . ARG C 1 53 ? 20.942 46.473 31.467 1.00 11.45 50 ARG C C 1
ATOM 2482 O O . ARG C 1 53 ? 21.572 47.503 31.740 1.00 14.41 50 ARG C O 1
ATOM 2490 N N . LEU C 1 54 ? 20.054 45.906 32.287 1.00 12.26 51 LEU C N 1
ATOM 2491 C CA . LEU C 1 54 ? 19.895 46.370 33.665 1.00 14.49 51 LEU C CA 1
ATOM 2492 C C . LEU C 1 54 ? 21.142 46.094 34.494 1.00 13.30 51 LEU C C 1
ATOM 2493 O O . LEU C 1 54 ? 21.918 45.183 34.175 1.00 14.08 51 LEU C O 1
ATOM 2498 N N . PRO C 1 55 ? 21.359 46.896 35.546 1.00 12.22 52 PRO C N 1
ATOM 2499 C CA . PRO C 1 55 ? 22.514 46.662 36.412 1.00 13.25 52 PRO C CA 1
ATOM 2500 C C . PRO C 1 55 ? 22.398 45.292 37.035 1.00 14.25 52 PRO C C 1
ATOM 2501 O O . PRO C 1 55 ? 21.288 44.820 37.325 1.00 15.67 52 PRO C O 1
ATOM 2505 N N . PHE C 1 56 ? 23.531 44.638 37.241 1.00 12.37 53 PHE C N 1
ATOM 2506 C CA . PHE C 1 56 ? 23.488 43.375 37.948 1.00 13.08 53 PHE C CA 1
ATOM 2507 C C . PHE C 1 56 ? 24.503 43.303 39.080 1.00 11.89 53 PHE C C 1
ATOM 2508 O O . PHE C 1 56 ? 25.492 44.044 39.117 1.00 10.97 53 PHE C O 1
ATOM 2516 N N . GLY C 1 57 ? 24.213 42.438 40.034 1.00 12.74 54 GLY C N 1
ATOM 2517 C CA . GLY C 1 57 ? 25.021 42.332 41.232 1.00 13.55 54 GLY C CA 1
ATOM 2518 C C . GLY C 1 57 ? 25.890 41.092 41.299 1.00 15.09 54 GLY C C 1
ATOM 2519 O O . GLY C 1 57 ? 26.102 40.394 40.314 1.00 13.83 54 GLY C O 1
ATOM 2520 N N . LYS C 1 58 ? 26.383 40.810 42.498 1.00 13.27 55 LYS C N 1
ATOM 2521 C CA . LYS C 1 58 ? 27.391 39.783 42.692 1.00 13.08 55 LYS C CA 1
ATOM 2522 C C . LYS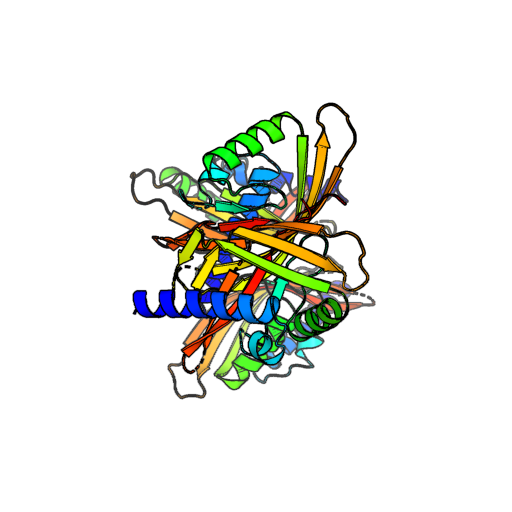 C 1 58 ? 26.936 38.393 42.252 1.00 14.39 55 LYS C C 1
ATOM 2523 O O . LYS C 1 58 ? 27.605 37.751 41.439 1.00 14.99 55 LYS C O 1
ATOM 2529 N N . GLU C 1 59 ? 25.821 37.920 42.794 1.00 15.47 56 GLU C N 1
ATOM 2530 C CA . GLU C 1 59 ? 25.370 36.580 42.459 1.00 18.95 56 GLU C CA 1
ATOM 2531 C C . GLU C 1 59 ? 25.026 36.471 40.983 1.00 17.87 56 GLU C C 1
ATOM 2532 O O . GLU C 1 59 ? 25.350 35.466 40.353 1.00 21.92 56 GLU C O 1
ATOM 2538 N N . GLU C 1 60 ? 24.385 37.496 40.425 1.00 17.39 57 GLU C N 1
ATOM 2539 C CA . GLU C 1 60 ? 24.033 37.451 39.007 1.00 19.52 57 GLU C CA 1
ATOM 2540 C C . GLU C 1 60 ? 25.292 37.404 38.150 1.00 20.47 57 GLU C C 1
ATOM 2541 O O . GLU C 1 60 ? 25.365 36.648 37.182 1.00 21.59 57 GLU C O 1
ATOM 2547 N N . PHE C 1 61 ? 26.287 38.207 38.510 1.00 16.64 58 PHE C N 1
ATOM 2548 C CA . PHE C 1 61 ? 27.536 38.218 37.763 1.00 16.73 58 PHE C CA 1
ATOM 2549 C C . PHE C 1 61 ? 28.206 36.849 37.814 1.00 20.63 58 PHE C C 1
ATOM 2550 O O . PHE C 1 61 ? 28.627 36.327 36.787 1.00 20.00 58 PHE C O 1
ATOM 2558 N N . LEU C 1 62 ? 28.316 36.268 39.008 1.00 16.24 59 LEU C N 1
ATOM 2559 C CA . LEU C 1 62 ? 28.994 34.984 39.146 1.00 19.24 59 LEU C CA 1
ATOM 2560 C C . LEU C 1 62 ? 28.252 33.889 38.399 1.00 19.62 59 LEU C C 1
ATOM 2561 O O . LEU C 1 62 ? 28.874 33.054 37.747 1.00 23.62 59 LEU C O 1
ATOM 2566 N N . ALA C 1 63 ? 26.924 33.894 38.499 1.00 20.20 60 ALA C N 1
ATOM 2567 C CA . ALA C 1 63 ? 26.110 32.896 37.817 1.00 22.00 60 ALA C CA 1
ATOM 2568 C C . ALA C 1 63 ? 26.293 32.996 36.302 1.00 23.58 60 ALA C C 1
ATOM 2569 O O . ALA C 1 63 ? 26.407 31.975 35.608 1.00 28.14 60 ALA C O 1
ATOM 2571 N N . ALA C 1 64 ? 26.328 34.224 35.796 1.00 23.90 61 ALA C N 1
ATOM 2572 C CA . ALA C 1 64 ? 26.505 34.453 34.365 1.00 25.84 61 ALA C CA 1
ATOM 2573 C C . ALA C 1 64 ? 27.883 33.989 33.901 1.00 31.30 61 ALA C C 1
ATOM 2574 O O . ALA C 1 64 ? 28.003 33.294 32.893 1.00 31.11 61 ALA C O 1
ATOM 2576 N N . CYS C 1 65 ? 28.919 34.363 34.646 1.00 21.21 62 CYS C N 1
ATOM 2577 C CA . CYS C 1 65 ? 30.284 33.931 34.335 1.00 23.19 62 CYS C CA 1
ATOM 2578 C C . CYS C 1 65 ? 30.393 32.421 34.255 1.00 24.74 62 CYS C C 1
ATOM 2579 O O . CYS C 1 65 ? 31.067 31.880 33.377 1.00 28.39 62 CYS C O 1
ATOM 2582 N N . GLU C 1 66 ? 29.743 31.745 35.194 1.00 24.36 63 GLU C N 1
ATOM 2583 C CA . GLU C 1 66 ? 29.777 30.297 35.266 1.00 27.24 63 GLU C CA 1
ATOM 2584 C C . GLU C 1 66 ? 29.067 29.702 34.060 1.00 27.19 63 GLU C C 1
ATOM 2585 O O . GLU C 1 66 ? 29.578 28.777 33.429 1.00 35.18 63 GLU C O 1
ATOM 2591 N N . GLN C 1 67 ? 27.889 30.235 33.746 1.00 28.61 64 GLN C N 1
ATOM 2592 C CA . GLN C 1 67 ? 27.128 29.779 32.583 1.00 36.79 64 GLN C CA 1
ATOM 2593 C C . GLN C 1 67 ? 27.938 30.022 31.313 1.00 34.77 64 GLN C C 1
ATOM 2594 O O . GLN C 1 67 ? 28.077 29.135 30.465 1.00 37.60 64 GLN C O 1
ATOM 2600 N N . ASN C 1 68 ? 28.480 31.229 31.199 1.00 31.96 65 ASN C N 1
ATOM 2601 C CA . ASN C 1 68 ? 29.297 31.616 30.058 1.00 33.72 65 ASN C CA 1
ATOM 2602 C C . ASN C 1 68 ? 30.494 30.683 29.866 1.00 34.32 65 ASN C C 1
ATOM 2603 O O . ASN C 1 68 ? 30.799 30.277 28.746 1.00 32.56 65 ASN C O 1
ATOM 2608 N N . ASP C 1 69 ? 31.164 30.339 30.962 1.00 27.78 66 ASP C N 1
ATOM 2609 C CA . ASP C 1 69 ? 32.290 29.415 30.917 1.00 27.97 66 ASP C CA 1
ATOM 2610 C C . ASP C 1 69 ? 31.886 28.035 30.397 1.00 32.76 66 ASP C C 1
ATOM 2611 O O . ASP C 1 69 ? 32.683 27.344 29.769 1.00 30.57 66 ASP C O 1
ATOM 2616 N N . GLN C 1 70 ? 30.652 27.626 30.666 1.00 27.15 67 GLN C N 1
ATOM 2617 C CA . GLN C 1 70 ? 30.186 26.327 30.192 1.00 33.61 67 GLN C CA 1
ATOM 2618 C C . GLN C 1 70 ? 30.024 26.334 28.679 1.00 35.99 67 GLN C C 1
ATOM 2619 O O . GLN C 1 70 ? 30.063 25.289 28.043 1.00 37.72 67 GLN C O 1
ATOM 2625 N N . ARG C 1 71 ? 29.849 27.519 28.107 1.00 33.72 68 ARG C N 1
ATOM 2626 C CA . ARG C 1 71 ? 29.505 27.627 26.694 1.00 32.57 68 ARG C CA 1
ATOM 2627 C C . ARG C 1 71 ? 30.654 28.114 25.817 1.00 27.82 68 ARG C C 1
ATOM 2628 O O . ARG C 1 71 ? 30.714 27.771 24.636 1.00 31.04 68 ARG C O 1
ATOM 2636 N N . VAL C 1 72 ? 31.561 28.910 26.382 1.00 29.06 69 VAL C N 1
ATOM 2637 C CA . VAL C 1 72 ? 32.613 29.530 25.581 1.00 28.04 69 VAL C CA 1
ATOM 2638 C C . VAL C 1 72 ? 33.976 29.547 26.268 1.00 29.38 69 VAL C C 1
ATOM 2639 O O . VAL C 1 72 ? 34.075 29.492 27.498 1.00 28.37 69 VAL C O 1
ATOM 2643 N N . ILE C 1 73 ? 35.020 29.628 25.452 1.00 26.23 70 ILE C N 1
ATOM 2644 C CA . ILE C 1 73 ? 36.373 29.901 25.922 1.00 23.77 70 ILE C CA 1
ATOM 2645 C C . ILE C 1 73 ? 36.645 31.396 25.749 1.00 24.60 70 ILE C C 1
ATOM 2646 O O . ILE C 1 73 ? 36.322 31.976 24.706 1.00 26.78 70 ILE C O 1
ATOM 2651 N N . ILE C 1 74 ? 37.230 32.022 26.766 1.00 23.55 71 ILE C N 1
ATOM 2652 C CA . ILE C 1 74 ? 37.480 33.460 26.736 1.00 26.19 71 ILE C CA 1
ATOM 2653 C C . ILE C 1 74 ? 38.968 33.793 26.747 1.00 26.01 71 ILE C C 1
ATOM 2654 O O . ILE C 1 74 ? 39.727 33.268 27.562 1.00 25.28 71 ILE C O 1
ATOM 2659 N N . GLU C 1 75 ? 39.375 34.654 25.819 1.00 23.86 72 GLU C N 1
ATOM 2660 C CA . GLU C 1 75 ? 40.690 35.277 25.853 1.00 23.60 72 GLU C CA 1
ATOM 2661 C C . GLU C 1 75 ? 40.461 36.752 26.129 1.00 21.38 72 GLU C C 1
ATOM 2662 O O . GLU C 1 75 ? 39.552 37.359 25.561 1.00 23.15 72 GLU C O 1
ATOM 2668 N N . ALA C 1 76 ? 41.265 37.327 27.015 1.00 19.78 73 ALA C N 1
ATOM 2669 C CA . ALA C 1 76 ? 41.100 38.729 27.376 1.00 21.27 73 ALA C CA 1
ATOM 2670 C C . ALA C 1 76 ? 42.456 39.403 27.441 1.00 23.62 73 ALA C C 1
ATOM 2671 O O . ALA C 1 76 ? 43.368 38.900 28.092 1.00 26.63 73 ALA C O 1
ATOM 2673 N N . SER C 1 77 ? 42.585 40.531 26.749 1.00 22.05 74 SER C N 1
ATOM 2674 C CA . SER C 1 77 ? 43.791 41.350 26.814 1.00 24.50 74 SER C CA 1
ATOM 2675 C C . SER C 1 77 ? 43.432 42.733 27.339 1.00 25.32 74 SER C C 1
ATOM 2676 O O . SER C 1 77 ? 42.473 43.349 26.872 1.00 24.35 74 SER C O 1
ATOM 2679 N N . ALA C 1 78 ? 44.213 43.224 28.296 1.00 18.53 75 ALA C N 1
ATOM 2680 C CA . ALA C 1 78 ? 43.945 44.512 28.921 1.00 14.44 75 ALA C CA 1
ATOM 2681 C C . ALA C 1 78 ? 45.094 45.465 28.688 1.00 14.74 75 ALA C C 1
ATOM 2682 O O . ALA C 1 78 ? 46.262 45.076 28.739 1.00 18.48 75 ALA C O 1
ATOM 2684 N N . THR C 1 79 ? 44.752 46.713 28.415 1.00 13.23 76 THR C N 1
ATOM 2685 C CA . THR C 1 79 ? 45.699 47.807 28.430 1.00 14.95 76 THR C CA 1
ATOM 2686 C C . THR C 1 79 ? 45.219 48.790 29.494 1.00 15.02 76 THR C C 1
ATOM 2687 O O . THR C 1 79 ? 44.142 49.392 29.369 1.00 14.82 76 THR C O 1
ATOM 2691 N N . PHE C 1 80 ? 46.002 48.950 30.556 1.00 13.77 77 PHE C N 1
ATOM 2692 C CA . PHE C 1 80 ? 45.612 49.813 31.664 1.00 14.06 77 PHE C CA 1
ATOM 2693 C C . PHE C 1 80 ? 45.940 51.266 31.360 1.00 14.68 77 PHE C C 1
ATOM 2694 O O . PHE C 1 80 ? 47.044 51.593 30.916 1.00 18.23 77 PHE C O 1
ATOM 2702 N N . GLU C 1 81 ? 44.973 52.142 31.581 1.00 13.14 78 GLU C N 1
ATOM 2703 C CA . GLU C 1 81 ? 45.151 53.532 31.195 1.00 13.32 78 GLU C CA 1
ATOM 2704 C C . GLU C 1 81 ? 45.287 54.484 32.382 1.00 16.88 78 GLU C C 1
ATOM 2705 O O . GLU C 1 81 ? 46.034 55.456 32.309 1.00 19.87 78 GLU C O 1
ATOM 2711 N N . GLU C 1 82 ? 44.607 54.186 33.487 1.00 12.99 79 GLU C N 1
ATOM 2712 C CA . GLU C 1 82 ? 44.630 55.063 34.636 1.00 12.33 79 GLU C CA 1
ATOM 2713 C C . GLU C 1 82 ? 44.237 54.331 35.916 1.00 14.61 79 GLU C C 1
ATOM 2714 O O . GLU C 1 82 ? 43.376 53.433 35.894 1.00 12.80 79 GLU C O 1
ATOM 2720 N N . ILE C 1 83 ? 44.877 54.711 37.024 1.00 14.20 80 ILE C N 1
ATOM 2721 C CA . ILE C 1 83 ? 44.360 54.474 38.368 1.00 14.68 80 ILE C CA 1
ATOM 2722 C C . ILE C 1 83 ? 44.490 55.780 39.128 1.00 15.80 80 ILE C C 1
ATOM 2723 O O . ILE C 1 83 ? 45.568 56.395 39.136 1.00 18.14 80 ILE C O 1
ATOM 2728 N N . VAL C 1 84 ? 43.409 56.206 39.763 1.00 14.51 81 VAL C N 1
ATOM 2729 C CA . VAL C 1 84 ? 43.424 57.400 40.595 1.00 14.37 81 VAL C CA 1
ATOM 2730 C C . VAL C 1 84 ? 42.915 57.008 41.965 1.00 18.17 81 VAL C C 1
ATOM 2731 O O . VAL C 1 84 ? 41.840 56.428 42.088 1.00 15.10 81 VAL C O 1
ATOM 2735 N N A ILE C 1 85 ? 43.697 57.322 42.996 0.49 17.14 82 ILE C N 1
ATOM 2736 N N B ILE C 1 85 ? 43.674 57.333 43.003 0.51 16.85 82 ILE C N 1
ATOM 2737 C CA A ILE C 1 85 ? 43.322 57.004 44.367 0.49 15.86 82 ILE C CA 1
ATOM 2738 C CA B ILE C 1 85 ? 43.252 56.988 44.350 0.51 16.02 82 ILE C CA 1
ATOM 2739 C C A ILE C 1 85 ? 42.772 58.248 45.066 0.49 18.19 82 ILE C C 1
ATOM 2740 C C B ILE C 1 85 ? 42.798 58.209 45.123 0.51 18.21 82 ILE C C 1
ATOM 2741 O O A ILE C 1 85 ? 43.393 59.314 45.045 0.49 17.74 82 ILE C O 1
ATOM 2742 O O B ILE C 1 85 ? 43.512 59.209 45.217 0.51 21.48 82 ILE C O 1
ATOM 2751 N N . VAL C 1 86 ? 41.594 58.123 45.665 1.00 17.68 83 VAL C N 1
ATOM 2752 C CA . VAL C 1 86 ? 41.092 59.135 46.576 1.00 21.31 83 VAL C CA 1
ATOM 2753 C C . VAL C 1 86 ? 40.609 58.339 47.771 1.00 17.95 83 VAL C C 1
ATOM 2754 O O . VAL C 1 86 ? 39.419 58.058 47.899 1.00 17.08 83 VAL C O 1
ATOM 2758 N N . GLU C 1 87 ? 41.557 57.948 48.624 1.00 21.18 84 GLU C N 1
ATOM 2759 C CA . GLU C 1 87 ? 41.295 56.926 49.635 1.00 21.45 84 GLU C CA 1
ATOM 2760 C C . GLU C 1 87 ? 40.120 57.342 50.492 1.00 18.89 84 GLU C C 1
ATOM 2761 O O . GLU C 1 87 ? 40.012 58.511 50.871 1.00 25.08 84 GLU C O 1
ATOM 2767 N N . PRO C 1 88 ? 39.231 56.388 50.813 1.00 17.72 85 PRO C N 1
ATOM 2768 C CA . PRO C 1 88 ? 39.356 54.947 50.569 1.00 15.70 85 PRO C CA 1
ATOM 2769 C C . PRO C 1 88 ? 38.726 54.451 49.262 1.00 12.98 85 PRO C C 1
ATOM 2770 O O . PRO C 1 88 ? 38.333 53.291 49.196 1.00 15.83 85 PRO C O 1
ATOM 2782 N N . ALA C 1 90 ? 39.026 54.365 44.771 1.00 10.81 87 ALA C N 1
ATOM 2783 C CA . ALA C 1 90 ? 39.882 54.567 43.612 1.00 10.08 87 ALA C CA 1
ATOM 2784 C C . ALA C 1 90 ? 39.048 54.396 42.373 1.00 10.76 87 ALA C C 1
ATOM 2785 O O . ALA C 1 90 ? 38.089 53.635 42.366 1.00 10.99 87 ALA C O 1
ATOM 2787 N N . TYR C 1 91 ? 39.431 55.082 41.308 1.00 10.99 88 TYR C N 1
ATOM 2788 C CA . TYR C 1 91 ? 38.814 54.834 40.020 1.00 11.88 88 TYR C CA 1
ATOM 2789 C C . TYR C 1 91 ? 39.835 54.538 38.923 1.00 11.49 88 TYR C C 1
ATOM 2790 O O . TYR C 1 91 ? 40.962 55.053 38.937 1.00 14.20 88 TYR C O 1
ATOM 2799 N N . THR C 1 92 ? 39.443 53.681 37.984 1.00 10.46 89 THR C N 1
ATOM 2800 C CA . THR C 1 92 ? 40.357 53.163 36.974 1.00 9.95 89 THR C CA 1
ATOM 2801 C C . THR C 1 92 ? 39.754 53.231 35.574 1.00 10.20 89 THR C C 1
ATOM 2802 O O . THR C 1 92 ? 38.529 53.306 35.395 1.00 11.11 89 THR C O 1
ATOM 2806 N N . ARG C 1 93 ? 40.623 53.202 34.573 1.00 9.08 90 ARG C N 1
ATOM 2807 C CA . ARG C 1 93 ? 40.189 53.052 33.193 1.00 10.13 90 ARG C CA 1
ATOM 2808 C C . ARG C 1 93 ? 41.089 52.039 32.512 1.00 11.64 90 ARG C C 1
ATOM 2809 O O . ARG C 1 93 ? 42.317 52.091 32.655 1.00 11.28 90 ARG C O 1
ATOM 2817 N N . THR C 1 94 ? 40.471 51.118 31.784 1.00 11.47 91 THR C N 1
ATOM 2818 C CA . THR C 1 94 ? 41.176 50.031 31.123 1.00 14.01 91 THR C CA 1
ATOM 2819 C C . THR C 1 94 ? 40.574 49.806 29.749 1.00 11.98 91 THR C C 1
ATOM 2820 O O . THR C 1 94 ? 39.353 49.865 29.590 1.00 14.69 91 THR C O 1
ATOM 2824 N N . HIS C 1 95 ? 41.414 49.559 28.746 1.00 10.17 92 HIS C N 1
ATOM 2825 C CA . HIS C 1 95 ? 40.918 49.079 27.472 1.00 12.39 92 HIS C CA 1
ATOM 2826 C C . HIS C 1 95 ? 41.002 47.551 27.445 1.00 12.84 92 HIS C C 1
ATOM 2827 O O . HIS C 1 95 ? 41.978 46.961 27.909 1.00 13.85 92 HIS C O 1
ATOM 2834 N N . LEU C 1 96 ? 39.955 46.928 26.926 1.00 12.55 93 LEU C N 1
ATOM 2835 C CA . LEU C 1 96 ? 39.829 45.479 26.862 1.00 14.45 93 LEU C CA 1
ATOM 2836 C C . LEU C 1 96 ? 39.612 45.003 25.432 1.00 15.65 93 LEU C C 1
ATOM 2837 O O . LEU C 1 96 ? 38.819 45.583 24.686 1.00 15.81 93 LEU C O 1
ATOM 2842 N N . HIS C 1 97 ? 40.326 43.948 25.061 1.00 16.56 94 HIS C N 1
ATOM 2843 C CA . HIS C 1 97 ? 40.009 43.202 23.850 1.00 17.43 94 HIS C CA 1
ATOM 2844 C C . HIS C 1 97 ? 39.677 41.781 24.273 1.00 20.13 94 HIS C C 1
ATOM 2845 O O . HIS C 1 97 ? 40.443 41.148 24.999 1.00 20.55 94 HIS C O 1
ATOM 2852 N N . ILE C 1 98 ? 38.510 41.301 23.849 1.00 19.80 95 ILE C N 1
ATOM 2853 C CA . ILE C 1 98 ? 38.016 40.001 24.261 1.00 20.44 95 ILE C CA 1
ATOM 2854 C C . ILE C 1 98 ? 37.753 39.143 23.034 1.00 23.49 95 ILE C C 1
ATOM 2855 O O . ILE C 1 98 ? 37.113 39.587 22.071 1.00 23.50 95 ILE C O 1
ATOM 2860 N N . LYS C 1 99 ? 38.246 37.913 23.055 1.00 24.23 96 LYS C N 1
ATOM 2861 C CA . LYS C 1 99 ? 37.866 36.967 22.020 1.00 23.67 96 LYS C CA 1
ATOM 2862 C C . LYS C 1 99 ? 37.047 35.851 22.652 1.00 28.04 96 LYS C C 1
ATOM 2863 O O . LYS C 1 99 ? 37.456 35.252 23.650 1.00 26.14 96 LYS C O 1
ATOM 2869 N N . VAL C 1 100 ? 35.876 35.591 22.081 1.00 24.89 97 VAL C N 1
ATOM 2870 C CA . VAL C 1 100 ? 34.996 34.547 22.588 1.00 24.29 97 VAL C CA 1
ATOM 2871 C C . VAL C 1 100 ? 34.867 33.416 21.574 1.00 28.54 97 VAL C C 1
ATOM 2872 O O . VAL C 1 100 ? 34.440 33.625 20.437 1.00 31.02 97 VAL C O 1
ATOM 2876 N N . THR C 1 101 ? 35.240 32.215 21.990 1.00 24.09 98 THR C N 1
ATOM 2877 C CA . THR C 1 101 ? 35.178 31.056 21.111 1.00 25.53 98 THR C CA 1
ATOM 2878 C C . THR C 1 101 ? 34.151 30.062 21.635 1.00 28.06 98 THR C C 1
ATOM 2879 O O . THR C 1 101 ? 34.362 29.438 22.671 1.00 28.48 98 THR C O 1
ATOM 2883 N N . PRO C 1 102 ? 33.019 29.927 20.928 1.00 27.20 99 PRO C N 1
ATOM 2884 C CA . PRO C 1 102 ? 31.991 28.977 21.357 1.00 25.58 99 PRO C CA 1
ATOM 2885 C C . PRO C 1 102 ? 32.525 27.553 21.366 1.00 28.77 99 PRO C C 1
ATOM 2886 O O . PRO C 1 102 ? 33.137 27.110 20.391 1.00 31.28 99 PRO C O 1
ATOM 2890 N N . ARG C 1 103 ? 32.290 26.838 22.460 1.00 28.81 100 ARG C N 1
ATOM 2891 C CA . ARG C 1 103 ? 32.694 25.440 22.543 1.00 31.91 100 ARG C CA 1
ATOM 2892 C C . ARG C 1 103 ? 31.913 24.562 21.560 1.00 37.27 100 ARG C C 1
ATOM 2893 O O . ARG C 1 103 ? 32.324 23.445 21.267 1.00 40.49 100 ARG C O 1
ATOM 2901 N N . SER C 1 104 ? 30.796 25.080 21.050 1.00 31.70 101 SER C N 1
ATOM 2902 C CA . SER C 1 104 ? 29.944 24.343 20.116 1.00 36.03 101 SER C CA 1
ATOM 2903 C C . SER C 1 104 ? 30.547 24.304 18.724 1.00 33.86 101 SER C C 1
ATOM 2904 O O . SER C 1 104 ? 30.139 23.496 17.893 1.00 35.40 101 SER C O 1
ATOM 2907 N N . GLY C 1 105 ? 31.496 25.200 18.466 1.00 36.91 102 GLY C N 1
ATOM 2908 C CA . GLY C 1 105 ? 32.055 25.351 17.134 1.00 39.92 102 GLY C CA 1
ATOM 2909 C C . GLY C 1 105 ? 31.470 26.560 16.423 1.00 35.51 102 GLY C C 1
ATOM 2910 O O . GLY C 1 105 ? 31.868 26.891 15.307 1.00 37.69 102 GLY C O 1
ATOM 2911 N N . GLY C 1 106 ? 30.518 27.219 17.074 1.00 35.86 103 GLY C N 1
ATOM 2912 C CA . GLY C 1 106 ? 29.927 28.432 16.539 1.00 35.02 103 GLY C CA 1
ATOM 2913 C C . GLY C 1 106 ? 30.960 29.508 16.253 1.00 39.78 103 GLY C C 1
ATOM 2914 O O . GLY C 1 106 ? 32.129 29.381 16.626 1.00 37.89 103 GLY C O 1
ATOM 2915 N N . ALA C 1 107 ? 30.523 30.576 15.596 1.00 39.25 104 ALA C N 1
ATOM 2916 C CA . ALA C 1 107 ? 31.424 31.625 15.134 1.00 40.52 104 ALA C CA 1
ATOM 2917 C C . ALA C 1 107 ? 32.152 32.320 16.276 1.00 34.38 104 ALA C C 1
ATOM 2918 O O . ALA C 1 107 ? 31.533 32.770 17.240 1.00 32.32 104 ALA C O 1
ATOM 2920 N N . VAL C 1 108 ? 33.474 32.404 16.153 1.00 31.10 105 VAL C N 1
ATOM 2921 C CA . VAL C 1 108 ? 34.271 33.204 17.068 1.00 29.83 105 VAL C CA 1
ATOM 2922 C C . VAL C 1 108 ? 33.779 34.643 17.045 1.00 33.05 105 VAL C C 1
ATOM 2923 O O . VAL C 1 108 ? 33.472 35.191 15.983 1.00 36.33 105 VAL C O 1
ATOM 2927 N N . ARG C 1 109 ? 33.702 35.248 18.223 1.00 30.80 106 ARG C N 1
ATOM 2928 C CA . ARG C 1 109 ? 33.263 36.623 18.349 1.00 32.08 106 ARG C CA 1
ATOM 2929 C C . ARG C 1 109 ? 34.372 37.437 18.993 1.00 29.33 106 ARG C C 1
ATOM 2930 O O . ARG C 1 109 ? 35.079 36.946 19.869 1.00 31.17 106 ARG C O 1
ATOM 2938 N N . GLU C 1 110 ? 34.535 38.677 18.551 1.00 24.12 107 GLU C N 1
ATOM 2939 C CA . GLU C 1 110 ? 35.463 39.578 19.222 1.00 25.50 107 GLU C CA 1
ATOM 2940 C C . GLU C 1 110 ? 34.760 40.831 19.707 1.00 22.61 10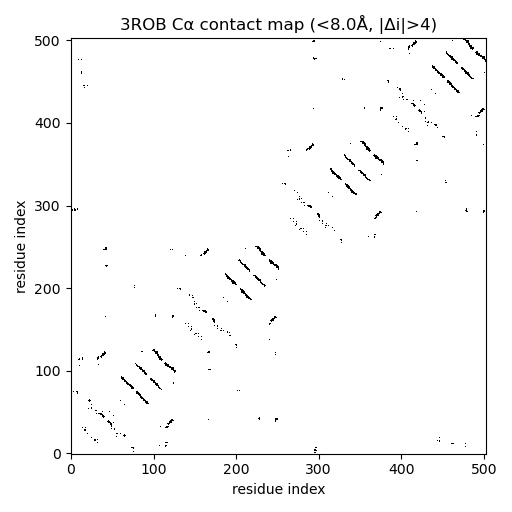7 GLU C C 1
ATOM 2941 O O . GLU C 1 110 ? 33.853 41.344 19.048 1.00 25.27 107 GLU C O 1
ATOM 2947 N N . LEU C 1 111 ? 35.194 41.306 20.873 1.00 20.58 108 LEU C N 1
ATOM 2948 C CA . LEU C 1 111 ? 34.654 42.516 21.480 1.00 17.84 108 LEU C CA 1
ATOM 2949 C C . LEU C 1 111 ? 35.791 43.412 21.954 1.00 19.25 108 LEU C C 1
ATOM 2950 O O . LEU C 1 111 ? 36.873 42.937 22.301 1.00 20.49 108 LEU C O 1
ATOM 2955 N N . ALA C 1 112 ? 35.544 44.713 21.989 1.00 18.28 109 ALA C N 1
ATOM 2956 C CA . ALA C 1 112 ? 36.557 45.615 22.506 1.00 16.95 109 ALA C CA 1
ATOM 2957 C C . ALA C 1 112 ? 35.920 46.894 22.995 1.00 16.56 109 ALA C C 1
ATOM 2958 O O . ALA C 1 112 ? 34.822 47.267 22.575 1.00 18.77 109 ALA C O 1
ATOM 2960 N N . GLY C 1 113 ? 36.624 47.570 23.889 1.00 15.72 110 GLY C N 1
ATOM 2961 C CA . GLY C 1 113 ? 36.127 48.814 24.417 1.00 17.29 110 GLY C CA 1
ATOM 2962 C C . GLY C 1 113 ? 36.737 49.073 25.767 1.00 15.82 110 GLY C C 1
ATOM 2963 O O . GLY C 1 113 ? 37.574 48.316 26.254 1.00 17.09 110 GLY C O 1
ATOM 2964 N N . HIS C 1 114 ? 36.302 50.162 26.373 1.00 13.49 111 HIS C N 1
ATOM 2965 C CA . HIS C 1 114 ? 36.848 50.583 27.647 1.00 12.72 111 HIS C CA 1
ATOM 2966 C C . HIS C 1 114 ? 35.969 50.156 28.808 1.00 14.38 111 HIS C C 1
ATOM 2967 O O . HIS C 1 114 ? 34.758 49.968 28.650 1.00 15.70 111 HIS C O 1
ATOM 2974 N N . ALA C 1 115 ? 36.597 49.980 29.968 1.00 14.80 112 ALA C N 1
ATOM 2975 C CA . ALA C 1 115 ? 35.890 49.738 31.222 1.00 14.56 112 ALA C CA 1
ATOM 2976 C C . ALA C 1 115 ? 36.361 50.746 32.259 1.00 15.04 112 ALA C C 1
ATOM 2977 O O . ALA C 1 115 ? 37.556 51.032 32.358 1.00 14.83 112 ALA C O 1
ATOM 2987 N N . SER C 1 117 ? 36.151 51.440 36.386 1.00 8.63 114 SER C N 1
ATOM 2988 C CA . SER C 1 117 ? 35.820 50.759 37.633 1.00 9.58 114 SER C CA 1
ATOM 2989 C C . SER C 1 117 ? 36.064 51.661 38.822 1.00 9.80 114 SER C C 1
ATOM 2990 O O . SER C 1 117 ? 36.914 52.573 38.789 1.00 11.24 114 SER C O 1
ATOM 2993 N N . ILE C 1 118 ? 35.320 51.393 39.889 1.00 9.57 115 ILE C N 1
ATOM 2994 C CA . ILE C 1 118 ? 35.523 52.050 41.164 1.00 9.12 115 ILE C CA 1
ATOM 2995 C C . ILE C 1 118 ? 35.830 50.951 42.169 1.00 9.48 115 ILE C C 1
ATOM 2996 O O . ILE C 1 118 ? 35.112 49.947 42.244 1.00 8.83 115 ILE C O 1
ATOM 3001 N N . PHE C 1 119 ? 36.926 51.141 42.906 1.00 9.48 116 PHE C N 1
ATOM 3002 C CA . PHE C 1 119 ? 37.367 50.199 43.921 1.00 8.89 116 PHE C CA 1
ATOM 3003 C C . PHE C 1 119 ? 37.180 50.837 45.278 1.00 9.29 116 PHE C C 1
ATOM 3004 O O . PHE C 1 119 ? 37.228 52.053 45.401 1.00 10.30 116 PHE C O 1
ATOM 3012 N N . ARG C 1 120 ? 36.942 50.006 46.286 1.00 9.20 117 ARG C N 1
ATOM 3013 C CA . ARG C 1 120 ? 36.745 50.472 47.648 1.00 10.00 117 ARG C CA 1
ATOM 3014 C C . ARG C 1 120 ? 37.706 49.750 48.568 1.00 10.67 117 ARG C C 1
ATOM 3015 O O . ARG C 1 120 ? 37.877 48.522 48.477 1.00 10.99 117 ARG C O 1
ATOM 3023 N N . ARG C 1 121 ? 38.328 50.503 49.468 1.00 10.87 118 ARG C N 1
ATOM 3024 C CA . ARG C 1 121 ? 39.193 49.912 50.481 1.00 12.05 118 ARG C CA 1
ATOM 3025 C C . ARG C 1 121 ? 38.406 49.816 51.779 1.00 13.15 118 ARG C C 1
ATOM 3026 O O . ARG C 1 121 ? 37.890 50.817 52.269 1.00 16.28 118 ARG C O 1
ATOM 3034 N N . SER C 1 122 ? 38.289 48.614 52.326 1.00 12.90 119 SER C N 1
ATOM 3035 C CA . SER C 1 122 ? 37.559 48.454 53.583 1.00 15.78 119 SER C CA 1
ATOM 3036 C C . SER C 1 122 ? 38.293 49.174 54.721 1.00 15.96 119 SER C C 1
ATOM 3037 O O . SER C 1 122 ? 39.467 49.509 54.596 1.00 16.94 119 SER C O 1
ATOM 3048 N N . PHE C 1 124 ? 39.515 48.071 57.113 1.00 17.77 121 PHE C N 1
ATOM 3049 C CA . PHE C 1 124 ? 40.603 47.216 57.570 1.00 19.86 121 PHE C CA 1
ATOM 3050 C C . PHE C 1 124 ? 41.663 46.930 56.511 1.00 21.16 121 PHE C C 1
ATOM 3051 O O . PHE C 1 124 ? 42.542 46.090 56.723 1.00 29.41 121 PHE C O 1
ATOM 3059 N N . GLY C 1 125 ? 41.585 47.622 55.378 1.00 17.03 122 GLY C N 1
ATOM 3060 C CA . GLY C 1 125 ? 42.682 47.642 54.427 1.00 17.07 122 GLY C CA 1
ATOM 3061 C C . GLY C 1 125 ? 42.532 46.823 53.152 1.00 20.23 122 GLY C C 1
ATOM 3062 O O . GLY C 1 125 ? 43.449 46.791 52.335 1.00 21.51 122 GLY C O 1
ATOM 3063 N N . GLU C 1 126 ? 41.372 46.200 52.964 1.00 16.43 123 GLU C N 1
ATOM 3064 C CA . GLU C 1 126 ? 41.144 45.307 51.834 1.00 13.61 123 GLU C CA 1
ATOM 3065 C C . GLU C 1 126 ? 40.571 46.042 50.621 1.00 12.72 123 GLU C C 1
ATOM 3066 O O . GLU C 1 126 ? 39.475 46.594 50.707 1.00 13.58 123 GLU C O 1
ATOM 3072 N N . TRP C 1 127 ? 41.307 46.041 49.504 1.00 11.10 124 TRP C N 1
ATOM 3073 C CA . TRP C 1 127 ? 40.802 46.638 48.250 1.00 10.37 124 TRP C CA 1
ATOM 3074 C C . TRP C 1 127 ? 39.976 45.628 47.471 1.00 9.60 124 TRP C C 1
ATOM 3075 O O . TRP C 1 127 ? 40.412 44.490 47.243 1.00 11.83 124 TRP C O 1
ATOM 3086 N N . GLN C 1 128 ? 38.779 46.047 47.052 1.00 9.67 125 GLN C N 1
ATOM 3087 C CA . GLN C 1 128 ? 37.901 45.217 46.232 1.00 9.76 125 GLN C CA 1
ATOM 3088 C C . GLN C 1 128 ? 37.204 46.059 45.179 1.00 10.69 125 GLN C C 1
ATOM 3089 O O . GLN C 1 128 ? 37.003 47.256 45.364 1.00 10.79 125 GLN C O 1
ATOM 3095 N N . LEU C 1 129 ? 36.820 45.424 44.083 1.00 9.94 126 LEU C N 1
ATOM 3096 C CA . LEU C 1 129 ? 35.999 46.074 43.079 1.00 10.08 126 LEU C CA 1
ATOM 3097 C C . LEU C 1 129 ? 34.612 46.345 43.650 1.00 10.18 126 LEU C C 1
ATOM 3098 O O . LEU C 1 129 ? 33.958 45.421 44.157 1.00 11.61 126 LEU C O 1
ATOM 3103 N N . ALA C 1 130 ? 34.144 47.593 43.528 1.00 8.40 127 ALA C N 1
ATOM 3104 C CA . ALA C 1 130 ? 32.809 47.972 44.019 1.00 8.99 127 ALA C CA 1
ATOM 3105 C C . ALA C 1 130 ? 31.811 48.301 42.904 1.00 9.49 127 ALA C C 1
ATOM 3106 O O . ALA C 1 130 ? 30.635 47.955 42.993 1.00 10.73 127 ALA C O 1
ATOM 3108 N N . ARG C 1 131 ? 32.259 48.987 41.862 1.00 9.31 128 ARG C N 1
ATOM 3109 C CA . ARG C 1 131 ? 31.339 49.360 40.793 1.00 8.72 128 ARG C CA 1
ATOM 3110 C C . ARG C 1 131 ? 32.072 49.233 39.475 1.00 10.39 128 ARG C C 1
ATOM 3111 O O . ARG C 1 131 ? 33.253 49.563 39.396 1.00 10.65 128 ARG C O 1
ATOM 3119 N N . ASP C 1 132 ? 31.393 48.769 38.428 1.00 8.33 129 ASP C N 1
ATOM 3120 C CA . ASP C 1 132 ? 32.054 48.616 37.143 1.00 9.72 129 ASP C CA 1
ATOM 3121 C C . ASP C 1 132 ? 31.127 49.038 36.019 1.00 7.56 129 ASP C C 1
ATOM 3122 O O . ASP C 1 132 ? 29.935 48.701 36.017 1.00 11.25 129 ASP C O 1
ATOM 3127 N N . ALA C 1 133 ? 31.672 49.773 35.058 1.00 8.18 130 ALA C N 1
ATOM 3128 C CA . ALA C 1 133 ? 30.961 50.104 33.833 1.00 9.99 130 ALA C CA 1
ATOM 3129 C C . ALA C 1 133 ? 31.810 49.593 32.690 1.00 11.86 130 ALA C C 1
ATOM 3130 O O . ALA C 1 133 ? 32.900 50.129 32.418 1.00 11.86 130 ALA C O 1
ATOM 3132 N N . ASN C 1 134 ? 31.320 48.565 32.014 1.00 9.85 131 ASN C N 1
ATOM 3133 C CA . ASN C 1 134 ? 32.084 47.900 30.972 1.00 10.80 131 ASN C CA 1
ATOM 3134 C C . ASN C 1 134 ? 31.433 48.170 29.631 1.00 12.63 131 ASN C C 1
ATOM 3135 O O . ASN C 1 134 ? 30.317 47.719 29.386 1.00 14.76 131 ASN C O 1
ATOM 3140 N N . LEU C 1 135 ? 32.119 48.945 28.788 1.00 10.70 132 LEU C N 1
ATOM 3141 C CA . LEU C 1 135 ? 31.564 49.379 27.510 1.00 11.22 132 LEU C CA 1
ATOM 3142 C C . LEU C 1 135 ? 32.048 48.568 26.328 1.00 17.15 132 LEU C C 1
ATOM 3143 O O . LEU C 1 135 ? 31.923 49.019 25.188 1.00 19.10 132 LEU C O 1
ATOM 3148 N N . VAL C 1 136 ? 32.591 47.381 26.570 1.00 14.09 133 VAL C N 1
ATOM 3149 C CA A VAL C 1 136 ? 33.013 46.539 25.454 0.50 17.60 133 VAL C CA 1
ATOM 3150 C CA B VAL C 1 136 ? 33.006 46.493 25.499 0.50 17.98 133 VAL C CA 1
ATOM 3151 C C . VAL C 1 136 ? 31.816 46.177 24.580 1.00 19.80 133 VAL C C 1
ATOM 3152 O O . VAL C 1 136 ? 30.722 45.868 25.064 1.00 20.61 133 VAL C O 1
ATOM 3159 N N . VAL C 1 137 ? 32.025 46.258 23.273 1.00 19.13 134 VAL C N 1
ATOM 3160 C CA . VAL C 1 137 ? 30.965 45.959 22.319 1.00 18.35 134 VAL C CA 1
ATOM 3161 C C . VAL C 1 137 ? 31.543 45.109 21.214 1.00 19.07 134 VAL C C 1
ATOM 3162 O O . VAL C 1 137 ? 32.759 45.078 21.014 1.00 20.16 134 VAL C O 1
ATOM 3166 N N . PRO C 1 138 ? 30.669 44.419 20.471 1.00 20.11 135 PRO C N 1
ATOM 3167 C CA . PRO C 1 138 ? 31.165 43.591 19.374 1.00 22.54 135 PRO C CA 1
ATOM 3168 C C . PRO C 1 138 ? 31.943 44.419 18.361 1.00 24.32 135 PRO C C 1
ATOM 3169 O O . PRO C 1 138 ? 31.552 45.545 18.057 1.00 27.42 135 PRO C O 1
ATOM 3173 N N . ILE C 1 139 ? 33.040 43.868 17.858 1.00 27.67 136 ILE C N 1
ATOM 3174 C CA . ILE C 1 139 ? 33.791 44.508 16.784 1.00 35.49 136 ILE C CA 1
ATOM 3175 C C . ILE C 1 139 ? 33.896 43.576 15.585 1.00 47.50 136 ILE C C 1
ATOM 3176 O O . ILE C 1 139 ? 33.495 42.411 15.652 1.00 43.78 136 ILE C O 1
ATOM 3182 N N . ARG D 1 12 ? 25.375 65.388 54.797 1.00 84.51 9 ARG D N 1
ATOM 3183 C CA . ARG D 1 12 ? 25.135 64.242 53.927 1.00 81.46 9 ARG D CA 1
ATOM 3184 C C . ARG D 1 12 ? 24.110 64.572 52.850 1.00 81.67 9 ARG D C 1
ATOM 3185 O O . ARG D 1 12 ? 24.438 64.621 51.665 1.00 82.38 9 ARG D O 1
ATOM 3193 N N . HIS D 1 13 ? 22.869 64.800 53.266 1.00 78.25 10 HIS D N 1
ATOM 3194 C CA . HIS D 1 13 ? 21.801 65.118 52.327 1.00 74.83 10 HIS D CA 1
ATOM 3195 C C . HIS D 1 13 ? 22.073 66.430 51.601 1.00 68.20 10 HIS D C 1
ATOM 3196 O O . HIS D 1 13 ? 21.449 66.723 50.583 1.00 72.17 10 HIS D O 1
ATOM 3203 N N . ALA D 1 14 ? 23.011 67.213 52.127 1.00 54.99 11 ALA D N 1
ATOM 3204 C CA . ALA D 1 14 ? 23.357 68.501 51.532 1.00 46.88 11 ALA D CA 1
ATOM 3205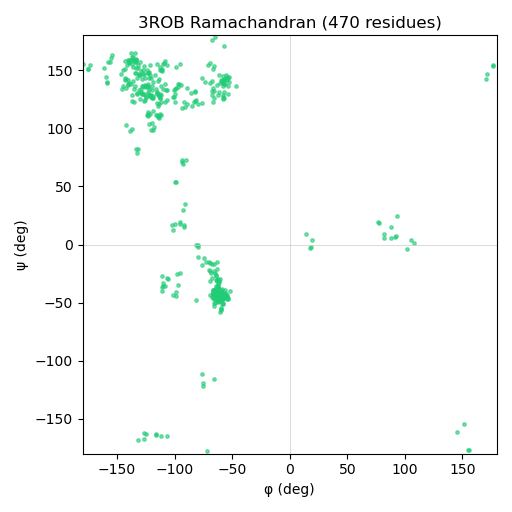 C C . ALA D 1 14 ? 24.308 68.336 50.351 1.00 39.39 11 ALA D C 1
ATOM 3206 O O . ALA D 1 14 ? 24.101 68.930 49.289 1.00 32.45 11 ALA D O 1
ATOM 3208 N N . ASP D 1 15 ? 25.360 67.544 50.544 1.00 37.07 12 ASP D N 1
ATOM 3209 C CA . ASP D 1 15 ? 26.277 67.226 49.458 1.00 40.79 12 ASP D CA 1
ATOM 3210 C C . ASP D 1 15 ? 25.533 66.466 48.375 1.00 31.62 12 ASP D C 1
ATOM 3211 O O . ASP D 1 15 ? 25.749 66.704 47.184 1.00 27.41 12 ASP D O 1
ATOM 3216 N N . GLU D 1 16 ? 24.647 65.560 48.786 1.00 28.12 13 GLU D N 1
ATOM 3217 C CA . GLU D 1 16 ? 23.810 64.837 47.832 1.00 29.11 13 GLU D CA 1
ATOM 3218 C C . GLU D 1 16 ? 22.955 65.815 47.050 1.00 24.47 13 GLU D C 1
ATOM 3219 O O . GLU D 1 16 ? 22.856 65.729 45.833 1.00 24.44 13 GLU D O 1
ATOM 3225 N N . LEU D 1 17 ? 22.329 66.746 47.764 1.00 27.56 14 LEU D N 1
ATOM 3226 C CA . LEU D 1 17 ? 21.510 67.760 47.119 1.00 28.86 14 LEU D CA 1
ATOM 3227 C C . LEU D 1 17 ? 22.333 68.553 46.107 1.00 22.23 14 LEU D C 1
ATOM 3228 O O . LEU D 1 17 ? 21.866 68.807 44.993 1.00 23.71 14 LEU D O 1
ATOM 3233 N N . ALA D 1 18 ? 23.556 68.919 46.487 1.00 20.14 15 ALA D N 1
ATOM 3234 C CA . ALA D 1 18 ? 24.409 69.707 45.597 1.00 20.79 15 ALA D CA 1
ATOM 3235 C C . ALA D 1 18 ? 24.730 68.936 44.328 1.00 19.60 15 ALA D C 1
ATOM 3236 O O . ALA D 1 18 ? 24.762 69.501 43.232 1.00 17.45 15 ALA D O 1
ATOM 3238 N N . ILE D 1 19 ? 24.968 67.640 44.472 1.00 19.24 16 ILE D N 1
ATOM 3239 C CA A ILE D 1 19 ? 25.248 66.776 43.334 0.51 14.51 16 ILE D CA 1
ATOM 3240 C CA B ILE D 1 19 ? 25.259 66.828 43.309 0.49 13.64 16 ILE D CA 1
ATOM 3241 C C . ILE D 1 19 ? 24.023 66.637 42.436 1.00 14.94 16 ILE D C 1
ATOM 3242 O O . ILE D 1 19 ? 24.114 66.727 41.224 1.00 13.23 16 ILE D O 1
ATOM 3251 N N . ARG D 1 20 ? 22.863 66.407 43.052 1.00 18.41 17 ARG D N 1
ATOM 3252 C CA . ARG D 1 20 ? 21.636 66.301 42.277 1.00 16.62 17 ARG D CA 1
ATOM 3253 C C . ARG D 1 20 ? 21.433 67.601 41.497 1.00 15.78 17 ARG D C 1
ATOM 3254 O O . ARG D 1 20 ? 21.083 67.572 40.329 1.00 19.16 17 ARG D O 1
ATOM 3262 N N . THR D 1 21 ? 21.657 68.726 42.167 1.00 16.41 18 THR D N 1
ATOM 3263 C CA . THR D 1 21 ? 21.485 70.040 41.525 1.00 16.48 18 THR D CA 1
ATOM 3264 C C . THR D 1 21 ? 22.386 70.211 40.300 1.00 14.96 18 THR D C 1
ATOM 3265 O O . THR D 1 21 ? 21.948 70.711 39.255 1.00 14.12 18 THR D O 1
ATOM 3269 N N . VAL D 1 22 ? 23.642 69.794 40.426 1.00 12.35 19 VAL D N 1
ATOM 3270 C CA . VAL D 1 22 ? 24.529 69.802 39.271 1.00 13.09 19 VAL D CA 1
ATOM 3271 C C . VAL D 1 22 ? 23.991 68.927 38.143 1.00 13.89 19 VAL D C 1
ATOM 3272 O O . VAL D 1 22 ? 23.961 69.344 36.977 1.00 14.13 19 VAL D O 1
ATOM 3276 N N . GLN D 1 23 ? 23.547 67.712 38.458 1.00 13.95 20 GLN D N 1
ATOM 3277 C CA . GLN D 1 23 ? 23.078 66.858 37.377 1.00 18.65 20 GLN D CA 1
ATOM 3278 C C . GLN D 1 23 ? 21.765 67.372 36.775 1.00 16.70 20 GLN D C 1
ATOM 3279 O O . GLN D 1 23 ? 21.564 67.255 35.569 1.00 22.80 20 GLN D O 1
ATOM 3285 N N . TYR D 1 24 ? 20.925 68.006 37.582 1.00 19.07 21 TYR D N 1
ATOM 3286 C CA . TYR D 1 24 ? 19.705 68.609 37.043 1.00 22.97 21 TYR D CA 1
ATOM 3287 C C . TYR D 1 24 ? 20.045 69.775 36.122 1.00 21.28 21 TYR D C 1
ATOM 3288 O O . TYR D 1 24 ? 19.457 69.918 35.047 1.00 22.91 21 TYR D O 1
ATOM 3297 N N . ARG D 1 25 ? 21.014 70.587 36.534 1.00 17.30 22 ARG D N 1
ATOM 3298 C CA A ARG D 1 25 ? 21.412 71.726 35.713 0.61 16.39 22 ARG D CA 1
ATOM 3299 C CA B ARG D 1 25 ? 21.456 71.725 35.726 0.39 16.46 22 ARG D CA 1
ATOM 3300 C C . ARG D 1 25 ? 22.059 71.244 34.420 1.00 13.27 22 ARG D C 1
ATOM 3301 O O . ARG D 1 25 ? 21.875 71.857 33.364 1.00 14.46 22 ARG D O 1
ATOM 3316 N N . TRP D 1 26 ? 22.807 70.149 34.489 1.00 16.74 23 TRP D N 1
ATOM 3317 C CA . TRP D 1 26 ? 23.368 69.521 33.299 1.00 14.60 23 TRP D CA 1
ATOM 3318 C C . TRP D 1 26 ? 22.249 69.134 32.335 1.00 15.72 23 TRP D C 1
ATOM 3319 O O . TRP D 1 26 ? 22.313 69.437 31.132 1.00 17.89 23 TRP D O 1
ATOM 3330 N N . LEU D 1 27 ? 21.210 68.497 32.874 1.00 20.19 24 LEU D N 1
ATOM 3331 C CA . LEU D 1 27 ? 20.032 68.136 32.088 1.00 24.32 24 LEU D CA 1
ATOM 3332 C C . LEU D 1 27 ? 19.377 69.350 31.452 1.00 21.35 24 LEU D C 1
ATOM 3333 O O . LEU D 1 27 ? 19.028 69.320 30.275 1.00 27.83 24 LEU D O 1
ATOM 3338 N N . GLU D 1 28 ? 19.206 70.412 32.232 1.00 20.97 25 GLU D N 1
ATOM 3339 C CA . GLU D 1 28 ? 18.537 71.598 31.717 1.00 20.20 25 GLU D CA 1
ATOM 3340 C C . GLU D 1 28 ? 19.335 72.233 30.581 1.00 22.86 25 GLU D C 1
ATOM 3341 O O . GLU D 1 28 ? 18.751 72.736 29.616 1.00 22.12 25 GLU D O 1
ATOM 3347 N N . ALA D 1 29 ? 20.663 72.179 30.684 1.00 16.46 26 ALA D N 1
ATOM 3348 C CA . ALA D 1 29 ? 21.545 72.804 29.701 1.00 18.03 26 ALA D CA 1
ATOM 3349 C C . ALA D 1 29 ? 21.721 71.923 28.473 1.00 21.18 26 ALA D C 1
ATOM 3350 O O . ALA D 1 29 ? 22.445 72.269 27.533 1.00 20.23 26 ALA D O 1
ATOM 3352 N N . THR D 1 30 ? 21.058 70.770 28.510 1.00 17.82 27 THR D N 1
ATOM 3353 C CA . THR D 1 30 ? 20.930 69.907 27.345 1.00 25.36 27 THR D CA 1
ATOM 3354 C C . THR D 1 30 ? 19.572 70.128 26.686 1.00 18.87 27 THR D C 1
ATOM 3355 O O . THR D 1 30 ? 19.473 70.176 25.469 1.00 26.39 27 THR D O 1
ATOM 3359 N N . ARG D 1 31 ? 18.524 70.271 27.496 1.00 19.83 28 ARG D N 1
ATOM 3360 C CA . ARG D 1 31 ? 17.187 70.541 26.971 1.00 17.46 28 ARG D CA 1
ATOM 3361 C C . ARG D 1 31 ? 17.153 71.881 26.242 1.00 23.61 28 ARG D C 1
ATOM 3362 O O . ARG D 1 31 ? 16.595 72.000 25.144 1.00 23.92 28 ARG D O 1
ATOM 3370 N N . LYS D 1 32 ? 17.717 72.898 26.891 1.00 21.53 29 LYS D N 1
ATOM 3371 C CA . LYS D 1 32 ? 17.932 74.208 26.280 1.00 25.56 29 LYS D CA 1
ATOM 3372 C C . LYS D 1 32 ? 19.435 74.457 26.294 1.00 22.40 29 LYS D C 1
ATOM 3373 O O . LYS D 1 32 ? 20.009 74.837 27.324 1.00 20.64 29 LYS D O 1
ATOM 3379 N N . PHE D 1 33 ? 20.077 74.206 25.161 1.00 20.20 30 PHE D N 1
ATOM 3380 C CA . PHE D 1 33 ? 21.531 74.173 25.120 1.00 19.36 30 PHE D CA 1
ATOM 3381 C C . PHE D 1 33 ? 22.185 75.441 25.673 1.00 18.98 30 PHE D C 1
ATOM 3382 O O . PHE D 1 33 ? 21.839 76.560 25.278 1.00 21.70 30 PHE D O 1
ATOM 3390 N N . ASP D 1 34 ? 23.133 75.253 26.588 1.00 17.56 31 ASP D N 1
ATOM 3391 C CA . ASP D 1 34 ? 23.920 76.359 27.116 1.00 16.71 31 ASP D CA 1
ATOM 3392 C C . ASP D 1 34 ? 25.358 75.902 27.319 1.00 16.10 31 ASP D C 1
ATOM 3393 O O . ASP D 1 34 ? 25.686 75.192 28.281 1.00 16.30 31 ASP D O 1
ATOM 3398 N N . ARG D 1 35 ? 26.217 76.303 26.391 1.00 15.91 32 ARG D N 1
ATOM 3399 C CA . ARG D 1 35 ? 27.614 75.905 26.429 1.00 16.68 32 ARG D CA 1
ATOM 3400 C C . ARG D 1 35 ? 28.303 76.340 27.722 1.00 18.44 32 ARG D C 1
ATOM 3401 O O . ARG D 1 35 ? 29.101 75.586 28.285 1.00 18.58 32 ARG D O 1
ATOM 3409 N N . GLN D 1 36 ? 27.994 77.552 28.194 1.00 16.26 33 GLN D N 1
ATOM 3410 C CA . GLN D 1 36 ? 28.656 78.077 29.386 1.00 15.01 33 GLN D CA 1
ATOM 3411 C C . GLN D 1 36 ? 28.284 77.289 30.640 1.00 15.79 33 GLN D C 1
ATOM 3412 O O . GLN D 1 36 ? 29.139 77.019 31.488 1.00 17.61 33 GLN D O 1
ATOM 3418 N N . VAL D 1 37 ? 27.010 76.931 30.763 1.00 14.00 34 VAL D N 1
ATOM 3419 C CA . VAL D 1 37 ? 26.596 76.083 31.882 1.00 15.23 34 VAL D CA 1
ATOM 3420 C C . VAL D 1 37 ? 27.356 74.757 31.854 1.00 14.22 34 VAL D C 1
ATOM 3421 O O . VAL D 1 37 ? 27.942 74.347 32.849 1.00 15.28 34 VAL D O 1
ATOM 3425 N N . LEU D 1 38 ? 27.350 74.081 30.710 1.00 15.54 35 LEU D N 1
ATOM 3426 C CA . LEU D 1 38 ? 28.011 72.780 30.634 1.00 15.54 35 LEU D CA 1
ATOM 3427 C C . LEU D 1 38 ? 29.509 72.875 30.898 1.00 13.98 35 LEU D C 1
ATOM 3428 O O . LEU D 1 38 ? 30.055 72.082 31.677 1.00 17.32 35 LEU D O 1
ATOM 3433 N N . SER D 1 39 ? 30.177 73.842 30.275 1.00 14.67 36 SER D N 1
ATOM 3434 C CA A SER D 1 39 ? 31.619 74.014 30.436 0.60 15.05 36 SER D CA 1
ATOM 3435 C CA B SER D 1 39 ? 31.621 73.976 30.439 0.40 15.52 36 SER D CA 1
ATOM 3436 C C . SER D 1 39 ? 31.996 74.107 31.912 1.00 16.83 36 SER D C 1
ATOM 3437 O O . SER D 1 39 ? 32.986 73.533 32.354 1.00 19.72 36 SER D O 1
ATOM 3442 N N . SER D 1 40 ? 31.197 74.839 32.677 1.00 15.72 37 SER D N 1
ATOM 3443 C CA . SER D 1 40 ? 31.538 75.078 34.078 1.00 15.53 37 SER D CA 1
ATOM 3444 C C . SER D 1 40 ? 31.319 73.857 34.970 1.00 16.14 37 SER D C 1
ATOM 3445 O O . SER D 1 40 ? 31.781 73.836 36.121 1.00 15.57 37 SER D O 1
ATOM 3448 N N . LEU D 1 41 ? 30.646 72.843 34.436 1.00 14.59 38 LEU D N 1
ATOM 3449 C CA . LEU D 1 41 ? 30.337 71.637 35.202 1.00 13.06 38 LEU D CA 1
ATOM 3450 C C . LEU D 1 41 ? 31.295 70.485 34.913 1.00 13.53 38 LEU D C 1
ATOM 3451 O O . LEU D 1 41 ? 31.081 69.384 35.412 1.00 16.10 38 L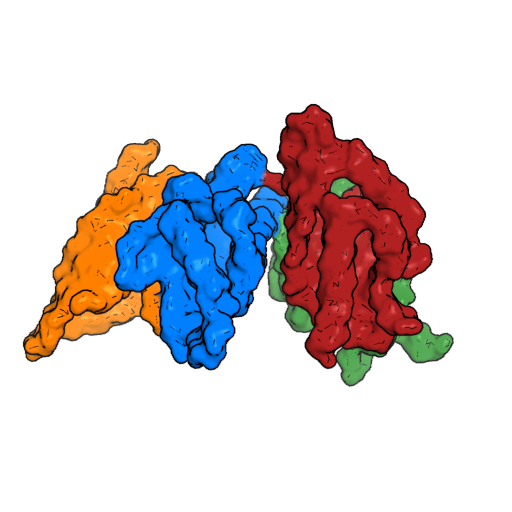EU D O 1
ATOM 3464 N N . THR D 1 43 ? 35.516 69.241 34.744 1.00 16.17 40 THR D N 1
ATOM 3465 C CA . THR D 1 43 ? 36.928 69.535 34.955 1.00 16.06 40 THR D CA 1
ATOM 3466 C C . THR D 1 43 ? 37.621 69.653 33.596 1.00 18.56 40 THR D C 1
ATOM 3467 O O . THR D 1 43 ? 37.172 69.090 32.608 1.00 16.74 40 THR D O 1
ATOM 3471 N N . ASP D 1 44 ? 38.728 70.380 33.542 1.00 18.48 41 ASP D N 1
ATOM 3472 C CA . ASP D 1 44 ? 39.423 70.526 32.265 1.00 19.71 41 ASP D CA 1
ATOM 3473 C C . ASP D 1 44 ? 39.938 69.190 31.727 1.00 21.60 41 ASP D C 1
ATOM 3474 O O . ASP D 1 44 ? 40.008 69.000 30.515 1.00 18.72 41 ASP D O 1
ATOM 3479 N N . ASP D 1 45 ? 40.278 68.262 32.622 1.00 19.27 42 ASP D N 1
ATOM 3480 C CA . ASP D 1 45 ? 40.801 66.954 32.212 1.00 18.11 42 ASP D CA 1
ATOM 3481 C C . ASP D 1 45 ? 39.727 65.856 32.133 1.00 17.60 42 ASP D C 1
ATOM 3482 O O . ASP D 1 45 ? 40.048 64.668 32.106 1.00 19.70 42 ASP D O 1
ATOM 3487 N N . VAL D 1 46 ? 38.458 66.253 32.074 1.00 15.49 43 VAL D N 1
ATOM 3488 C CA . VAL D 1 46 ? 37.372 65.280 32.028 1.00 13.82 43 VAL D CA 1
ATOM 3489 C C . VAL D 1 46 ? 37.567 64.273 30.887 1.00 14.10 43 VAL D C 1
ATOM 3490 O O . VAL D 1 46 ? 38.047 64.613 29.806 1.00 15.72 43 VAL D O 1
ATOM 3494 N N . VAL D 1 47 ? 37.190 63.025 31.144 1.00 12.54 44 VAL D N 1
ATOM 3495 C CA . VAL D 1 47 ? 37.211 61.969 30.148 1.00 13.00 44 VAL D CA 1
ATOM 3496 C C . VAL D 1 47 ? 35.813 61.354 30.075 1.00 12.30 44 VAL D C 1
ATOM 3497 O O . VAL D 1 47 ? 35.247 60.944 31.104 1.00 11.78 44 VAL D O 1
ATOM 3501 N N . PHE D 1 48 ? 35.263 61.302 28.862 1.00 11.81 45 PHE D N 1
ATOM 3502 C CA . PHE D 1 48 ? 33.958 60.698 28.607 1.00 11.95 45 PHE D CA 1
ATOM 3503 C C . PHE D 1 48 ? 34.152 59.379 27.886 1.00 12.01 45 PHE D C 1
ATOM 3504 O O . PHE D 1 48 ? 34.945 59.309 26.927 1.00 14.51 45 PHE D O 1
ATOM 3512 N N . LEU D 1 49 ? 33.461 58.345 28.348 1.00 9.72 46 LEU D N 1
ATOM 3513 C CA . LEU D 1 49 ? 33.399 57.043 27.673 1.00 9.83 46 LEU D CA 1
ATOM 3514 C C . LEU D 1 49 ? 31.968 56.773 27.228 1.00 11.25 46 LEU D C 1
ATOM 3515 O O . LEU D 1 49 ? 31.009 56.953 28.007 1.00 11.34 46 LEU D O 1
ATOM 3520 N N . THR D 1 50 ? 31.826 56.332 25.976 1.00 13.53 47 THR D N 1
ATOM 3521 C CA . THR D 1 50 ? 30.538 55.904 25.422 1.00 13.39 47 THR D CA 1
ATOM 3522 C C . THR D 1 50 ? 30.795 54.664 24.570 1.00 13.52 47 THR D C 1
ATOM 3523 O O . THR D 1 50 ? 31.925 54.454 24.127 1.00 15.49 47 THR D O 1
ATOM 3527 N N . PRO D 1 51 ? 29.761 53.839 24.352 1.00 14.55 48 PRO D N 1
ATOM 3528 C CA . PRO D 1 51 ? 30.030 52.574 23.644 1.00 16.82 48 PRO D CA 1
ATOM 3529 C C . PRO D 1 51 ? 30.432 52.793 22.185 1.00 18.49 48 PRO D C 1
ATOM 3530 O O . PRO D 1 51 ? 29.797 53.566 21.455 1.00 20.17 48 PRO D O 1
ATOM 3534 N N . GLY D 1 52 ? 31.500 52.122 21.782 1.00 18.90 49 GLY D N 1
ATOM 3535 C CA . GLY D 1 52 ? 31.922 52.127 20.390 1.00 19.98 49 GLY D CA 1
ATOM 3536 C C . GLY D 1 52 ? 32.743 53.331 19.968 1.00 26.37 49 GLY D C 1
ATOM 3537 O O . GLY D 1 52 ? 33.071 53.480 18.788 1.00 26.71 49 GLY D O 1
ATOM 3538 N N . ARG D 1 53 ? 33.083 54.185 20.926 1.00 20.22 50 ARG D N 1
ATOM 3539 C CA . ARG D 1 53 ? 33.866 55.389 20.670 1.00 23.59 50 ARG D CA 1
ATOM 3540 C C . ARG D 1 53 ? 35.118 55.429 21.535 1.00 21.35 50 ARG D C 1
ATOM 3541 O O . ARG D 1 53 ? 35.131 54.891 22.646 1.00 24.87 50 ARG D O 1
ATOM 3549 N N . LEU D 1 54 ? 36.174 56.069 21.033 1.00 23.33 51 LEU D N 1
ATOM 3550 C CA . LEU D 1 54 ? 37.351 56.306 21.847 1.00 24.33 51 LEU D CA 1
ATOM 3551 C C . LEU D 1 54 ? 37.012 57.324 22.928 1.00 21.51 51 LEU D C 1
ATOM 3552 O O . LEU D 1 54 ? 36.086 58.117 22.770 1.00 22.62 51 LEU D O 1
ATOM 3557 N N . PRO D 1 55 ? 37.769 57.308 24.030 1.00 21.34 52 PRO D N 1
ATOM 3558 C CA . PRO D 1 55 ? 37.549 58.317 25.070 1.00 18.59 52 PRO D CA 1
ATOM 3559 C C . PRO D 1 55 ? 37.708 59.721 24.486 1.00 18.26 52 PRO D C 1
ATOM 3560 O O . PRO D 1 55 ? 38.543 59.937 23.590 1.00 21.62 52 PRO D O 1
ATOM 3564 N N . PHE D 1 56 ? 36.917 60.666 24.975 1.00 16.59 53 PHE D N 1
ATOM 3565 C CA . PHE D 1 56 ? 37.032 62.053 24.536 1.00 15.82 53 PHE D CA 1
ATOM 3566 C C . PHE D 1 56 ? 36.923 63.029 25.703 1.00 15.69 53 PHE D C 1
ATOM 3567 O O . PHE D 1 56 ? 36.491 62.654 26.803 1.00 16.33 53 PHE D O 1
ATOM 3575 N N . GLY D 1 57 ? 37.326 64.274 25.458 1.00 16.12 54 GLY D N 1
ATOM 3576 C CA . GLY D 1 57 ? 37.438 65.271 26.500 1.00 15.31 54 GLY D CA 1
ATOM 3577 C C . GLY D 1 57 ? 36.500 66.451 26.352 1.00 16.45 54 GLY D C 1
ATOM 3578 O O . GLY D 1 57 ? 35.514 66.391 25.613 1.00 16.94 54 GLY D O 1
ATOM 3579 N N . LYS D 1 58 ? 36.822 67.516 27.078 1.00 15.96 55 LYS D N 1
ATOM 3580 C CA . LYS D 1 58 ? 35.942 68.669 27.263 1.00 16.19 55 LYS D CA 1
ATOM 3581 C C . LYS D 1 58 ? 35.569 69.385 25.972 1.00 18.08 55 LYS D C 1
ATOM 3582 O O . LYS D 1 58 ? 34.385 69.520 25.651 1.00 19.34 55 LYS D O 1
ATOM 3588 N N . GLU D 1 59 ? 36.567 69.850 25.235 1.00 20.06 56 GLU D N 1
ATOM 3589 C CA . GLU D 1 59 ? 36.289 70.573 24.001 1.00 21.92 56 GLU D CA 1
ATOM 3590 C C . GLU D 1 59 ? 35.526 69.696 23.009 1.00 23.73 56 GLU D C 1
ATOM 3591 O O . GLU D 1 59 ? 34.592 70.165 22.363 1.00 24.56 56 GLU D O 1
ATOM 3597 N N . GLU D 1 60 ? 35.910 68.423 22.895 1.00 21.37 57 GLU D N 1
ATOM 3598 C CA . GLU D 1 60 ? 35.194 67.490 22.016 1.00 22.05 57 GLU D CA 1
ATOM 3599 C C . GLU D 1 60 ? 33.720 67.334 22.416 1.00 20.97 57 GLU D C 1
ATOM 3600 O O . GLU D 1 60 ? 32.827 67.355 21.565 1.00 21.69 57 GLU D O 1
ATOM 3606 N N . PHE D 1 61 ? 33.471 67.180 23.709 1.00 17.15 58 PHE D N 1
ATOM 3607 C CA . PHE D 1 61 ? 32.104 67.021 24.204 1.00 14.84 58 PHE D CA 1
ATOM 3608 C C . PHE D 1 61 ? 31.297 68.270 23.860 1.00 20.47 58 PHE D C 1
ATOM 3609 O O . PHE D 1 61 ? 30.201 68.185 23.314 1.00 20.51 58 PHE D O 1
ATOM 3617 N N . LEU D 1 62 ? 31.854 69.435 24.163 1.00 18.09 59 LEU D N 1
ATOM 3618 C CA . LEU D 1 62 ? 31.125 70.673 23.941 1.00 19.89 59 LEU D CA 1
ATOM 3619 C C . LEU D 1 62 ? 30.828 70.884 22.461 1.00 22.72 59 LEU D C 1
ATOM 3620 O O . LEU D 1 62 ? 29.730 71.316 22.101 1.00 22.83 59 LEU D O 1
ATOM 3625 N N . ALA D 1 63 ? 31.801 70.574 21.611 1.00 21.57 60 ALA D N 1
ATOM 3626 C CA . ALA D 1 63 ? 31.612 70.666 20.167 1.00 24.07 60 ALA D CA 1
ATOM 3627 C C . ALA D 1 63 ? 30.463 69.768 19.719 1.00 22.94 60 ALA D C 1
ATOM 3628 O O . ALA D 1 63 ? 29.616 70.185 18.926 1.00 24.87 60 ALA D O 1
ATOM 3630 N N . ALA D 1 64 ? 30.434 68.541 20.231 1.00 19.24 61 ALA D N 1
ATOM 3631 C CA . ALA D 1 64 ? 29.388 67.588 19.878 1.00 20.11 61 ALA D CA 1
ATOM 3632 C C . ALA D 1 64 ? 28.016 68.092 20.312 1.00 23.02 61 ALA D C 1
ATOM 3633 O O . ALA D 1 64 ? 27.054 68.026 19.543 1.00 25.46 61 ALA D O 1
ATOM 3635 N N . CYS D 1 65 ? 27.939 68.618 21.533 1.00 20.09 62 CYS D N 1
ATOM 3636 C CA . CYS D 1 65 ? 26.677 69.096 22.079 1.00 22.81 62 CYS D CA 1
ATOM 3637 C C . CYS D 1 65 ? 26.130 70.227 21.232 1.00 21.75 62 CYS D C 1
ATOM 3638 O O . CYS D 1 65 ? 24.920 70.302 20.993 1.00 22.58 62 CYS D O 1
ATOM 3641 N N . GLU D 1 66 ? 27.017 71.118 20.797 1.00 19.67 63 GLU D N 1
ATOM 3642 C CA . GLU D 1 66 ? 26.604 72.286 20.041 1.00 22.04 63 GLU D CA 1
ATOM 3643 C C . GLU D 1 66 ? 26.117 71.847 18.671 1.00 25.90 63 GLU D C 1
ATOM 3644 O O . GLU D 1 66 ? 25.090 72.316 18.189 1.00 22.90 63 GLU D O 1
ATOM 3650 N N . GLN D 1 67 ? 26.857 70.930 18.061 1.00 24.62 64 GLN D N 1
ATOM 3651 C CA . GLN D 1 67 ? 26.479 70.376 16.770 1.00 26.66 64 GLN D CA 1
ATOM 3652 C C . GLN D 1 67 ? 25.116 69.682 16.867 1.00 21.89 64 GLN D C 1
ATOM 3653 O O . GLN D 1 67 ? 24.253 69.873 15.996 1.00 22.16 64 GLN D O 1
ATOM 3659 N N . ASN D 1 68 ? 24.920 68.887 17.919 1.00 21.62 65 ASN D N 1
ATOM 3660 C CA . ASN D 1 68 ? 23.645 68.199 18.128 1.00 19.71 65 ASN D CA 1
ATOM 3661 C C . ASN D 1 68 ? 22.482 69.168 18.266 1.00 23.62 65 ASN D C 1
ATOM 3662 O O . ASN D 1 68 ? 21.408 68.961 17.701 1.00 21.09 65 ASN D O 1
ATOM 3667 N N . ASP D 1 69 ? 22.690 70.222 19.041 1.00 21.95 66 ASP D N 1
ATOM 3668 C CA . ASP D 1 69 ? 21.636 71.199 19.257 1.00 21.22 66 ASP D CA 1
ATOM 3669 C C . ASP D 1 69 ? 21.193 71.866 17.948 1.00 19.30 66 ASP D C 1
ATOM 3670 O O . ASP D 1 69 ? 20.036 72.255 17.806 1.00 21.00 66 ASP D O 1
ATOM 3675 N N . GLN D 1 70 ? 22.103 71.982 16.985 1.00 20.04 67 GLN D N 1
ATOM 3676 C CA . GLN D 1 70 ? 21.747 72.548 15.689 1.00 20.98 67 GLN D CA 1
ATOM 3677 C C . GLN D 1 70 ? 20.813 71.623 14.907 1.00 20.18 67 GLN D C 1
ATOM 3678 O O . GLN D 1 70 ? 20.054 72.071 14.045 1.00 24.86 67 GLN D O 1
ATOM 3684 N N . ARG D 1 71 ? 20.867 70.336 15.226 1.00 18.82 68 ARG D N 1
ATOM 3685 C CA . ARG D 1 71 ? 20.221 69.313 14.412 1.00 16.69 68 ARG D CA 1
ATOM 3686 C C . ARG D 1 71 ? 19.006 68.658 15.089 1.00 14.52 68 ARG D C 1
ATOM 3687 O O . ARG D 1 71 ? 18.094 68.183 14.405 1.00 16.63 68 ARG D O 1
ATOM 3695 N N . VAL D 1 72 ? 18.993 68.629 16.423 1.00 13.39 69 VAL D N 1
ATOM 3696 C CA . VAL D 1 72 ? 17.932 67.938 17.150 1.00 13.52 69 VAL D CA 1
ATOM 3697 C C . VAL D 1 72 ? 17.533 68.681 18.428 1.00 13.35 69 VAL D C 1
ATOM 3698 O O . VAL D 1 72 ? 18.289 69.507 18.961 1.00 14.13 69 VAL D O 1
ATOM 3702 N N . ILE D 1 73 ? 16.315 68.386 18.874 1.00 12.45 70 ILE D N 1
ATOM 3703 C CA . ILE D 1 73 ? 15.788 68.797 20.164 1.00 14.90 70 ILE D CA 1
ATOM 3704 C C . ILE D 1 73 ? 15.923 67.610 21.101 1.00 14.42 70 ILE D C 1
ATOM 3705 O O . ILE D 1 73 ? 15.601 66.461 20.759 1.00 13.79 70 ILE D O 1
ATOM 3710 N N . ILE D 1 74 ? 16.414 67.875 22.296 1.00 15.83 71 ILE D N 1
ATOM 3711 C CA A ILE D 1 74 ? 16.635 66.822 23.274 0.47 20.01 71 ILE D CA 1
ATOM 3712 C CA B ILE D 1 74 ? 16.617 66.813 23.259 0.53 18.93 71 ILE D CA 1
ATOM 3713 C C . ILE D 1 74 ? 15.728 66.997 24.488 1.00 22.30 71 ILE D C 1
ATOM 3714 O O . ILE D 1 74 ? 15.588 68.099 25.025 1.00 24.37 71 ILE D O 1
ATOM 3723 N N . GLU D 1 75 ? 15.094 65.909 24.900 1.00 16.29 72 GLU D N 1
ATOM 3724 C CA A GLU D 1 75 ? 14.424 65.867 26.187 0.53 13.58 72 GLU D CA 1
ATOM 3725 C CA B GLU D 1 75 ? 14.401 65.850 26.184 0.47 14.86 72 GLU D CA 1
ATOM 3726 C C . GLU D 1 75 ? 15.043 64.729 26.993 1.00 18.14 72 GLU D C 1
ATOM 3727 O O . GLU D 1 75 ? 14.928 63.567 26.639 1.00 18.66 72 GLU D O 1
ATOM 3738 N N . ALA D 1 76 ? 15.733 65.063 28.074 1.00 19.84 73 ALA D N 1
ATOM 3739 C CA . ALA D 1 76 ? 16.413 64.036 28.846 1.00 16.61 73 ALA D CA 1
ATOM 3740 C C . ALA D 1 76 ? 15.835 63.965 30.257 1.00 16.85 73 ALA D C 1
ATOM 3741 O O . ALA D 1 76 ? 15.404 64.978 30.823 1.00 22.31 73 ALA D O 1
ATOM 3743 N N . SER D 1 77 ? 15.806 62.751 30.797 1.00 11.35 74 SER D N 1
ATOM 3744 C CA . SER D 1 77 ? 15.262 62.479 32.128 1.00 14.53 74 SER D CA 1
ATOM 3745 C C . SER D 1 77 ? 16.253 61.594 32.862 1.00 12.58 74 SER D C 1
ATOM 3746 O O . SER D 1 77 ? 16.907 60.755 32.251 1.00 12.49 74 SER D O 1
ATOM 3749 N N . ALA D 1 78 ? 16.345 61.737 34.182 1.00 12.30 75 ALA D N 1
ATOM 3750 C CA . ALA D 1 78 ? 17.248 60.892 34.948 1.00 11.69 75 ALA D CA 1
ATOM 3751 C C . ALA D 1 78 ? 16.633 60.465 36.274 1.00 12.56 75 ALA D C 1
ATOM 3752 O O . ALA D 1 78 ? 15.918 61.232 36.924 1.00 15.34 75 ALA D O 1
ATOM 3754 N N . THR D 1 79 ? 16.895 59.218 36.652 1.00 10.15 76 THR D N 1
ATOM 3755 C CA . THR D 1 79 ? 16.648 58.714 37.997 1.00 9.56 76 THR D CA 1
ATOM 3756 C C . THR D 1 79 ? 17.991 58.418 38.652 1.00 10.38 76 THR D C 1
ATOM 3757 O O . THR D 1 79 ? 18.822 57.713 38.088 1.00 10.59 76 THR D O 1
ATOM 3761 N N . PHE D 1 80 ? 18.227 58.984 39.827 1.00 12.35 77 PHE D N 1
ATOM 3762 C CA . PHE D 1 80 ? 19.447 58.698 40.569 1.00 11.33 77 PHE D CA 1
ATOM 3763 C C . PHE D 1 80 ? 19.298 57.373 41.287 1.00 11.49 77 PHE D C 1
ATOM 3764 O O . PHE D 1 80 ? 18.369 57.193 42.085 1.00 14.35 77 PHE D O 1
ATOM 3772 N N . GLU D 1 81 ? 20.181 56.431 40.986 1.00 11.06 78 GLU D N 1
ATOM 3773 C CA . GLU D 1 81 ? 20.156 55.143 41.670 1.00 10.19 78 GLU D CA 1
ATOM 3774 C C . GLU D 1 81 ? 21.124 55.085 42.846 1.00 12.21 78 GLU D C 1
ATOM 3775 O O . GLU D 1 81 ? 20.919 54.302 43.786 1.00 13.45 78 GLU D O 1
ATOM 3781 N N . GLU D 1 82 ? 22.168 55.913 42.799 1.00 11.13 79 GLU D N 1
ATOM 3782 C CA . GLU D 1 82 ? 23.175 55.950 43.852 1.00 10.88 79 GLU D CA 1
ATOM 3783 C C . GLU D 1 82 ? 23.925 57.278 43.818 1.00 10.89 79 GLU D C 1
ATOM 3784 O O . GLU D 1 82 ? 24.271 57.778 42.749 1.00 10.53 79 GLU D O 1
ATOM 3790 N N . ILE D 1 83 ? 24.184 57.829 44.998 1.00 11.05 80 ILE D N 1
ATOM 3791 C CA . ILE D 1 83 ? 25.094 58.953 45.164 1.00 11.46 80 ILE D CA 1
ATOM 3792 C C . ILE D 1 83 ? 25.980 58.654 46.374 1.00 14.10 80 ILE D C 1
ATOM 3793 O O . ILE D 1 83 ? 25.476 58.412 47.482 1.00 14.69 80 ILE D O 1
ATOM 3798 N N . VAL D 1 84 ? 27.297 58.641 46.173 1.00 12.62 81 VAL D N 1
ATOM 3799 C CA . VAL D 1 84 ? 28.234 58.402 47.262 1.00 13.01 81 VAL D CA 1
ATOM 3800 C C . VAL D 1 84 ? 29.255 59.534 47.310 1.00 13.64 81 VAL D C 1
ATOM 3801 O O . VAL D 1 84 ? 29.837 59.890 46.276 1.00 15.33 81 VAL D O 1
ATOM 3805 N N . ILE D 1 85 ? 29.452 60.117 48.492 1.00 14.93 82 ILE D N 1
ATOM 3806 C CA . ILE D 1 85 ? 30.444 61.179 48.664 1.00 19.48 82 ILE D CA 1
ATOM 3807 C C . ILE D 1 85 ? 31.652 60.661 49.423 1.00 21.19 82 ILE D C 1
ATOM 3808 O O . ILE D 1 85 ? 31.514 60.128 50.518 1.00 24.80 82 ILE D O 1
ATOM 3813 N N . VAL D 1 86 ? 32.831 60.810 48.832 1.00 17.59 83 VAL D N 1
ATOM 3814 C CA . VAL D 1 86 ? 34.084 60.579 49.543 1.00 21.39 83 VAL D CA 1
ATOM 3815 C C . VAL D 1 86 ? 34.979 61.778 49.256 1.00 20.67 83 VAL D C 1
ATOM 3816 O O . VAL D 1 86 ? 35.817 61.737 48.359 1.00 21.38 83 VAL D O 1
ATOM 3820 N N . GLU D 1 87 ? 34.766 62.858 50.001 1.00 22.79 84 GLU D N 1
ATOM 3821 C CA . GLU D 1 87 ? 35.430 64.131 49.717 1.00 21.64 84 GLU D CA 1
ATOM 3822 C C . GLU D 1 87 ? 36.919 63.940 49.460 1.00 24.10 84 GLU D C 1
ATOM 3823 O O . GLU D 1 87 ? 37.595 63.231 50.209 1.00 26.36 84 GLU D O 1
ATOM 3829 N N . PRO D 1 88 ? 37.449 64.613 48.428 1.00 23.46 85 PRO D N 1
ATOM 3830 C CA . PRO D 1 88 ? 36.772 65.582 47.565 1.00 20.51 85 PRO D CA 1
ATOM 3831 C C . PRO D 1 88 ? 36.201 64.961 46.297 1.00 21.92 85 PRO D C 1
ATOM 3832 O O . PRO D 1 88 ? 36.055 65.653 45.286 1.00 21.42 85 PRO D O 1
ATOM 3844 N N . ALA D 1 90 ? 33.048 62.390 44.448 1.00 13.98 87 ALA D N 1
ATOM 3845 C CA . ALA D 1 90 ? 31.744 61.758 44.598 1.00 12.50 87 ALA D CA 1
ATOM 3846 C C . ALA D 1 90 ? 31.537 60.885 43.388 1.00 12.11 87 ALA D C 1
ATOM 3847 O O . ALA D 1 90 ? 32.113 61.133 42.328 1.00 13.63 87 ALA D O 1
ATOM 3849 N N . TYR D 1 91 ? 30.715 59.862 43.527 1.00 12.25 88 TYR D N 1
ATOM 3850 C CA . TYR D 1 91 ? 30.288 59.169 42.328 1.00 14.66 88 TYR D CA 1
ATOM 3851 C C . TYR D 1 91 ? 28.815 58.870 42.363 1.00 15.17 88 TYR D C 1
ATOM 3852 O O . TYR D 1 91 ? 28.205 58.739 43.424 1.00 15.38 88 TYR D O 1
ATOM 3861 N N . THR D 1 92 ? 28.245 58.779 41.177 1.00 12.23 89 THR D N 1
ATOM 3862 C CA . THR D 1 92 ? 26.819 58.548 41.044 1.00 11.67 89 THR D CA 1
ATOM 3863 C C . THR D 1 92 ? 26.545 57.479 40.015 1.00 11.07 89 THR D C 1
ATOM 3864 O O . THR D 1 92 ? 27.374 57.223 39.123 1.00 12.00 89 THR D O 1
ATOM 3868 N N . ARG D 1 93 ? 25.383 56.850 40.140 1.00 8.44 90 ARG D N 1
ATOM 3869 C CA . ARG D 1 93 ? 24.826 56.003 39.091 1.00 8.43 90 ARG D CA 1
ATOM 3870 C C . ARG D 1 93 ? 23.446 56.564 38.767 1.00 7.83 90 ARG D C 1
ATOM 3871 O O . ARG D 1 93 ? 22.649 56.834 39.689 1.00 9.38 90 ARG D O 1
ATOM 3879 N N . THR D 1 94 ? 23.186 56.777 37.477 1.00 8.96 91 THR D N 1
ATOM 3880 C CA . THR D 1 94 ? 21.893 57.261 37.041 1.00 8.46 91 THR D CA 1
ATOM 3881 C C . THR D 1 94 ? 21.329 56.342 35.953 1.00 12.31 91 THR D C 1
ATOM 3882 O O . THR D 1 94 ? 22.075 55.708 35.199 1.00 12.69 91 THR D O 1
ATOM 3886 N N . HIS D 1 95 ? 20.005 56.254 35.897 1.00 8.72 92 HIS D N 1
ATOM 3887 C CA . HIS D 1 95 ? 19.315 55.591 34.812 1.00 9.84 92 HIS D CA 1
ATOM 3888 C C . HIS D 1 95 ? 18.672 56.716 34.006 1.00 8.12 92 HIS D C 1
ATOM 3889 O O . HIS D 1 95 ? 17.935 57.517 34.558 1.00 9.40 92 HIS D O 1
ATOM 3896 N N . LEU D 1 96 ? 18.995 56.787 32.710 1.00 8.82 93 LEU D N 1
ATOM 3897 C CA . LEU D 1 96 ? 18.603 57.903 31.845 1.00 10.38 93 LEU D CA 1
ATOM 3898 C C . LEU D 1 96 ? 17.595 57.478 30.796 1.00 10.75 93 LEU D C 1
ATOM 3899 O O . LEU D 1 96 ? 17.578 56.324 30.353 1.00 9.97 93 LEU D O 1
ATOM 3904 N N . HIS D 1 97 ? 16.748 58.424 30.415 1.00 9.37 94 HIS D N 1
ATOM 3905 C CA . HIS D 1 97 ? 15.943 58.306 29.203 1.00 10.20 94 HIS D CA 1
ATOM 3906 C C . HIS D 1 97 ? 16.148 59.567 28.379 1.00 10.35 94 HIS D C 1
ATOM 3907 O O . HIS D 1 97 ? 16.141 60.680 28.919 1.00 9.72 94 HIS D O 1
ATOM 3914 N N . ILE D 1 98 ? 16.319 59.397 27.067 1.00 9.30 95 ILE D N 1
ATOM 3915 C CA . ILE D 1 98 ? 16.476 60.532 26.172 1.00 9.68 95 ILE D CA 1
ATOM 3916 C C . ILE D 1 98 ? 15.507 60.411 24.998 1.00 8.46 95 ILE D C 1
ATOM 3917 O O . ILE D 1 98 ? 15.390 59.348 24.382 1.00 10.74 95 ILE D O 1
ATOM 3922 N N . LYS D 1 99 ? 14.791 61.488 24.708 1.00 9.51 96 LYS D N 1
ATOM 3923 C CA . LYS D 1 99 ? 13.952 61.565 23.520 1.00 8.60 96 LYS D CA 1
ATOM 3924 C C . LYS D 1 99 ? 14.586 62.604 22.611 1.00 9.63 96 LYS D C 1
ATOM 3925 O O . LYS D 1 99 ? 14.872 63.736 23.041 1.00 12.18 96 LYS D O 1
ATOM 3931 N N . VAL D 1 100 ? 14.852 62.201 21.370 1.00 8.77 97 VAL D N 1
ATOM 3932 C CA . VAL D 1 100 ? 15.516 63.045 20.392 1.00 10.92 97 VAL D CA 1
ATOM 3933 C C . VAL D 1 100 ? 14.539 63.327 19.260 1.00 11.97 97 VAL D C 1
ATOM 3934 O O . VAL D 1 100 ? 14.017 62.401 18.625 1.00 11.53 97 VAL D O 1
ATOM 3938 N N . THR D 1 101 ? 14.274 64.605 19.027 1.00 10.93 98 THR D N 1
ATOM 3939 C CA . THR D 1 101 ? 13.358 65.021 17.980 1.00 11.99 98 THR D CA 1
ATOM 3940 C C . THR D 1 101 ? 14.156 65.768 16.914 1.00 11.34 98 THR D C 1
ATOM 3941 O O . THR D 1 101 ? 14.638 66.888 17.148 1.00 13.16 98 THR D O 1
ATOM 3945 N N . PRO D 1 102 ? 14.328 65.153 15.738 1.00 10.51 99 PRO D N 1
ATOM 3946 C CA . PRO D 1 102 ? 15.124 65.855 14.724 1.00 12.15 99 PRO D CA 1
ATOM 3947 C C . PRO D 1 102 ? 14.423 67.116 14.208 1.00 13.59 99 PRO D C 1
ATOM 3948 O O . PRO D 1 102 ? 13.209 67.112 13.980 1.00 13.67 99 PRO D O 1
ATOM 3952 N N . ARG D 1 103 ? 15.190 68.174 13.996 1.00 13.77 100 ARG D N 1
ATOM 3953 C CA . ARG D 1 103 ? 14.627 69.423 13.492 1.00 13.93 100 ARG D CA 1
ATOM 3954 C C . ARG D 1 103 ? 14.179 69.289 12.037 1.00 14.55 100 ARG D C 1
ATOM 3955 O O . ARG D 1 103 ? 13.409 70.100 11.545 1.00 19.49 100 ARG D O 1
ATOM 3963 N N . SER D 1 104 ? 14.642 68.239 11.366 1.00 13.66 101 SER D N 1
ATOM 3964 C CA . SER D 1 104 ? 14.187 67.905 10.017 1.00 13.72 101 SER D CA 1
ATOM 3965 C C . SER D 1 104 ? 12.699 67.557 9.965 1.00 14.27 101 SER D C 1
ATOM 3966 O O . SER D 1 104 ? 12.081 67.583 8.891 1.00 17.31 101 SER D O 1
ATOM 3969 N N . GLY D 1 105 ? 12.146 67.183 11.117 1.00 14.55 102 GLY D N 1
ATOM 3970 C CA . GLY D 1 105 ? 10.797 66.640 11.176 1.00 16.19 102 GLY D CA 1
ATOM 3971 C C . GLY D 1 105 ? 10.750 65.133 10.986 1.00 17.42 102 GLY D C 1
ATOM 3972 O O . GLY D 1 105 ? 9.671 64.545 10.895 1.00 17.44 102 GLY D O 1
ATOM 3973 N N . GLY D 1 106 ? 11.917 64.503 10.909 1.00 15.59 103 GLY D N 1
ATOM 3974 C CA . GLY D 1 106 ? 11.997 63.057 10.781 1.00 15.83 103 GLY D CA 1
ATOM 3975 C C . GLY D 1 106 ? 11.618 62.322 12.064 1.00 12.95 103 GLY D C 1
ATOM 3976 O O . GLY D 1 106 ? 11.253 62.912 13.082 1.00 14.38 103 GLY D O 1
ATOM 3977 N N . ALA D 1 107 ? 11.715 61.003 12.007 1.00 11.50 104 ALA D N 1
ATOM 3978 C CA . ALA D 1 107 ? 11.329 60.143 13.118 1.00 11.00 104 ALA D CA 1
ATOM 3979 C C . ALA D 1 107 ? 11.999 60.508 14.432 1.00 12.15 104 ALA D C 1
ATOM 3980 O O . ALA D 1 107 ? 13.208 60.745 14.499 1.00 12.04 104 ALA D O 1
ATOM 3982 N N . VAL D 1 108 ? 11.199 60.510 15.487 1.00 11.26 105 VAL D N 1
ATOM 3983 C CA . VAL D 1 108 ? 11.692 60.736 16.836 1.00 10.74 105 VAL D CA 1
ATOM 3984 C C . VAL D 1 108 ? 12.382 59.461 17.332 1.00 10.46 105 VAL D C 1
ATOM 3985 O O . VAL D 1 108 ? 11.947 58.346 17.027 1.00 15.30 105 VAL D O 1
ATOM 3989 N N . ARG D 1 109 ? 13.471 59.621 18.085 1.00 9.48 106 ARG D N 1
ATOM 3990 C CA . ARG D 1 109 ? 14.229 58.473 18.566 1.00 10.65 106 ARG D CA 1
ATOM 3991 C C . ARG D 1 109 ? 14.320 58.496 20.078 1.00 9.61 106 ARG D C 1
ATOM 3992 O O . ARG D 1 109 ? 14.359 59.569 20.678 1.00 11.67 106 ARG D O 1
ATOM 4000 N N . GLU D 1 110 ? 14.360 57.322 20.692 1.00 10.02 107 GLU D N 1
ATOM 4001 C CA . GLU D 1 110 ? 14.552 57.231 22.131 1.00 11.23 107 GLU D CA 1
ATOM 4002 C C . GLU D 1 110 ? 15.780 56.414 22.468 1.00 10.13 107 GLU D C 1
ATOM 4003 O O . GLU D 1 110 ? 16.136 55.454 21.759 1.00 11.57 107 GLU D O 1
ATOM 4009 N N . LEU D 1 111 ? 16.435 56.813 23.552 1.00 10.08 108 LEU D N 1
ATOM 4010 C CA . LEU D 1 111 ? 17.581 56.090 24.085 1.00 8.94 108 LEU D CA 1
ATOM 4011 C C . LEU D 1 111 ? 17.388 55.908 25.570 1.00 8.54 108 LEU D C 1
ATOM 4012 O O . LEU D 1 111 ? 16.705 56.714 26.215 1.00 10.98 108 LEU D O 1
ATOM 4017 N N . ALA D 1 112 ? 18.014 54.878 26.127 1.00 8.41 109 ALA D N 1
ATOM 4018 C CA . ALA D 1 112 ? 17.965 54.659 27.574 1.00 8.84 109 ALA D CA 1
ATOM 4019 C C . ALA D 1 112 ? 19.169 53.878 28.026 1.00 10.27 109 ALA D C 1
ATOM 4020 O O . ALA D 1 112 ? 19.833 53.216 27.219 1.00 10.15 109 ALA D O 1
ATOM 4022 N N . GLY D 1 113 ? 19.425 53.920 29.329 1.00 8.64 110 GLY D N 1
ATOM 4023 C CA . GLY D 1 113 ? 20.522 53.174 29.912 1.00 9.05 110 GLY D CA 1
ATOM 4024 C C . GLY D 1 113 ? 21.117 53.934 31.052 1.00 10.96 110 GLY D C 1
ATOM 4025 O O . GLY D 1 113 ? 20.488 54.820 31.605 1.00 13.28 110 GLY D O 1
ATOM 4026 N N . HIS D 1 114 ? 22.339 53.577 31.425 1.00 10.50 111 HIS D N 1
ATOM 4027 C CA . HIS D 1 114 ? 22.925 54.105 32.641 1.00 10.97 111 HIS D CA 1
ATOM 4028 C C . HIS D 1 114 ? 24.129 54.963 32.415 1.00 12.35 111 HIS D C 1
ATOM 4029 O O . HIS D 1 114 ? 24.838 54.806 31.420 1.00 12.98 111 HIS D O 1
ATOM 4036 N N . ALA D 1 115 ? 24.384 55.848 33.368 1.00 10.10 112 ALA D N 1
ATOM 4037 C CA . ALA D 1 115 ? 25.655 56.532 33.432 1.00 10.71 112 ALA D CA 1
ATOM 4038 C C . ALA D 1 115 ? 26.241 56.344 34.814 1.00 9.88 112 ALA D C 1
ATOM 4039 O O . ALA D 1 115 ? 25.520 56.312 35.821 1.00 13.04 112 ALA D O 1
ATOM 4049 N N . SER D 1 117 ? 29.174 58.237 36.973 1.00 10.40 114 SER D N 1
ATOM 4050 C CA . SER D 1 117 ? 29.898 59.503 36.927 1.00 11.29 114 SER D CA 1
ATOM 4051 C C . SER D 1 117 ? 30.734 59.741 38.170 1.00 14.30 114 SER D C 1
ATOM 4052 O O . SER D 1 117 ? 30.337 59.390 39.289 1.00 15.30 114 SER D O 1
ATOM 4055 N N . ILE D 1 118 ? 31.908 60.322 37.967 1.00 10.07 115 ILE D N 1
ATOM 4056 C CA . ILE D 1 118 ? 32.782 60.676 39.067 1.00 11.62 115 ILE D CA 1
ATOM 4057 C C . ILE D 1 118 ? 33.006 62.178 39.053 1.00 10.07 115 ILE D C 1
ATOM 4058 O O . ILE D 1 118 ? 33.383 62.750 38.029 1.00 10.63 115 ILE D O 1
ATOM 4063 N N . PHE D 1 119 ? 32.739 62.805 40.192 1.00 10.57 116 PHE D N 1
ATOM 4064 C CA . PHE D 1 119 ? 32.865 64.248 40.363 1.00 12.93 116 PHE D CA 1
ATOM 4065 C C . PHE D 1 119 ? 34.023 64.582 41.295 1.00 13.79 116 PHE D C 1
ATOM 4066 O O . PHE D 1 119 ? 34.337 63.811 42.213 1.00 13.28 116 PHE D O 1
ATOM 4074 N N . ARG D 1 120 ? 34.643 65.735 41.060 1.00 13.69 117 ARG D N 1
ATOM 4075 C CA . ARG D 1 120 ? 35.691 66.256 41.937 1.00 16.49 117 ARG D CA 1
ATOM 4076 C C . ARG D 1 120 ? 35.303 67.660 42.386 1.00 18.84 117 ARG D C 1
ATOM 4077 O O . ARG D 1 120 ? 34.837 68.472 41.575 1.00 18.38 117 ARG D O 1
ATOM 4085 N N . ARG D 1 121 ? 35.486 67.936 43.675 1.00 23.15 118 ARG D N 1
ATOM 4086 C CA . ARG D 1 121 ? 35.092 69.212 44.259 1.00 30.15 118 ARG D CA 1
ATOM 4087 C C . ARG D 1 121 ? 36.251 70.191 44.207 1.00 34.85 118 ARG D C 1
ATOM 4088 O O . ARG D 1 121 ? 37.321 69.905 44.732 1.00 36.43 118 ARG D O 1
ATOM 4096 N N . SER D 1 122 ? 36.035 71.345 43.574 1.00 32.38 119 SER D N 1
ATOM 4097 C CA . SER D 1 122 ? 37.052 72.393 43.502 1.00 38.92 119 SER D CA 1
ATOM 4098 C C . SER D 1 122 ? 37.183 73.124 44.835 1.00 38.48 119 SER D C 1
ATOM 4099 O O . SER D 1 122 ? 36.357 72.946 45.736 1.00 33.57 119 SER D O 1
ATOM 4110 N N . PHE D 1 124 ? 36.694 76.196 45.485 1.00 37.49 121 PHE D N 1
ATOM 4111 C CA . PHE D 1 124 ? 35.596 77.123 45.694 1.00 35.26 121 PHE D CA 1
ATOM 4112 C C . PHE D 1 124 ? 34.295 76.383 46.002 1.00 29.89 121 PHE D C 1
ATOM 4113 O O . PHE D 1 124 ? 33.262 77.001 46.280 1.00 30.83 121 PHE D O 1
ATOM 4121 N N . GLY D 1 125 ? 34.358 75.053 45.961 1.00 35.97 122 GLY D N 1
ATOM 4122 C CA . GLY D 1 125 ? 33.221 74.225 46.311 1.00 40.63 122 GLY D CA 1
ATOM 4123 C C . GLY D 1 125 ? 32.370 73.854 45.114 1.00 41.38 122 GLY D C 1
ATOM 4124 O O . GLY D 1 125 ? 31.173 73.579 45.256 1.00 42.55 122 GLY D O 1
ATOM 4125 N N . GLU D 1 126 ? 32.972 73.855 43.927 1.00 28.22 123 GLU D N 1
ATOM 4126 C CA . GLU D 1 126 ? 32.230 73.485 42.734 1.00 18.93 123 GLU D CA 1
ATOM 4127 C C . GLU D 1 126 ? 32.400 71.997 42.429 1.00 19.37 123 GLU D C 1
ATOM 4128 O O . GLU D 1 126 ? 33.507 71.521 42.181 1.00 18.65 123 GLU D O 1
ATOM 4134 N N . TRP D 1 127 ? 31.295 71.263 42.458 1.00 14.48 124 TRP D N 1
ATOM 4135 C CA . TRP D 1 127 ? 31.330 69.870 42.040 1.00 14.26 124 TRP D CA 1
ATOM 4136 C C . TRP D 1 127 ? 31.386 69.835 40.520 1.00 15.83 124 TRP D C 1
ATOM 4137 O O . TRP D 1 127 ? 30.506 70.377 39.831 1.00 17.39 124 TRP D O 1
ATOM 4148 N N . GLN D 1 128 ? 32.421 69.210 39.979 1.00 14.23 125 GLN D N 1
ATOM 4149 C CA . GLN D 1 128 ? 32.567 69.139 38.529 1.00 13.56 125 GLN D CA 1
ATOM 4150 C C . GLN D 1 128 ? 32.794 67.696 38.070 1.00 13.06 125 GLN D C 1
ATOM 4151 O O . GLN D 1 128 ? 33.474 66.912 38.742 1.00 14.58 125 GLN D O 1
ATOM 4157 N N . LEU D 1 129 ? 32.205 67.359 36.930 1.00 13.10 126 LEU D N 1
ATOM 4158 C CA . LEU D 1 129 ? 32.354 66.026 36.352 1.00 11.18 126 LEU D CA 1
ATOM 4159 C C . LEU D 1 129 ? 33.797 65.801 35.900 1.00 12.25 126 LEU D C 1
ATOM 4160 O O . LEU D 1 129 ? 34.333 66.567 35.095 1.00 15.12 126 LEU D O 1
ATOM 4165 N N . ALA D 1 130 ? 34.425 64.749 36.426 1.00 11.53 127 ALA D N 1
ATOM 4166 C CA . ALA D 1 130 ? 35.813 64.420 36.092 1.00 11.32 127 ALA D CA 1
ATOM 4167 C C . ALA D 1 130 ? 35.924 63.170 35.204 1.00 10.03 127 ALA D C 1
ATOM 4168 O O . ALA D 1 130 ? 36.786 63.105 34.323 1.00 12.93 127 ALA D O 1
ATOM 4170 N N . ARG D 1 131 ? 35.064 62.181 35.416 1.00 9.91 128 ARG D N 1
ATOM 4171 C CA . ARG D 1 131 ? 35.110 60.964 34.614 1.00 10.60 128 ARG D CA 1
ATOM 4172 C C . ARG D 1 131 ? 33.692 60.467 34.449 1.00 12.75 128 ARG D C 1
ATOM 4173 O O . ARG D 1 131 ? 32.936 60.417 35.411 1.00 13.35 128 ARG D O 1
ATOM 4181 N N . ASP D 1 132 ? 33.313 60.109 33.230 1.00 10.59 129 ASP D N 1
ATOM 4182 C CA . ASP D 1 132 ? 31.963 59.639 32.968 1.00 10.69 129 ASP D CA 1
ATOM 4183 C C . ASP D 1 132 ? 31.972 58.420 32.074 1.00 10.12 129 ASP D C 1
ATOM 4184 O O . ASP D 1 132 ? 32.771 58.335 31.130 1.00 10.99 129 ASP D O 1
ATOM 4189 N N . ALA D 1 133 ? 31.092 57.480 32.386 1.00 8.71 130 ALA D N 1
ATOM 4190 C CA . ALA D 1 133 ? 30.806 56.363 31.500 1.00 8.08 130 ALA D CA 1
ATOM 4191 C C . ALA D 1 133 ? 29.317 56.388 31.229 1.00 9.36 130 ALA D C 1
ATOM 4192 O O . ALA D 1 133 ? 28.513 56.234 32.155 1.00 10.28 130 ALA D O 1
ATOM 4194 N N . ASN D 1 134 ? 28.954 56.643 29.983 1.00 10.20 131 ASN D N 1
ATOM 4195 C CA . ASN D 1 134 ? 27.565 56.765 29.627 1.00 9.91 131 ASN D CA 1
ATOM 4196 C C . ASN D 1 134 ? 27.203 55.640 28.680 1.00 10.35 131 ASN D C 1
ATOM 4197 O O . ASN D 1 134 ? 27.685 55.589 27.541 1.00 12.61 131 ASN D O 1
ATOM 4202 N N . LEU D 1 135 ? 26.372 54.721 29.167 1.00 9.69 132 LEU D N 1
ATOM 4203 C CA . LEU D 1 135 ? 26.093 53.480 28.453 1.00 10.02 132 LEU D CA 1
ATOM 4204 C C . LEU D 1 135 ? 24.762 53.499 27.722 1.00 10.58 132 LEU D C 1
ATOM 4205 O O . LEU D 1 135 ? 24.286 52.448 27.290 1.00 12.92 132 LEU D O 1
ATOM 4210 N N . VAL D 1 136 ? 24.159 54.675 27.595 1.00 10.22 133 VAL D N 1
ATOM 4211 C CA . VAL D 1 136 ? 22.863 54.751 26.914 1.00 10.45 133 VAL D CA 1
ATOM 4212 C C . VAL D 1 136 ? 22.934 54.213 25.489 1.00 12.72 133 VAL D C 1
ATOM 4213 O O . VAL D 1 136 ? 23.915 54.438 24.760 1.00 14.83 133 VAL D O 1
ATOM 4217 N N . VAL D 1 137 ? 21.878 53.501 25.104 1.00 12.41 134 VAL D N 1
ATOM 4218 C CA . VAL D 1 137 ? 21.777 52.882 23.788 1.00 13.34 134 VAL D CA 1
ATOM 4219 C C . VAL D 1 137 ? 20.405 53.183 23.211 1.00 12.51 134 VAL D C 1
ATOM 4220 O O . VAL D 1 137 ? 19.463 53.489 23.949 1.00 10.10 134 VAL D O 1
ATOM 4224 N N . PRO D 1 138 ? 20.266 53.068 21.890 1.00 12.34 135 PRO D N 1
ATOM 4225 C CA . PRO D 1 138 ? 18.947 53.203 21.285 1.00 12.60 135 PRO D CA 1
ATOM 4226 C C . PRO D 1 138 ? 17.982 52.167 21.819 1.00 13.16 135 PRO D C 1
ATOM 4227 O O . PRO D 1 138 ? 18.346 51.007 22.044 1.00 16.88 135 PRO D O 1
ATOM 4231 N N . ILE D 1 139 ? 16.741 52.589 22.005 1.00 13.61 136 ILE D N 1
ATOM 4232 C CA . ILE D 1 139 ? 15.664 51.664 22.317 1.00 18.70 136 ILE D CA 1
ATOM 4233 C C . ILE D 1 139 ? 14.499 51.924 21.366 1.00 24.95 136 ILE D C 1
ATOM 4234 O O . ILE D 1 139 ? 13.418 51.333 21.480 1.00 25.01 136 ILE D O 1
#

CATH classification: 3.10.450.50

Foldseek 3Di:
DVVVVVLVVQVVVLVVQCQVCLQVPDLVSQLLLDQQAWEAEPPDDIDGDVVVSVVSVVLVVFWHKDKDKDWDDWQDDPLIDGKIKMKMWIGTPVRDDIWIKIDMKADWGFDVRHIHTRYMYDYIDTD/DFVVVVVLVVVLVVQCQVCLQVPDLVSQLLQDQQAWEAEPPDDIDGDVVVSVVSVVLVVFWHKDKDKDWDDWQDDPLIDTKIKMKMWIQTPVRPDIWIKIDMKADWGFDVGRTHGRYMYDYIDTD/DVVVVVVVVQVVVLVVQCQVCLQVPDLVSQLLQDQQAWEAEPPDDIDGDVVVSVVSVVLVVFWHKDKDKDWDDWQDPPLIDGKIKMKMWIGTPVRDDIWIKIDMKFDWGFDVGHIHTHYMYDYIDTD/DVVVVVQVVVLVVQVQVCLQVPDLVSQLLQDQQAWEAEPPDDIDGDVVVSVVSVVLVVFWHKHKDWDWPDWQDDVLIDTKIWMKMWIQTPVRDDIWIKIGMKADWGFDVGRTHGRYMYDYIDTD

B-factor: mean 22.86, std 13.14, range [6.63, 128.47]

Sequence (503 aa):
GAGRHADELAIRTVQYRWLEATRKFDRRQVLSSLTDDVVFLTPGRLPFGKEEFLAACEQNDQRVIIEASATFEEIVIVEPAYTRTHLHIKVTPRSGGAVRELAGHASIFRRSFGEWQLLARDANLVVVPIGRHADELAIRTVQYRWLEATRKFDRQVLSSLTDDVVFLTPGRLPFGKEEFLAACEQNDQRVIIEASATFEEIVIVEPAYTRTTHLHIKVTPRSGGAVRELAGHASIFRRSFGEWQLARDANLVVPIGAGRHADELAIRTVQYRWLEATTRKFDRQQVLSSLTDDVVFLTPGRLPFGKEEFLAACEQNDQRVIIEASATFEEIVIIVEPAYTRTHLHIKVTPRSGGAVRELAGHASIFRRSFGEWQLARDANLVVVPIRHADELAIIRTVQYRRWLEATRKFDRQVLSSSLTDDVVFLTPGRLPFGKEEFLAACEQNDQRVIIIEEASATFEEIVIVEPAYTRTHLHIKVTPRSGGAVRELAGHASIFRRSFGEWQLARDANLVVPI

Secondary structure (DSSP, 8-state):
-HHHHHHHHHHHHHHHHHHHHHHTT-HHHHHH--TT-EEE-TTS--B-HHHHHHHHHHHHHHEEEEEEEEEEEEE-----EEEEEEEEEEEETTS---EEEEEE--EEEE----EEEEEEE---EE-/-HHHHHHHHHHHHHHHHHHHHTT-HHHHHH--TT-EEE-TTS--B-HHHHHHHHHHHHHHEEEEEEEEEEEEE-----EEEEEEEEEEEETTS---EEEEEE--EEEE----EEEEEEE---EE-/-HHHHHHHHHHHHHHHHHHHHHHTT-HHHHHH--TT-EEE-TTS--B-HHHHHHHHHHHHHHEEEEEEEEEEEEE-----EEEEEEEEEEEETTSPPPEEEEEE--EEEE----EEEEEEE---EE-/-HHHHHHHHHHHHHHHHHHHTT-HHHHHH--TT-EEE-TTS--B-HHHHHHHHHHHHHHEEEEEEEEEEEEE-----EEEEEEEEEEEETTS---EEEEEE--EEEE----EEEEEEE---EE-

InterPro domains:
  IPR011944 Steroid delta5-4-isomerase [TIGR02246] (12-135)
  IPR027843 Domain of unknown function DUF4440 [PF14534] (16-126)
  IPR032710 NTF2-like domain superfamily [SSF54427] (11-129)

Nearest PDB structures (foldseek):
  3rob-assembly2_D  TM=9.990E-01  e=3.399E-24  Planctopirus limnophila DSM 3776
  5iep-assembly1_A  TM=7.124E-01  e=6.319E-06  synthetic construct
  3ujm-assembly1_B  TM=5.873E-01  e=1.987E-03  Drosophila melanogaster
  8th1-assembly1_C  TM=6.629E-01  e=1.143E-02  Homo sapiens
  8v1l-assembly3_F-2  TM=5.781E-01  e=4.766E-03  Homo sapiens